Protein 8UF3 (pdb70)

Structure (mmCIF, N/CA/C/O backbone):
data_8UF3
#
_entry.id   8UF3
#
_cell.length_a   168.047
_cell.length_b   168.047
_cell.length_c   168.047
_cell.angle_alpha   90.000
_cell.angle_beta   90.000
_cell.angle_gamma   90.000
#
_symmetry.space_group_name_H-M   'I 2 3'
#
loop_
_entity.id
_entity.type
_entity.pdbx_description
1 polymer 'Cytochrome C4'
2 non-polymer 'HEME C'
3 non-polymer 'SULFATE ION'
4 water water
#
loop_
_atom_site.group_PDB
_atom_site.id
_atom_site.type_symbol
_atom_site.label_atom_id
_atom_site.label_alt_id
_atom_site.label_comp_id
_atom_site.label_asym_id
_atom_site.label_entity_id
_atom_site.label_seq_id
_atom_site.pdbx_PDB_ins_code
_atom_site.Cartn_x
_atom_site.Cartn_y
_atom_site.Cartn_z
_atom_site.occupancy
_atom_site.B_iso_or_equiv
_atom_site.auth_seq_id
_atom_site.auth_comp_id
_atom_site.auth_asym_id
_atom_site.auth_atom_id
_atom_site.pdbx_PDB_model_num
ATOM 1 N N . LYS A 1 5 ? -49.27080 -41.24001 -23.35110 1.000 74.34441 3 LYS A N 1
ATOM 2 C CA . LYS A 1 5 ? -50.01024 -40.68942 -22.22264 1.000 74.57957 3 LYS A CA 1
ATOM 3 C C . LYS A 1 5 ? -49.52081 -41.27211 -20.88687 1.000 77.04845 3 LYS A C 1
ATOM 4 O O . LYS A 1 5 ? -49.47428 -40.55562 -19.87903 1.000 76.69899 3 LYS A O 1
ATOM 10 N N . ALA A 1 6 ? -49.16033 -42.56009 -20.87485 1.000 72.25894 4 ALA A N 1
ATOM 11 C CA . ALA A 1 6 ? -48.60684 -43.16618 -19.66614 1.000 68.38159 4 ALA A CA 1
ATOM 12 C C . ALA A 1 6 ? -47.28030 -42.50189 -19.30099 1.000 60.81774 4 ALA A C 1
ATOM 13 O O . ALA A 1 6 ? -46.49731 -42.12451 -20.17143 1.000 64.20964 4 ALA A O 1
ATOM 15 N N . ASP A 1 7 ? -47.03811 -42.34266 -18.00300 1.000 59.31566 5 ASP A N 1
ATOM 16 C CA . ASP A 1 7 ? -45.93397 -41.53008 -17.49382 1.000 60.20295 5 ASP A CA 1
ATOM 17 C C . ASP A 1 7 ? -44.81835 -42.45050 -17.00476 1.000 57.48519 5 ASP A C 1
ATOM 18 O O . ASP A 1 7 ? -44.87921 -42.98931 -15.89286 1.000 58.42547 5 ASP A O 1
ATOM 23 N N . VAL A 1 8 ? -43.77410 -42.59350 -17.82194 1.000 56.09979 6 VAL A N 1
ATOM 24 C CA . VAL A 1 8 ? -42.72321 -43.55203 -17.49254 1.000 57.24792 6 VAL A CA 1
ATOM 25 C C . VAL A 1 8 ? -41.92584 -43.08502 -16.28052 1.000 56.46540 6 VAL A C 1
ATOM 26 O O . VAL A 1 8 ? -41.46733 -43.91303 -15.47692 1.000 56.93406 6 VAL A O 1
ATOM 30 N N . GLU A 1 9 ? -41.75669 -41.76580 -16.11555 1.000 56.95506 7 GLU A N 1
ATOM 31 C CA . GLU A 1 9 ? -41.06386 -41.24853 -14.93927 1.000 53.94919 7 GLU A CA 1
ATOM 32 C C . GLU A 1 9 ? -41.80049 -41.64927 -13.66447 1.000 57.67247 7 GLU A C 1
ATOM 33 O O . GLU A 1 9 ? -41.19812 -42.18220 -12.72422 1.000 55.08075 7 GLU A O 1
ATOM 35 N N . LYS A 1 10 ? -43.12009 -41.42648 -13.62866 1.000 57.33394 8 LYS A N 1
ATOM 36 C CA . LYS A 1 10 ? -43.91370 -41.89279 -12.49740 1.000 58.36291 8 LYS A CA 1
ATOM 37 C C . LYS A 1 10 ? -43.84370 -43.40291 -12.36847 1.000 57.86006 8 LYS A C 1
ATOM 38 O O . LYS A 1 10 ? -43.70189 -43.92787 -11.25775 1.000 59.22780 8 LYS A O 1
ATOM 44 N N . GLY A 1 11 ? -43.95659 -44.11841 -13.49297 1.000 53.92067 9 GLY A N 1
ATOM 45 C CA . GLY A 1 11 ? -43.75222 -45.55468 -13.46780 1.000 53.08305 9 GLY A CA 1
ATOM 46 C C . GLY A 1 11 ? -42.43799 -45.94913 -12.82551 1.000 53.20040 9 GLY A C 1
ATOM 47 O O . GLY A 1 11 ? -42.36072 -46.97172 -12.12938 1.000 54.64799 9 GLY A O 1
ATOM 48 N N . LYS A 1 12 ? -41.39874 -45.13102 -13.01909 1.000 54.63134 10 LYS A N 1
ATOM 49 C CA . LYS A 1 12 ? -40.09519 -45.41181 -12.42084 1.000 56.10420 10 LYS A CA 1
ATOM 50 C C . LYS A 1 12 ? -40.16861 -45.37788 -10.89791 1.000 54.83294 10 LYS A C 1
ATOM 51 O O . LYS A 1 12 ? -39.68758 -46.29535 -10.22212 1.000 51.51735 10 LYS A O 1
ATOM 57 N N . GLN A 1 13 ? -40.78266 -44.32471 -10.34063 1.000 57.09673 11 GLN A N 1
ATOM 58 C CA . GLN A 1 13 ? -40.86520 -44.18591 -8.88753 1.000 55.45654 11 GLN A CA 1
ATOM 59 C C . GLN A 1 13 ? -41.69109 -45.30696 -8.28250 1.000 53.09835 11 GLN A C 1
ATOM 60 O O . GLN A 1 13 ? -41.33797 -45.85107 -7.22654 1.000 49.25903 11 GLN A O 1
ATOM 66 N N . VAL A 1 14 ? -42.79325 -45.67003 -8.94919 1.000 51.73630 12 VAL A N 1
ATOM 67 C CA . VAL A 1 14 ? -43.62524 -46.78220 -8.49554 1.000 47.92594 12 VAL A CA 1
ATOM 68 C C . VAL A 1 14 ? -42.80377 -48.05927 -8.42302 1.000 52.50856 12 VAL A C 1
ATOM 69 O O . VAL A 1 14 ? -42.83725 -48.79005 -7.42463 1.000 54.14491 12 VAL A O 1
ATOM 73 N N . ALA A 1 15 ? -42.07144 -48.36450 -9.49776 1.000 52.07054 13 ALA A N 1
ATOM 74 C CA . ALA A 1 15 ? -41.23033 -49.55484 -9.46957 1.000 51.97492 13 ALA A CA 1
ATOM 75 C C . ALA A 1 15 ? -40.19586 -49.45209 -8.36278 1.000 51.76600 13 ALA A C 1
ATOM 76 O O . ALA A 1 15 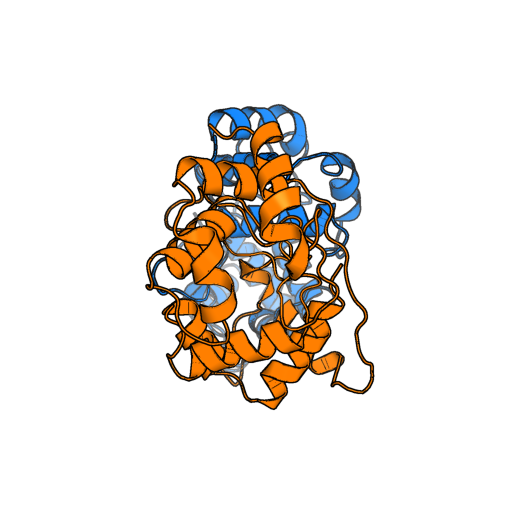? -39.93575 -50.43222 -7.65203 1.000 52.55009 13 ALA A O 1
ATOM 78 N N . ALA A 1 16 ? -39.63503 -48.25723 -8.16673 1.000 52.80525 14 ALA A N 1
ATOM 79 C CA . ALA A 1 16 ? -38.60101 -48.08595 -7.14998 1.000 53.61032 14 ALA A CA 1
ATOM 80 C C . ALA A 1 16 ? -39.16807 -48.22949 -5.74399 1.000 53.89918 14 ALA A C 1
ATOM 81 O O . ALA A 1 16 ? -38.55622 -48.87959 -4.89008 1.000 57.44574 14 ALA A O 1
ATOM 83 N N . THR A 1 17 ? -40.33363 -47.64063 -5.47821 1.000 54.00561 15 THR A N 1
ATOM 84 C CA . THR A 1 17 ? -40.83343 -47.62534 -4.10567 1.000 54.54742 15 THR A CA 1
ATOM 85 C C . THR A 1 17 ? -41.76909 -48.77954 -3.78170 1.000 52.87225 15 THR A C 1
ATOM 86 O O . THR A 1 17 ? -41.91582 -49.11902 -2.60266 1.000 50.91934 15 THR A O 1
ATOM 90 N N . VAL A 1 18 ? -42.39799 -49.40605 -4.77626 1.000 51.66964 16 VAL A N 1
ATOM 91 C CA . VAL A 1 18 ? -43.34323 -50.48441 -4.53295 1.000 49.81495 16 VAL A CA 1
ATOM 92 C C . VAL A 1 18 ? -42.80501 -51.82710 -5.00977 1.000 46.58508 16 VAL A C 1
ATOM 93 O O . VAL A 1 18 ? -42.75070 -52.78657 -4.24714 1.000 49.13092 16 VAL A O 1
ATOM 97 N N . CYS A 1 19 ? -42.42037 -51.92095 -6.27667 1.000 50.01549 17 CYS A N 1
ATOM 98 C CA . CYS A 1 19 ? -42.13786 -53.22931 -6.85878 1.000 47.58194 17 CYS A CA 1
ATOM 99 C C . CYS A 1 19 ? -40.71526 -53.72163 -6.60993 1.000 47.58326 17 CYS A C 1
ATOM 100 O O . CYS A 1 19 ? -40.51872 -54.92857 -6.41391 1.000 46.03000 17 CYS A O 1
ATOM 103 N N . ALA A 1 20 ? -39.72831 -52.81367 -6.60325 1.000 46.94009 18 ALA A N 1
ATOM 104 C CA . ALA A 1 20 ? -38.30994 -53.19037 -6.61470 1.000 46.42610 18 ALA A CA 1
ATOM 105 C C . ALA A 1 20 ? -37.95390 -54.25177 -5.57941 1.000 49.45813 18 ALA A C 1
ATOM 106 O O . ALA A 1 20 ? -37.11973 -55.12633 -5.84424 1.000 51.21613 18 ALA A O 1
ATOM 108 N N . ALA A 1 21 ? -38.59009 -54.19984 -4.40552 1.000 49.67243 19 ALA A N 1
ATOM 109 C CA . ALA A 1 21 ? -38.25624 -55.07869 -3.29485 1.000 44.36177 19 ALA A CA 1
ATOM 110 C C . ALA A 1 21 ? -38.34387 -56.53993 -3.67124 1.000 48.54578 19 ALA A C 1
ATOM 111 O O . ALA A 1 21 ? -37.67153 -57.37505 -3.05874 1.000 49.59563 19 ALA A O 1
ATOM 113 N N . CYS A 1 22 ? -39.19272 -56.86892 -4.63164 1.000 48.91468 20 CYS A N 1
ATOM 114 C CA . CYS A 1 22 ? -39.37309 -58.23085 -5.09203 1.000 47.27419 20 CYS A CA 1
ATOM 115 C C . CYS A 1 22 ? -38.89459 -58.42426 -6.52058 1.000 45.81678 20 CYS A C 1
ATOM 116 O O . CYS A 1 22 ? -38.18582 -59.38728 -6.79878 1.000 47.77337 20 CYS A O 1
ATOM 119 N N . HIS A 1 23 ? -39.24354 -57.51582 -7.43499 1.000 47.91047 21 HIS A N 1
ATOM 120 C CA . HIS A 1 23 ? -38.96132 -57.69189 -8.85930 1.000 48.49736 21 HIS A CA 1
ATOM 121 C C . HIS A 1 23 ? -37.70554 -56.96479 -9.33591 1.000 47.03319 21 HIS A C 1
ATOM 122 O O . HIS A 1 23 ? -37.34287 -57.12308 -10.50518 1.000 45.49016 21 HIS A O 1
ATOM 129 N N . ALA A 1 24 ? -37.06549 -56.16129 -8.46820 1.000 46.02776 22 ALA A N 1
ATOM 130 C CA . ALA A 1 24 ? -35.94435 -55.25561 -8.75673 1.000 49.15305 22 ALA A CA 1
ATOM 131 C C . ALA A 1 24 ? -36.42259 -53.96150 -9.41295 1.000 50.07353 22 ALA A C 1
ATOM 132 O O . ALA A 1 24 ? -37.51470 -53.91348 -9.99595 1.000 49.73404 22 ALA A O 1
ATOM 134 N N . 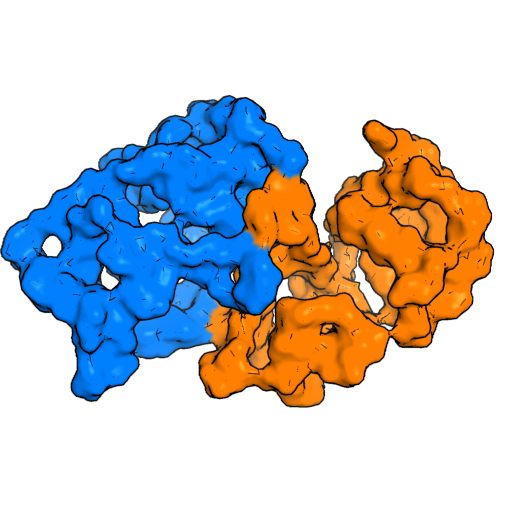ALA A 1 25 ? -35.62015 -52.89755 -9.31478 1.000 48.33240 23 ALA A N 1
ATOM 135 C CA . ALA A 1 25 ? -36.05324 -51.60697 -9.84418 1.000 48.80066 23 ALA A CA 1
ATOM 136 C C . ALA A 1 25 ? -36.05934 -51.58334 -11.36665 1.000 49.35534 23 ALA A C 1
ATOM 137 O O . ALA A 1 25 ? -36.76162 -50.76123 -11.96154 1.000 51.36211 23 ALA A O 1
ATOM 139 N N . ASP A 1 26 ? -35.28793 -52.45062 -12.01473 1.000 48.44484 24 ASP A N 1
ATOM 140 C CA . ASP A 1 26 ? -35.32836 -52.54419 -13.46359 1.000 48.33314 24 ASP A CA 1
ATOM 141 C C . ASP A 1 26 ? -36.14846 -53.73001 -13.94469 1.000 49.28915 24 ASP A C 1
ATOM 142 O O . ASP A 1 26 ? -36.30694 -53.90695 -15.15871 1.000 49.43943 24 ASP A O 1
ATOM 147 N N . GLY A 1 27 ? -36.66172 -54.55139 -13.02690 1.000 47.15811 25 GLY A N 1
ATOM 148 C CA . GLY A 1 27 ? -37.46546 -55.69736 -13.38244 1.000 43.98063 25 GLY A CA 1
ATOM 149 C C . GLY A 1 27 ? -36.68994 -56.97905 -13.53164 1.000 47.38160 25 GLY A C 1
ATOM 150 O O . GLY A 1 27 ? -37.29709 -58.03024 -13.81079 1.000 47.41539 25 GLY A O 1
ATOM 151 N N . ASN A 1 28 ? -35.36890 -56.93077 -13.35009 1.000 50.26887 26 ASN A N 1
ATOM 152 C CA . ASN A 1 28 ? -34.51199 -58.10857 -13.48453 1.000 50.86745 26 ASN A CA 1
ATOM 153 C C . ASN A 1 28 ? -34.29464 -58.74561 -12.10502 1.000 50.70976 26 ASN A C 1
ATOM 154 O O . ASN A 1 28 ? -33.20218 -58.75200 -11.54089 1.000 51.03742 26 ASN A O 1
ATOM 159 N N . SER A 1 29 ? -35.37517 -59.32660 -11.58684 1.000 49.49406 27 SER A N 1
ATOM 160 C CA . SER A 1 29 ? -35.38864 -59.86551 -10.23489 1.000 51.40362 27 SER A CA 1
ATOM 161 C C . SER A 1 29 ? -34.31069 -60.92945 -10.04934 1.000 54.49652 27 SER A C 1
ATOM 162 O O . SER A 1 29 ? -34.05254 -61.74146 -10.94129 1.000 52.89303 27 SER A O 1
ATOM 165 N N . GLY A 1 30 ? -33.68408 -60.92452 -8.87210 1.000 55.18843 28 GLY A N 1
ATOM 166 C CA . GLY A 1 30 ? -32.74280 -61.95007 -8.48868 1.000 47.00809 28 GLY A CA 1
ATOM 167 C C . GLY A 1 30 ? -33.29147 -63.10179 -7.66542 1.000 49.96443 28 GLY A C 1
ATOM 168 O O . GLY A 1 30 ? -32.53569 -64.01639 -7.33511 1.000 58.00926 28 GLY A O 1
ATOM 169 N N . ILE A 1 31 ? -34.57178 -63.10857 -7.31810 1.000 52.95792 29 ILE A N 1
ATOM 170 C CA . ILE A 1 31 ? -35.13994 -64.18551 -6.51744 1.000 53.20490 29 ILE A CA 1
ATOM 171 C C . ILE A 1 31 ? -36.06415 -64.99331 -7.40987 1.000 51.78442 29 ILE A C 1
ATOM 172 O O . ILE A 1 31 ? -37.01301 -64.44861 -7.99166 1.000 50.23675 29 ILE A O 1
ATOM 177 N N . ALA A 1 32 ? -35.79504 -66.29624 -7.50124 1.000 47.76596 30 ALA A N 1
ATOM 178 C CA . ALA A 1 32 ? -36.51206 -67.13356 -8.45108 1.000 50.57555 30 ALA A CA 1
ATOM 179 C C . ALA A 1 32 ? -38.01452 -67.13461 -8.19924 1.000 53.09180 30 ALA A C 1
ATOM 180 O O . ALA A 1 32 ? -38.78418 -67.48315 -9.10697 1.000 50.34294 30 ALA A O 1
ATOM 182 N N . MET A 1 33 ? -38.44824 -66.73604 -6.99489 1.000 53.47352 31 MET A N 1
ATOM 183 C CA . MET A 1 33 ? -39.87445 -66.66067 -6.67669 1.000 52.87531 31 MET A CA 1
ATOM 184 C C . MET A 1 33 ? -40.55951 -65.48401 -7.36141 1.000 48.83108 31 MET A C 1
ATOM 185 O O . MET A 1 33 ? -41.75981 -65.55493 -7.64353 1.000 46.35482 31 MET A O 1
ATOM 190 N N . TYR A 1 34 ? -39.82870 -64.40267 -7.62161 1.000 45.95480 32 TYR A N 1
ATOM 191 C CA . TYR A 1 34 ? -40.41663 -63.19888 -8.19215 1.000 47.26130 32 TYR A CA 1
ATOM 192 C C . TYR A 1 34 ? -40.07437 -63.10682 -9.67139 1.000 46.06159 32 TYR A C 1
ATOM 193 O O . TYR A 1 34 ? -38.90716 -62.87159 -10.01419 1.000 48.52148 32 TYR A O 1
ATOM 202 N N . PRO A 1 35 ? -41.04194 -63.26804 -10.57351 1.000 42.52397 33 PRO A N 1
ATOM 203 C CA . PRO A 1 35 ? -40.71786 -63.31799 -12.00536 1.000 43.37162 33 PRO A CA 1
ATOM 204 C C . PRO A 1 35 ? -40.10325 -62.01786 -12.50459 1.000 43.20788 33 PRO A C 1
ATOM 205 O O . PRO A 1 35 ? -40.37476 -60.93015 -11.98678 1.000 42.95119 33 PRO A O 1
ATOM 209 N N . ARG A 1 36 ? -39.25097 -62.15194 -13.52047 1.000 44.45336 34 ARG A N 1
ATOM 210 C CA . ARG A 1 36 ? -38.68349 -60.99022 -14.19239 1.000 48.32535 34 ARG A CA 1
ATOM 211 C C . ARG A 1 36 ? -39.78366 -60.20285 -14.89850 1.000 44.85880 34 ARG A C 1
ATOM 212 O O . ARG A 1 36 ? -40.76806 -60.76733 -15.38605 1.000 42.10923 34 ARG A O 1
ATOM 220 N N . LEU A 1 37 ? -39.60648 -58.87762 -14.94348 1.000 44.44226 35 LEU A N 1
ATOM 221 C CA . LEU A 1 37 ? -40.55379 -57.97920 -15.59826 1.000 43.72582 35 LEU A CA 1
ATOM 222 C C . LEU A 1 37 ? -39.92922 -57.08310 -16.66111 1.000 44.17657 35 LEU A C 1
ATOM 223 O O . LEU A 1 37 ? -40.67859 -56.42546 -17.39873 1.000 46.04289 35 LEU A O 1
ATOM 228 N N . ALA A 1 38 ? -38.59893 -57.00750 -16.74239 1.000 44.40434 36 ALA A N 1
ATOM 229 C CA . ALA A 1 38 ? -37.92884 -56.14027 -17.70893 1.000 44.71847 36 ALA A CA 1
ATOM 230 C C . ALA A 1 38 ? -38.30461 -56.50807 -19.14104 1.000 42.48349 36 ALA A C 1
ATOM 231 O O . ALA A 1 38 ? -38.14078 -57.65631 -19.56174 1.000 47.81328 36 ALA A O 1
ATOM 233 N N . ALA A 1 39 ? -38.81747 -55.53016 -19.88845 1.000 43.00484 37 ALA A N 1
ATOM 234 C CA . ALA A 1 39 ? -39.24519 -55.67053 -21.28053 1.000 42.84358 37 ALA A CA 1
ATOM 235 C C . ALA A 1 39 ? -40.45895 -56.57134 -21.45070 1.000 42.74033 37 ALA A C 1
ATOM 236 O O . ALA A 1 39 ? -40.80839 -56.91456 -22.59576 1.000 42.19623 37 ALA A O 1
ATOM 238 N N . GLN A 1 40 ? -41.11045 -56.97689 -20.36358 1.000 40.87530 38 GLN A N 1
ATOM 239 C CA . GLN A 1 40 ? -42.41512 -57.60382 -20.49802 1.000 41.19592 38 GLN A CA 1
ATOM 240 C C . GLN A 1 40 ? -43.38374 -56.57091 -21.07541 1.000 43.80265 38 GLN A C 1
ATOM 241 O O . GLN A 1 40 ? -43.20020 -55.35703 -20.91379 1.000 44.36381 38 GLN A O 1
ATOM 247 N N . HIS A 1 41 ? -44.38897 -57.04798 -21.79664 1.000 38.70232 39 HIS A N 1
ATOM 248 C CA . HIS A 1 41 ? -45.21430 -56.14261 -22.57170 1.000 40.68743 39 HIS A CA 1
ATOM 249 C C . HIS A 1 41 ? -46.22180 -55.42195 -21.68798 1.000 43.82168 39 HIS A C 1
ATOM 250 O O . HIS A 1 41 ? -46.73403 -55.98308 -20.71176 1.000 44.36456 39 HIS A O 1
ATOM 257 N N . THR A 1 42 ? -46.51285 -54.17528 -22.06631 1.000 46.81032 40 THR A N 1
ATOM 258 C CA . THR A 1 42 ? -47.26789 -53.26162 -21.21445 1.000 43.21179 40 THR A CA 1
ATOM 259 C C . THR A 1 42 ? -48.62756 -53.83276 -20.84083 1.000 42.34040 40 THR A C 1
ATOM 260 O O . THR A 1 42 ? -48.97694 -53.90440 -19.65764 1.000 41.85471 40 THR A O 1
ATOM 264 N N . ALA A 1 43 ? -49.42177 -54.22107 -21.83931 1.000 43.51863 41 ALA A N 1
ATOM 265 C CA . ALA A 1 43 ? -50.75010 -54.73895 -21.53833 1.000 43.58210 41 ALA A CA 1
ATOM 266 C C . ALA A 1 43 ? -50.66645 -55.99456 -20.69032 1.000 41.58785 41 ALA A C 1
ATOM 267 O O . ALA A 1 43 ? -51.49543 -56.19951 -19.79964 1.000 42.62355 41 ALA A O 1
ATOM 269 N N . TYR A 1 44 ? -49.65016 -56.82005 -20.91935 1.000 44.13546 42 TYR A N 1
ATOM 270 C CA . TYR A 1 44 ? -49.51758 -58.04487 -20.14546 1.000 39.77320 42 TYR A CA 1
ATOM 271 C C . TYR A 1 44 ? -49.18263 -57.74067 -18.69132 1.000 42.73961 42 TYR A C 1
ATOM 272 O O . TYR A 1 44 ? -49.77275 -58.33263 -17.78103 1.000 42.73915 42 TYR A O 1
ATOM 281 N N . ILE A 1 45 ? -48.21531 -56.84561 -18.44915 1.000 40.45699 43 ILE A N 1
ATOM 282 C CA . ILE A 1 45 ? -47.91982 -56.45650 -17.07231 1.000 41.61153 43 ILE A CA 1
ATOM 283 C C . ILE A 1 45 ? -49.15385 -55.85682 -16.41783 1.000 42.55304 43 ILE A C 1
ATOM 284 O O . ILE A 1 45 ? -49.49709 -56.19378 -15.27748 1.000 40.84124 43 ILE A O 1
ATOM 289 N N . TYR A 1 46 ? -49.83701 -54.95763 -17.13154 1.000 41.65096 44 TYR A N 1
ATOM 290 C CA . TYR A 1 46 ? -50.97509 -54.24933 -16.55685 1.000 39.35159 44 TYR A CA 1
ATOM 291 C C . TYR A 1 46 ? -52.06360 -55.22801 -16.12028 1.000 42.87596 44 TYR A C 1
ATOM 292 O O . TYR A 1 46 ? -52.50122 -55.21373 -14.96484 1.000 38.62706 44 TYR A O 1
ATOM 301 N N . HIS A 1 47 ? -52.49372 -56.11339 -17.03096 1.000 42.53247 45 HIS A N 1
ATOM 302 C CA . HIS A 1 47 ? -53.62448 -56.98413 -16.72559 1.000 42.73419 45 HIS A CA 1
ATOM 303 C C . HIS A 1 47 ? -53.27233 -58.02718 -15.66280 1.000 44.81391 45 HIS A C 1
ATOM 304 O O . HIS A 1 47 ? -54.14331 -58.43167 -14.87633 1.000 43.30441 45 HIS A O 1
ATOM 311 N N . GLN A 1 48 ? -52.01577 -58.47870 -15.61982 1.000 41.32284 46 GLN A N 1
ATOM 312 C CA . GLN A 1 48 ? -51.61788 -59.42543 -14.58077 1.000 40.72556 46 GLN A CA 1
ATOM 313 C C . GLN A 1 48 ? -51.58951 -58.75275 -13.20466 1.000 42.45653 46 GLN A C 1
ATOM 314 O O . GLN A 1 48 ? -52.04109 -59.33823 -12.21192 1.000 42.28740 46 GLN A O 1
ATOM 320 N N . THR A 1 49 ? -51.07100 -57.52077 -13.12413 1.000 41.24966 47 THR A N 1
ATOM 321 C CA . THR A 1 49 ? -51.07644 -56.79830 -11.85554 1.000 39.97397 47 THR A CA 1
ATOM 322 C C . THR A 1 49 ? -52.49885 -56.58410 -11.35203 1.000 43.11725 47 THR A C 1
ATOM 323 O O . THR A 1 49 ? -52.83542 -56.96383 -10.21992 1.000 45.54546 47 THR A O 1
ATOM 327 N N . ILE A 1 50 ? -53.35626 -56.01936 -12.19988 1.000 41.37473 48 ILE A N 1
ATOM 328 C CA . ILE A 1 50 ? -54.76288 -55.81234 -11.85116 1.000 43.94045 48 ILE A CA 1
ATOM 329 C C . ILE A 1 50 ? -55.39302 -57.11083 -11.37381 1.000 41.81406 48 ILE A C 1
ATOM 330 O O . ILE A 1 50 ? -56.13384 -57.13653 -10.38509 1.000 45.56168 48 ILE A O 1
ATOM 335 N N . GLY A 1 51 ? -55.10012 -58.21180 -12.06286 1.000 43.38135 49 GLY A N 1
ATOM 336 C CA . GLY A 1 51 ? -55.68919 -59.48741 -11.67592 1.000 42.55224 49 GLY A CA 1
ATOM 337 C C . GLY A 1 51 ? -55.24635 -59.92687 -10.29606 1.000 45.35481 49 GLY A C 1
ATOM 338 O O . GLY A 1 51 ? -56.05111 -60.43153 -9.50662 1.000 46.74846 49 GLY A O 1
ATOM 339 N N . ILE A 1 52 ? -53.96262 -59.72195 -9.98098 1.000 41.27964 50 ILE A N 1
ATOM 340 C CA . ILE A 1 52 ? -53.45885 -60.08992 -8.66628 1.000 43.80043 50 ILE A CA 1
ATOM 341 C C . ILE A 1 52 ? -54.00879 -59.15026 -7.59493 1.000 45.47225 50 ILE A C 1
ATOM 342 O O . ILE A 1 52 ? -54.45918 -59.59648 -6.52547 1.000 43.75893 50 ILE A O 1
ATOM 347 N N . ARG A 1 53 ? -54.01062 -57.84219 -7.87422 1.000 44.53598 51 ARG A N 1
ATOM 348 C CA . ARG A 1 53 ? -54.57900 -56.88190 -6.92763 1.000 46.41490 51 ARG A CA 1
ATOM 349 C C . ARG A 1 53 ? -56.05124 -57.17177 -6.64982 1.000 48.32309 51 ARG A C 1
ATOM 350 O O . ARG A 1 53 ? -56.49296 -57.11314 -5.50099 1.000 49.17732 51 ARG A O 1
ATOM 358 N N . ASP A 1 54 ? -56.82484 -57.50360 -7.68109 1.000 47.69804 52 ASP A N 1
ATOM 359 C CA . ASP A 1 54 ? -58.27078 -57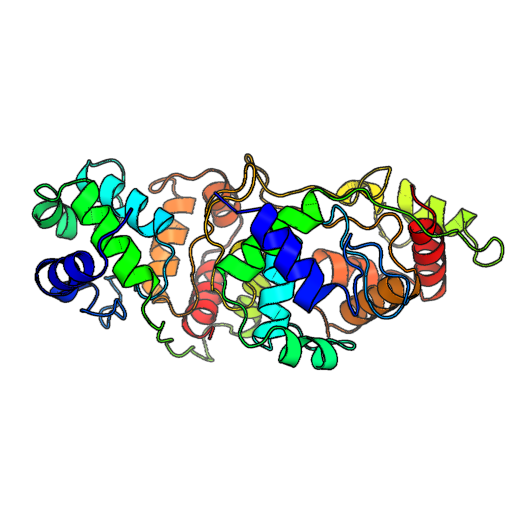.67261 -7.54990 1.000 46.35417 52 ASP A CA 1
ATOM 360 C C . ASP A 1 54 ? -58.68489 -59.09189 -7.17779 1.000 48.86895 52 ASP A C 1
ATOM 361 O O . ASP A 1 54 ? -59.87516 -59.41501 -7.25324 1.000 46.93195 52 ASP A O 1
ATOM 366 N N . GLY A 1 55 ? -57.74396 -59.94788 -6.78857 1.000 45.64132 53 GLY A N 1
ATOM 367 C CA . GLY A 1 55 ? -58.10583 -61.28796 -6.38506 1.000 41.73810 53 GLY A CA 1
ATOM 368 C C . GLY A 1 55 ? -58.50639 -62.23289 -7.49682 1.000 48.36978 53 GLY A C 1
ATOM 369 O O . GLY A 1 55 ? -59.06439 -63.29608 -7.19912 1.000 50.34621 53 GLY A O 1
ATOM 370 N N . LYS A 1 56 ? -58.23133 -61.90793 -8.76909 1.000 50.60647 54 LYS A N 1
ATOM 371 C CA . LYS A 1 56 ? -58.60541 -62.81942 -9.85510 1.000 45.76567 54 LYS A CA 1
ATOM 372 C C . LYS A 1 56 ? -57.51604 -63.82805 -10.18363 1.000 44.99575 54 LYS A C 1
ATOM 373 O O . LYS A 1 56 ? -57.82756 -64.96976 -10.53253 1.000 43.70529 54 LYS A O 1
ATOM 379 N N . ARG A 1 57 ? -56.24724 -63.42343 -10.10764 1.000 50.28222 55 ARG A N 1
ATOM 380 C CA . ARG A 1 57 ? -55.11251 -64.33735 -10.25834 1.000 47.24094 55 ARG A CA 1
ATOM 381 C C . ARG A 1 57 ? -54.69173 -64.80888 -8.86855 1.000 41.37916 55 ARG A C 1
ATOM 382 O O . ARG A 1 57 ? -54.08905 -64.05246 -8.10605 1.000 40.93140 55 ARG A O 1
ATOM 390 N N . THR A 1 58 ? -55.00291 -66.05145 -8.53044 1.000 45.11239 56 THR A N 1
ATOM 391 C CA . THR A 1 58 ? -54.79200 -66.50766 -7.16196 1.000 49.39716 56 THR A CA 1
ATOM 392 C C . THR A 1 58 ? -53.76157 -67.61459 -7.00016 1.000 46.83614 56 THR A C 1
ATOM 393 O O . THR A 1 58 ? -53.33958 -67.86415 -5.87185 1.000 52.18058 56 THR A O 1
ATOM 397 N N . HIS A 1 59 ? -53.34039 -68.27097 -8.07230 1.000 47.01358 57 HIS A N 1
ATOM 398 C CA . HIS A 1 59 ? -52.47267 -69.42835 -7.94558 1.000 47.14583 57 HIS A CA 1
ATOM 399 C C . HIS A 1 59 ? -51.07542 -69.00477 -7.49402 1.000 47.37056 57 HIS A C 1
ATOM 400 O O . HIS A 1 59 ? -50.77385 -67.81614 -7.33513 1.000 45.76219 57 HIS A O 1
ATOM 407 N N . GLY A 1 60 ? -50.23386 -70.00971 -7.23945 1.000 43.96413 58 GLY A N 1
ATOM 408 C CA . GLY A 1 60 ? -48.84555 -69.75210 -6.87035 1.000 47.22423 58 GLY A CA 1
ATOM 409 C C . GLY A 1 60 ? -48.72312 -68.92298 -5.60764 1.000 46.14515 58 GLY A C 1
ATOM 410 O O . GLY A 1 60 ? -49.46557 -69.11364 -4.64114 1.000 47.00848 58 GLY A O 1
ATOM 411 N N . SER A 1 61 ? -47.77852 -67.98112 -5.61218 1.000 46.23325 59 SER A N 1
ATOM 412 C CA . SER A 1 61 ? -47.56712 -67.06059 -4.49203 1.000 46.82813 59 SER A CA 1
ATOM 413 C C . SER A 1 61 ? -48.14173 -65.68020 -4.75677 1.000 43.06313 59 SER A C 1
ATOM 414 O O . SER A 1 61 ? -47.56417 -64.68509 -4.31624 1.000 43.87519 59 SER A O 1
ATOM 417 N N . ALA A 1 62 ? -49.25867 -65.58271 -5.48223 1.000 44.11383 60 ALA A N 1
ATOM 418 C CA . ALA A 1 62 ? -49.86259 -64.27207 -5.71889 1.000 46.25345 60 ALA A CA 1
ATOM 419 C C . ALA A 1 62 ? -50.28445 -63.58723 -4.41345 1.000 42.80609 60 ALA A C 1
ATOM 420 O O . ALA A 1 62 ? -50.35826 -62.35422 -4.35854 1.000 45.76324 60 ALA A O 1
ATOM 422 N N . ALA A 1 63 ? -50.52569 -64.35462 -3.34609 1.000 37.77937 61 ALA A N 1
ATOM 423 C CA . ALA A 1 63 ? -51.06234 -63.75656 -2.12102 1.000 44.53151 61 ALA A CA 1
ATOM 424 C C . ALA A 1 63 ? -50.08609 -62.78378 -1.46607 1.000 44.29599 61 ALA A C 1
ATOM 425 O O . ALA A 1 63 ? -50.52341 -61.83931 -0.80097 1.000 47.87656 61 ALA A O 1
ATOM 427 N N . VAL A 1 64 ? -48.77242 -62.98633 -1.63848 1.000 43.73995 62 VAL A N 1
ATOM 428 C CA . VAL A 1 64 ? -47.79594 -62.08803 -1.02539 1.000 39.55740 62 VAL A CA 1
ATOM 429 C C . VAL A 1 64 ? -47.77084 -60.74688 -1.74727 1.000 44.57387 62 VAL A C 1
ATOM 430 O O . VAL A 1 64 ? -47.44964 -59.71886 -1.14273 1.000 44.22329 62 VAL A O 1
ATOM 434 N N . MET A 1 65 ? -48.12335 -60.71937 -3.03716 1.000 48.31893 63 MET A N 1
ATOM 435 C CA . MET A 1 65 ? -48.08966 -59.46888 -3.78862 1.000 48.50945 63 MET A CA 1
ATOM 436 C C . MET A 1 65 ? -49.35728 -58.63409 -3.61639 1.000 45.67795 63 MET A C 1
ATOM 437 O O . MET A 1 65 ? -49.28028 -57.39804 -3.59293 1.000 44.83428 63 MET A O 1
ATOM 442 N N . LYS A 1 66 ? -50.51734 -59.27994 -3.48632 1.000 44.59126 64 LYS A N 1
ATOM 443 C CA . LYS A 1 66 ? -51.78870 -58.55145 -3.46199 1.000 46.92895 64 LYS A CA 1
ATOM 444 C C . LYS A 1 66 ? -51.84371 -57.40857 -2.45031 1.000 44.99726 64 LYS A C 1
ATOM 445 O O . LYS A 1 66 ? -52.31202 -56.31729 -2.81411 1.000 44.39608 64 LYS A O 1
ATOM 451 N N . PRO A 1 67 ? -51.39716 -57.56800 -1.20026 1.000 47.29204 65 PRO A N 1
ATOM 452 C CA . PRO A 1 67 ? -51.52103 -56.44445 -0.26194 1.000 44.25902 65 PRO A CA 1
ATOM 453 C C . PRO A 1 67 ? -50.68794 -55.25697 -0.66735 1.000 49.98709 65 PRO A C 1
ATOM 454 O O . PRO A 1 67 ? -51.12295 -54.10932 -0.50226 1.000 49.70598 65 PRO A O 1
ATOM 458 N N . VAL A 1 68 ? -49.50116 -55.50658 -1.22825 1.000 51.44715 66 VAL A N 1
ATOM 459 C CA . VAL A 1 68 ? -48.59619 -54.41079 -1.54933 1.000 49.12431 66 VAL A CA 1
ATOM 460 C C . VAL A 1 68 ? -49.14594 -53.52752 -2.65972 1.000 49.61869 66 VAL A C 1
ATOM 461 O O . VAL A 1 68 ? -48.83341 -52.33157 -2.70004 1.000 53.32639 66 VAL A O 1
ATOM 465 N N . VAL A 1 69 ? -49.96514 -54.07918 -3.56430 1.000 46.15886 67 VAL A N 1
ATOM 466 C CA . VAL A 1 69 ? -50.49073 -53.33664 -4.71390 1.000 50.33384 67 VAL A CA 1
ATOM 467 C C . VAL A 1 69 ? -51.95752 -52.94819 -4.52598 1.000 52.07218 67 VAL A C 1
ATOM 468 O O . VAL A 1 69 ? -52.57639 -52.42053 -5.45337 1.000 50.49416 67 VAL A O 1
ATOM 472 N N . MET A 1 70 ? -52.50892 -53.15907 -3.32155 1.000 52.62509 68 MET A N 1
ATOM 473 C CA . MET A 1 70 ? -53.94432 -53.01052 -3.05990 1.000 53.36599 68 MET A CA 1
ATOM 474 C C . MET A 1 70 ? -54.46085 -51.60074 -3.35208 1.000 52.93963 68 MET A C 1
ATOM 475 O O . MET A 1 70 ? -55.59117 -51.44229 -3.83027 1.000 53.06061 68 MET A O 1
ATOM 480 N N . ASN A 1 71 ? -53.67808 -50.56820 -3.03284 1.000 51.55150 69 ASN A N 1
ATOM 481 C CA . ASN A 1 71 ? -54.10416 -49.17736 -3.18447 1.000 56.76814 69 ASN A CA 1
ATOM 482 C C . ASN A 1 71 ? -53.45640 -48.48754 -4.37738 1.000 57.56095 69 ASN A C 1
ATOM 483 O O . ASN A 1 71 ? -53.50358 -47.25510 -4.47114 1.000 60.29782 69 ASN A O 1
ATOM 488 N N . LEU A 1 72 ? -52.84348 -49.24370 -5.28305 1.000 54.05699 70 LEU A N 1
ATOM 489 C CA . LEU A 1 72 ? -52.38903 -48.65995 -6.53316 1.000 50.34437 70 LEU A CA 1
ATOM 490 C C . LEU A 1 72 ? -53.59046 -48.34758 -7.41790 1.000 50.37163 70 LEU A C 1
ATOM 491 O O . LEU A 1 72 ? -54.51466 -49.15772 -7.54337 1.000 52.17655 70 LEU A O 1
ATOM 496 N N . SER A 1 73 ? -53.58556 -47.16726 -8.01926 1.000 46.50923 71 SER A N 1
ATOM 497 C CA . SER A 1 73 ? -54.62129 -46.82968 -8.97912 1.000 50.64975 71 SER A CA 1
ATOM 498 C C . SER A 1 73 ? -54.37762 -47.54839 -10.31077 1.000 52.64572 71 SER A C 1
ATOM 499 O O . SER A 1 73 ? -53.30569 -48.10389 -10.57396 1.000 51.42161 71 SER A O 1
ATOM 502 N N . ASP A 1 74 ? -55.40247 -47.53598 -11.15912 1.000 50.54098 72 ASP A N 1
ATOM 503 C CA . ASP A 1 74 ? -55.25405 -48.13044 -12.47790 1.000 52.45065 72 ASP A CA 1
ATOM 504 C C . ASP A 1 74 ? -54.19734 -47.38768 -13.28418 1.000 51.32544 72 ASP A C 1
ATOM 505 O O . ASP A 1 74 ? -53.37501 -48.00823 -13.96895 1.000 50.45629 72 ASP A O 1
ATOM 510 N N . GLN A 1 75 ? -54.18257 -46.05942 -13.17976 1.000 50.93698 73 GLN A N 1
ATOM 511 C CA . GLN A 1 75 ? -53.14849 -45.25109 -13.82336 1.000 52.61875 73 GLN A CA 1
ATOM 512 C C . GLN A 1 75 ? -51.76378 -45.54986 -13.25100 1.000 51.23140 73 GLN A C 1
ATOM 513 O O . GLN A 1 75 ? -50.77106 -45.53358 -13.98443 1.000 52.75521 73 GLN A O 1
ATOM 519 N N . ASP A 1 76 ? -51.67489 -45.80038 -11.94237 1.000 48.48324 74 ASP A N 1
ATOM 520 C CA . ASP A 1 76 ? -50.40514 -46.20212 -11.34392 1.000 49.80998 74 ASP A CA 1
ATOM 521 C C . ASP A 1 76 ? -49.89548 -47.48549 -11.97698 1.000 52.74620 74 ASP A C 1
ATOM 522 O O . ASP A 1 76 ? -48.71495 -47.59025 -12.33292 1.000 53.69602 74 ASP A O 1
ATOM 527 N N . ILE A 1 77 ? -50.77618 -48.48453 -12.11498 1.000 49.70512 75 ILE A N 1
ATOM 528 C CA . ILE A 1 77 ? -50.34822 -49.76011 -12.67764 1.000 48.31932 75 ILE A CA 1
ATOM 529 C C . ILE A 1 77 ? -49.96961 -49.59178 -14.15728 1.000 49.19399 75 ILE A C 1
ATOM 530 O O . ILE A 1 77 ? -48.95501 -50.13765 -14.61587 1.000 44.97767 75 ILE A O 1
ATOM 535 N N . LEU A 1 78 ? -50.72534 -48.76947 -14.90497 1.000 49.87008 76 LEU A N 1
ATOM 536 C CA . LEU A 1 78 ? -50.37098 -48.49935 -16.29899 1.000 45.68238 76 LEU A CA 1
ATOM 537 C C . LEU A 1 78 ? -49.02866 -47.78831 -16.41267 1.000 48.15997 76 LEU A C 1
ATOM 538 O O . LEU A 1 78 ? -48.24418 -48.07692 -17.32283 1.000 45.28236 76 LEU A O 1
ATOM 543 N N . ASN A 1 79 ? -48.73619 -46.87065 -15.49088 1.000 46.39868 77 ASN A N 1
ATOM 544 C CA . ASN A 1 79 ? -47.46591 -46.16771 -15.55462 1.000 45.92869 77 ASN A CA 1
ATOM 545 C C . ASN A 1 79 ? -46.28825 -47.10384 -15.29666 1.000 49.68767 77 ASN A C 1
ATOM 546 O O . ASN A 1 79 ? -45.28623 -47.05719 -16.02069 1.000 49.07482 77 ASN A O 1
ATOM 551 N N . VAL A 1 80 ? -46.37773 -47.95985 -14.27547 1.000 44.85381 78 VAL A N 1
ATOM 552 C CA . VAL A 1 80 ? -45.23198 -48.81088 -13.98333 1.000 46.57270 78 VAL A CA 1
ATOM 553 C C . VAL A 1 80 ? -45.10010 -49.91774 -15.02715 1.000 45.93250 78 VAL A C 1
ATOM 554 O O . VAL A 1 80 ? -43.99134 -50.38854 -15.30318 1.000 42.05169 78 VAL A O 1
ATOM 558 N N . SER A 1 81 ? -46.21699 -50.33870 -15.63106 1.000 47.92666 79 SER A N 1
ATOM 559 C CA . SER A 1 81 ? -46.15816 -51.25793 -16.76726 1.000 44.07995 79 SER A CA 1
ATOM 560 C C . SER A 1 81 ? -45.34615 -50.66649 -17.92121 1.000 44.53023 79 SER A C 1
ATOM 561 O O . SER A 1 81 ? -44.41112 -51.29717 -18.42717 1.000 45.63508 79 SER A O 1
ATOM 564 N N . ALA A 1 82 ? -45.69323 -49.45260 -18.35325 1.000 43.60989 80 ALA A N 1
ATOM 565 C CA . ALA A 1 82 ? -44.95918 -48.81131 -19.43923 1.000 44.46373 80 ALA A CA 1
ATOM 566 C C . ALA A 1 82 ? -43.48969 -48.64669 -19.08054 1.000 49.55261 80 ALA A C 1
ATOM 567 O O . ALA A 1 82 ? -42.61407 -48.74050 -19.94726 1.000 52.66606 80 ALA A O 1
ATOM 569 N N . PHE A 1 83 ? -43.20182 -48.39644 -17.80218 1.000 48.47746 81 PHE A N 1
ATOM 570 C CA . PHE A 1 83 ? -41.82061 -48.27043 -17.37313 1.000 45.15896 81 PHE A CA 1
ATOM 571 C C . PHE A 1 83 ? -41.09638 -49.59586 -17.52426 1.000 47.80222 81 PHE A C 1
ATOM 572 O O . PHE A 1 83 ? -40.04853 -49.67037 -18.17499 1.000 51.31144 81 PHE A O 1
ATOM 580 N N . TYR A 1 84 ? -41.65101 -50.66448 -16.94749 1.000 46.52869 82 TYR A N 1
ATOM 581 C CA . TYR A 1 84 ? -40.97566 -51.95754 -17.02654 1.000 50.82805 82 TYR A CA 1
ATOM 582 C C . TYR A 1 84 ? -40.81523 -52.42435 -18.47050 1.000 48.66610 82 TYR A C 1
ATOM 583 O O . TYR A 1 84 ? -39.79120 -53.03409 -18.81432 1.000 45.48941 82 TYR A O 1
ATOM 592 N N . ALA A 1 85 ? -41.79408 -52.11830 -19.32946 1.000 44.50418 83 ALA A N 1
ATOM 593 C CA . ALA A 1 85 ? -41.72973 -52.55007 -20.71836 1.000 47.43903 83 ALA A CA 1
ATOM 594 C C . ALA A 1 85 ? -40.55058 -51.94084 -21.45647 1.000 49.36418 83 ALA A C 1
ATOM 595 O O . ALA A 1 85 ? -40.07906 -52.52683 -22.43556 1.000 53.53825 83 ALA A O 1
ATOM 597 N N . LYS A 1 86 ? -40.03798 -50.81086 -20.99198 1.000 52.60971 84 LYS A N 1
ATOM 598 C CA . LYS A 1 86 ? -38.91401 -50.17300 -21.65939 1.000 52.84876 84 LYS A CA 1
ATOM 599 C C . LYS A 1 86 ? -37.56754 -50.61256 -21.10294 1.000 48.99096 84 LYS A C 1
ATOM 600 O O . LYS A 1 86 ? -36.53494 -50.22547 -21.65131 1.000 51.84871 84 LYS A O 1
ATOM 606 N N . GLN A 1 87 ? -37.54276 -51.40171 -20.03416 1.000 49.80730 85 GLN A N 1
ATOM 607 C CA . GLN A 1 87 ? -36.27022 -51.79226 -19.44409 1.000 48.34348 85 GLN A CA 1
ATOM 608 C C . GLN A 1 87 ? -35.54341 -52.82399 -20.31767 1.000 50.70390 85 GLN A C 1
ATOM 609 O O . GLN A 1 87 ? -36.12072 -53.44627 -21.21580 1.000 51.38792 85 GLN A O 1
ATOM 615 N N . GLN A 1 88 ? -34.22959 -52.98447 -20.04943 1.000 48.67579 86 GLN A N 1
ATOM 616 C CA . GLN A 1 88 ? -33.40159 -53.92357 -20.79857 1.000 48.20524 86 GLN A CA 1
ATOM 617 C C . GLN A 1 88 ? -33.39822 -55.28767 -20.10853 1.000 49.64215 86 GLN A C 1
ATOM 618 O O . GLN A 1 88 ? -33.17280 -55.36494 -18.89263 1.000 50.34003 86 GLN A O 1
ATOM 620 N N . PRO A 1 89 ? -33.62760 -56.37426 -20.83109 1.000 47.66226 87 PRO A N 1
ATOM 621 C CA . PRO A 1 89 ? -33.76344 -57.68176 -20.17207 1.000 46.21673 87 PRO A CA 1
ATOM 622 C C . PRO A 1 89 ? -32.40573 -58.32880 -19.95656 1.000 51.65048 87 PRO A C 1
ATOM 623 O O . PRO A 1 89 ? -31.54411 -58.29746 -20.83673 1.000 55.06048 87 PRO A O 1
ATOM 627 N N . LYS A 1 90 ? -32.22707 -58.92115 -18.78742 1.000 53.46601 88 LYS A N 1
ATOM 628 C CA . LYS A 1 90 ? -31.07000 -59.73506 -18.47892 1.000 56.03873 88 LYS A CA 1
ATOM 629 C C . LYS A 1 90 ? -31.51665 -61.18729 -18.36377 1.000 54.88734 88 LYS A C 1
ATOM 630 O O . LYS A 1 90 ? -32.67384 -61.47913 -18.05353 1.000 52.60565 88 LYS A O 1
ATOM 636 N N . SER A 1 91 ? -30.60860 -62.10555 -18.65640 1.000 61.74698 89 SER A N 1
ATOM 637 C CA . SER A 1 91 ? -30.94883 -63.51661 -18.63058 1.000 58.80587 89 SER A CA 1
ATOM 638 C C . SER A 1 91 ? -30.14374 -64.24630 -17.56808 1.000 57.18760 89 SER A C 1
ATOM 639 O O . SER A 1 91 ? -29.09589 -63.78655 -17.10355 1.000 53.75215 89 SER A O 1
ATOM 642 N N . GLY A 1 92 ? -30.69378 -65.37548 -17.15336 1.000 56.84737 90 GLY A N 1
ATOM 643 C CA . GLY A 1 92 ? -29.96972 -66.31904 -16.33358 1.000 53.70717 90 GLY A CA 1
ATOM 644 C C . GLY A 1 92 ? -29.11267 -67.18378 -17.22605 1.000 59.26916 90 GLY A C 1
ATOM 645 O O . GLY A 1 92 ? -28.77456 -66.81625 -18.36023 1.000 60.52272 90 GLY A O 1
ATOM 646 N N . GLU A 1 93 ? -28.76423 -68.35390 -16.72069 1.000 58.49252 91 GLU A N 1
ATOM 647 C CA . GLU A 1 93 ? -27.91437 -69.26747 -17.45358 1.000 59.93198 91 GLU A CA 1
ATOM 648 C C . GLU A 1 93 ? -28.56186 -70.63938 -17.45952 1.000 55.90783 91 GLU A C 1
ATOM 649 O O . GLU A 1 93 ? -29.27500 -71.00800 -16.52867 1.000 56.17490 91 GLU A O 1
ATOM 655 N N . ALA A 1 94 ? -28.33324 -71.37780 -18.53473 1.000 57.10089 92 ALA A N 1
ATOM 656 C CA . ALA A 1 94 ? -28.87431 -72.71866 -18.67626 1.000 55.95838 92 ALA A CA 1
ATOM 657 C C . ALA A 1 94 ? -27.95511 -73.70831 -17.96546 1.000 61.22206 92 ALA A C 1
ATOM 658 O O . ALA A 1 94 ? -26.73378 -73.64645 -18.11770 1.000 59.42334 92 ALA A O 1
ATOM 660 N N . ASN A 1 95 ? -28.54200 -74.60241 -17.17705 1.000 65.80233 93 ASN A N 1
ATOM 661 C CA . ASN A 1 95 ? -27.76636 -75.60584 -16.46417 1.000 65.32062 93 ASN A CA 1
ATOM 662 C C . ASN A 1 95 ? -27.43668 -76.73855 -17.42156 1.000 64.88274 93 ASN A C 1
ATOM 663 O O . ASN A 1 95 ? -28.35806 -77.39378 -17.93029 1.000 61.13545 93 ASN A O 1
ATOM 668 N N . PRO A 1 96 ? -26.15850 -77.00793 -17.68433 1.000 65.83859 94 PRO A N 1
ATOM 669 C CA . PRO A 1 96 ? -25.79983 -78.05592 -18.66022 1.000 64.17057 94 PRO A CA 1
ATOM 670 C C . PRO A 1 96 ? -26.32440 -79.43553 -18.30956 1.000 63.18732 94 PRO A C 1
ATOM 671 O O . PRO A 1 96 ? -26.39339 -80.29720 -19.19504 1.000 61.02484 94 PRO A O 1
ATOM 675 N N . LYS A 1 97 ? -26.67755 -79.68234 -17.05245 1.000 62.22725 95 LYS A N 1
ATOM 676 C CA . LYS A 1 97 ? -27.17111 -80.98567 -16.63037 1.000 67.50339 95 LYS A CA 1
ATOM 677 C C . LYS A 1 97 ? -28.69149 -81.09549 -16.70890 1.000 68.15157 95 LYS A C 1
ATOM 678 O O . LYS A 1 97 ? -29.24191 -82.13853 -16.32789 1.000 63.88838 95 LYS A O 1
ATOM 680 N N . GLU A 1 98 ? -29.38016 -80.05363 -17.19886 1.000 66.20792 96 GLU A N 1
ATOM 681 C CA . GLU A 1 98 ? -30.83949 -80.03706 -17.28942 1.000 62.67675 96 GLU A CA 1
ATOM 682 C C . GLU A 1 98 ? -31.32250 -80.17835 -18.72990 1.000 58.44143 96 GLU A C 1
ATOM 683 O O . GLU A 1 98 ? -32.31673 -79.57030 -19.13869 1.000 60.14218 96 GLU A O 1
ATOM 689 N N . ASN A 1 99 ? -30.62426 -81.01397 -19.49182 1.000 55.04489 97 ASN A N 1
ATOM 690 C CA . ASN A 1 99 ? -30.93592 -81.34455 -20.88243 1.000 54.11537 97 ASN A CA 1
ATOM 691 C C . ASN A 1 99 ? -31.28386 -80.10192 -21.70586 1.000 57.14628 97 ASN A C 1
ATOM 692 O O . ASN A 1 99 ? -32.36039 -80.03388 -22.30833 1.000 53.84106 97 ASN A O 1
ATOM 697 N N . PRO A 1 100 ? -30.40267 -79.10294 -21.75232 1.000 56.06097 98 PRO A N 1
ATOM 698 C CA . PRO A 1 100 ? -30.70885 -77.91526 -22.54971 1.000 55.52299 98 PRO A CA 1
ATOM 699 C C . PRO A 1 100 ? -30.84287 -78.22629 -24.02505 1.000 56.08917 98 PRO A C 1
ATOM 700 O O . PRO A 1 100 ? -31.52113 -77.47690 -24.73956 1.000 54.15788 98 PRO A O 1
ATOM 704 N N . GLU A 1 101 ? -30.21714 -79.30635 -24.50481 1.000 52.44829 99 GLU A N 1
ATOM 705 C CA . GLU A 1 101 ? -30.38954 -79.70197 -25.89820 1.000 54.58356 99 GLU A CA 1
ATOM 706 C C . GLU A 1 101 ? -31.83807 -80.08934 -26.18379 1.000 54.72470 99 GLU A C 1
ATOM 707 O O . GLU A 1 101 ? -32.39007 -79.71749 -27.22789 1.000 53.99055 99 GLU A O 1
ATOM 713 N N . LEU A 1 102 ? -32.48448 -80.81423 -25.26932 1.000 49.25348 100 LEU A N 1
ATOM 714 C CA . LEU A 1 102 ? -33.89963 -81.09096 -25.48324 1.000 51.15790 100 LEU A CA 1
ATOM 715 C C . LEU A 1 102 ? -34.73413 -79.81882 -25.33640 1.000 50.66080 100 LEU A C 1
ATOM 716 O O . LEU A 1 102 ? -35.65182 -79.57739 -26.13507 1.000 49.01525 100 LEU A O 1
ATOM 721 N N . GLY A 1 103 ? -34.40405 -78.97633 -24.34930 1.000 45.06595 101 GLY A N 1
ATOM 722 C CA . GLY A 1 103 ? -35.12802 -77.72662 -24.18854 1.000 45.48646 101 GLY A CA 1
ATOM 723 C C . GLY A 1 103 ? -35.11681 -76.88597 -25.44859 1.000 49.60510 101 GLY A C 1
ATOM 724 O O . GLY A 1 103 ? -36.15927 -76.39295 -25.89169 1.000 48.16025 101 GLY A O 1
ATOM 725 N N . ALA A 1 104 ? -33.93016 -76.72654 -26.05208 1.000 46.25962 102 ALA A N 1
ATOM 726 C CA . ALA A 1 104 ? -33.80873 -76.01898 -27.32319 1.000 45.04500 102 ALA A CA 1
ATOM 727 C C . ALA A 1 104 ? -34.64606 -76.67152 -28.41263 1.000 46.60354 102 ALA A C 1
ATOM 728 O O . ALA A 1 104 ? -35.26319 -75.97520 -29.21924 1.000 48.56552 102 ALA A O 1
ATOM 730 N N . LYS A 1 105 ? -34.68083 -78.00241 -28.46208 1.000 45.71736 103 LYS A N 1
ATOM 731 C CA . LYS A 1 105 ? -35.48197 -78.66282 -29.48858 1.000 49.66767 103 LYS A CA 1
ATOM 732 C C . LYS A 1 105 ? -36.97235 -78.43421 -29.25916 1.000 49.70405 103 LYS A C 1
ATOM 733 O O . LYS A 1 105 ? -37.72806 -78.23939 -30.21983 1.000 47.90973 103 LYS A O 1
ATOM 739 N N . ILE A 1 106 ? -37.41947 -78.47032 -27.99933 1.000 47.08472 104 ILE A N 1
ATOM 740 C CA . ILE A 1 106 ? -38.81459 -78.14492 -27.71342 1.000 47.67946 104 ILE A CA 1
ATOM 741 C C . ILE A 1 106 ? -39.10418 -76.71298 -28.12898 1.000 44.99143 104 ILE A C 1
ATOM 742 O O . ILE A 1 106 ? -40.11808 -76.41923 -28.77352 1.000 45.13371 104 ILE A O 1
ATOM 747 N N . TYR A 1 107 ? -38.19523 -75.80680 -27.79035 1.000 43.73843 105 TYR A N 1
ATOM 748 C CA . TYR A 1 107 ? -38.45173 -74.39379 -28.00826 1.000 44.77799 105 TYR A CA 1
ATOM 749 C C . TYR A 1 107 ? -38.50734 -74.05373 -29.49414 1.000 44.65275 105 TYR A C 1
ATOM 750 O O . TYR A 1 107 ? -39.40621 -73.32380 -29.92877 1.000 44.36750 105 TYR A O 1
ATOM 759 N N . ARG A 1 108 ? -37.56495 -74.57958 -30.29181 1.000 42.01121 106 ARG A N 1
ATOM 760 C CA . ARG A 1 108 ? -37.42009 -74.15196 -31.68221 1.000 45.78739 106 ARG A CA 1
ATOM 761 C C . ARG A 1 108 ? -38.16331 -75.03245 -32.66971 1.000 48.61378 106 ARG A C 1
ATOM 762 O O . ARG A 1 108 ? -38.51738 -74.54711 -33.75510 1.000 46.57786 106 ARG A O 1
ATOM 770 N N . GLY A 1 109 ? -38.34914 -76.32062 -32.35362 1.000 44.83033 107 GLY A N 1
ATOM 771 C CA . GLY A 1 109 ? -39.04673 -77.21199 -33.25853 1.000 42.92591 107 GLY A CA 1
ATOM 772 C C . GLY A 1 109 ? -40.20417 -78.00640 -32.67790 1.000 44.30807 107 GLY A C 1
ATOM 773 O O . GLY A 1 109 ? -40.72295 -78.90006 -33.35540 1.000 47.45450 107 GLY A O 1
ATOM 774 N N . GLY A 1 110 ? -40.61054 -77.71804 -31.43244 1.000 46.03642 108 GLY A N 1
ATOM 775 C CA . GLY A 1 110 ? -41.68029 -78.46041 -30.76761 1.000 47.49370 108 GLY A CA 1
ATOM 776 C C . GLY A 1 110 ? -41.43464 -79.95140 -30.56485 1.000 52.82983 108 GLY A C 1
ATOM 777 O O . GLY A 1 110 ? -40.29991 -80.43681 -30.68229 1.000 53.33052 108 GLY A O 1
ATOM 778 N N . LEU A 1 111 ? -42.49229 -80.69220 -30.23986 1.000 52.36579 109 LEU A N 1
ATOM 779 C CA . LEU A 1 111 ? -42.44747 -82.14550 -30.07381 1.000 50.29105 109 LEU A CA 1
ATOM 780 C C . LEU A 1 111 ? -43.56850 -82.69085 -30.94284 1.000 51.90890 109 LEU A C 1
ATOM 781 O O . LEU A 1 111 ? -44.69323 -82.84519 -30.46887 1.000 55.05575 109 LEU A O 1
ATOM 786 N N . SER A 1 112 ? -43.25878 -82.96393 -32.21171 1.000 53.45307 110 SER A N 1
ATOM 787 C CA . SER A 1 112 ? -44.30038 -83.28575 -33.18215 1.000 55.26257 110 SER A CA 1
ATOM 788 C C . SER A 1 112 ? -45.06180 -84.55331 -32.80276 1.000 56.87140 110 SER A C 1
ATOM 789 O O . SER A 1 112 ? -46.26285 -84.66031 -33.07805 1.000 57.34082 110 SER A O 1
ATOM 792 N N . ASP A 1 113 ? -44.38787 -85.52257 -32.17796 1.000 57.15830 111 ASP A N 1
ATOM 793 C CA . ASP A 1 113 ? -45.06796 -86.75473 -31.77927 1.000 62.68820 111 ASP A CA 1
ATOM 794 C C . ASP A 1 113 ? -46.18640 -86.49196 -30.76723 1.000 63.78500 111 ASP A C 1
ATOM 795 O O . ASP A 1 113 ? -47.21712 -87.17507 -30.78735 1.000 58.57048 111 ASP A O 1
ATOM 800 N N . LYS A 1 114 ? -46.00054 -85.52761 -29.86109 1.000 59.01150 112 LYS A N 1
ATOM 801 C CA . LYS A 1 114 ? -47.01232 -85.22612 -28.85699 1.000 57.91845 112 LYS A CA 1
ATOM 802 C C . LYS A 1 114 ? -47.81821 -83.97362 -29.18925 1.000 56.87242 112 LYS A C 1
ATOM 803 O O . LYS A 1 114 ? -48.49820 -83.43826 -28.30731 1.000 55.76245 112 LYS A O 1
ATOM 809 N N . LYS A 1 115 ? -47.76314 -83.50625 -30.43883 1.000 53.38646 113 LYS A N 1
ATOM 810 C CA . LYS A 1 115 ? -48.51040 -82.32751 -30.88750 1.000 57.84320 113 LYS A CA 1
ATOM 811 C C . LYS A 1 115 ? -48.19699 -81.08916 -30.03863 1.000 53.99538 113 LYS A C 1
ATOM 812 O O . LYS A 1 115 ? -49.04145 -80.20619 -29.86999 1.000 54.48998 113 LYS A O 1
ATOM 818 N N . VAL A 1 116 ? -46.99379 -81.01470 -29.48125 1.000 52.14670 114 VAL A N 1
ATOM 819 C CA . VAL A 1 116 ? -46.52698 -79.81816 -28.78540 1.000 51.67084 114 VAL A CA 1
ATOM 820 C C . VAL A 1 116 ? -45.87685 -78.90667 -29.82358 1.000 47.38016 114 VAL A C 1
ATOM 821 O O . VAL A 1 116 ? -44.83695 -79.27661 -30.38235 1.000 48.49199 114 VAL A O 1
ATOM 825 N N . PRO A 1 117 ? -46.45648 -77.74925 -30.11573 1.000 52.65004 115 PRO A N 1
ATOM 826 C CA . PRO A 1 117 ? -45.85609 -76.84128 -31.09807 1.000 44.05900 115 PRO A CA 1
ATOM 827 C C . PRO A 1 117 ? -44.64496 -76.13238 -30.51742 1.000 42.66606 115 PRO A C 1
ATOM 828 O O . PRO A 1 117 ? -44.50006 -75.97916 -29.30384 1.000 46.03463 115 PRO A O 1
ATOM 832 N N . ALA A 1 118 ? -43.77789 -75.68664 -31.41828 1.000 41.73753 116 ALA A N 1
ATOM 833 C CA . ALA A 1 118 ? -42.59287 -74.92716 -31.03398 1.000 44.24796 116 ALA A CA 1
ATOM 834 C C . ALA A 1 118 ? -42.97833 -73.64336 -30.29872 1.000 45.67150 116 ALA A C 1
ATOM 835 O O . ALA A 1 118 ? -43.73113 -72.81163 -30.83460 1.000 43.16326 116 ALA A O 1
ATOM 837 N N . CYS A 1 119 ? -42.44636 -73.47874 -29.07844 1.000 41.76781 117 CYS A N 1
ATOM 838 C CA . CYS A 1 119 ? -42.74931 -72.28132 -28.29659 1.000 43.25279 117 CYS A CA 1
ATOM 839 C C . CYS A 1 119 ? -42.41830 -71.02034 -29.07642 1.000 45.19987 117 CYS A C 1
ATOM 840 O O . CYS A 1 119 ? -43.16741 -70.03135 -29.03494 1.000 43.83079 117 CYS A O 1
ATOM 843 N N . MET A 1 120 ? -41.30911 -71.05744 -29.81743 1.000 43.80256 118 MET A N 1
ATOM 844 C CA . MET A 1 120 ? -40.81290 -69.89841 -30.54826 1.000 42.28609 118 MET A CA 1
ATOM 845 C C . MET A 1 120 ? -41.84652 -69.33351 -31.51152 1.000 40.84467 118 MET A C 1
ATOM 846 O O . MET A 1 120 ? -41.85482 -68.12431 -31.76620 1.000 41.34135 118 MET A O 1
ATOM 851 N N . SER A 1 121 ? -42.74880 -70.17667 -32.01575 1.000 40.04052 119 SER A N 1
ATOM 852 C CA . SER A 1 121 ? -43.73636 -69.72748 -32.99709 1.000 42.60196 119 SER A CA 1
ATOM 853 C C . SER A 1 121 ? -44.65930 -68.65370 -32.42598 1.000 44.36426 119 SER A C 1
ATOM 854 O O . SER A 1 121 ? -45.20733 -67.84784 -33.18183 1.000 42.22657 119 SER A O 1
ATOM 857 N N . CYS A 1 122 ? -44.84432 -68.62692 -31.10552 1.000 44.36298 120 CYS A N 1
ATOM 858 C CA . CYS A 1 122 ? -45.56388 -67.55446 -30.43646 1.000 42.09545 120 CYS A CA 1
ATOM 859 C C . CYS A 1 122 ? -44.66629 -66.67441 -29.58943 1.000 41.91206 120 CYS A C 1
ATOM 860 O O . CYS A 1 122 ? -44.85597 -65.45648 -29.55269 1.000 43.75032 120 CYS A O 1
ATOM 863 N N . HIS A 1 123 ? -43.68525 -67.24867 -28.91154 1.000 40.95006 121 HIS A N 1
ATOM 864 C CA . HIS A 1 123 ? -42.91847 -66.46235 -27.96139 1.000 40.68573 121 HIS A CA 1
ATOM 865 C C . HIS A 1 123 ? -41.63932 -65.87942 -28.56670 1.000 41.61421 121 HIS A C 1
ATOM 866 O O . HIS A 1 123 ? -40.91817 -65.16274 -27.86770 1.000 41.16076 121 HIS A O 1
ATOM 873 N N . GLY A 1 124 ? -41.35193 -66.14910 -29.84612 1.000 38.13507 122 GLY A N 1
ATOM 874 C CA . GLY A 1 124 ? -40.24098 -65.51868 -30.52930 1.000 43.24159 122 GLY A CA 1
ATOM 875 C C . GLY A 1 124 ? -38.89014 -66.22413 -30.44036 1.000 43.87385 122 GLY A C 1
ATOM 876 O O . GLY A 1 124 ? -38.60743 -67.01035 -29.52550 1.000 43.34017 122 GLY A O 1
ATOM 877 N N . PRO A 1 125 ? -38.01039 -65.91410 -31.39409 1.000 43.50150 123 PRO A N 1
ATOM 878 C CA . PRO A 1 125 ? -36.71788 -66.61306 -31.46151 1.000 42.54748 123 PRO A CA 1
ATOM 879 C C . PRO A 1 125 ? -35.80309 -66.30354 -30.29655 1.000 42.29468 123 PRO A C 1
ATOM 880 O O . PRO A 1 125 ? -34.87566 -67.08067 -30.03887 1.000 41.77708 123 PRO A O 1
ATOM 884 N N . SER A 1 126 ? -36.01022 -65.17826 -29.61713 1.000 41.15927 124 SER A N 1
ATOM 885 C CA . SER A 1 126 ? -35.27172 -64.82479 -28.41355 1.000 43.83486 124 SER A CA 1
ATOM 886 C C . SER A 1 126 ? -36.17111 -64.78032 -27.19890 1.000 45.18428 124 SER A C 1
ATOM 887 O O . SER A 1 126 ? -35.78001 -64.20789 -26.18090 1.000 47.21018 124 SER A O 1
ATOM 890 N N . GLY A 1 127 ? -37.37879 -65.33202 -27.30215 1.000 42.60202 125 GLY A N 1
ATOM 891 C CA . GLY A 1 127 ? -38.34411 -65.25225 -26.22951 1.000 43.81497 125 GLY A CA 1
ATOM 892 C C . GLY A 1 127 ? -38.85349 -63.86323 -25.92123 1.000 44.09669 125 GLY A C 1
ATOM 893 O O . GLY A 1 127 ? -39.27257 -63.61603 -24.78598 1.000 44.08313 125 GLY A O 1
ATOM 894 N N . ALA A 1 128 ? -38.84122 -62.94615 -26.89677 1.000 40.53577 126 ALA A N 1
ATOM 895 C CA . ALA A 1 128 ? -39.28675 -61.58696 -26.61007 1.000 46.01318 126 ALA A CA 1
ATOM 896 C C . ALA A 1 128 ? -40.80895 -61.47650 -26.54172 1.000 45.22781 126 ALA A C 1
ATOM 897 O O . ALA A 1 128 ? -41.31938 -60.45690 -26.06352 1.000 41.10006 126 ALA A O 1
ATOM 899 N N . GLY A 1 129 ? -41.54364 -62.49957 -27.00098 1.000 42.47901 127 GLY A N 1
ATOM 900 C CA . GLY A 1 129 ? -42.97707 -62.36892 -27.11214 1.000 43.56128 127 GLY A CA 1
ATOM 901 C C . GLY A 1 129 ? -43.36245 -61.32990 -28.16127 1.000 48.07677 127 GLY A C 1
ATOM 902 O O . GLY A 1 129 ? -42.54017 -60.83844 -28.92610 1.000 45.10276 127 GLY A O 1
ATOM 903 N N . MET A 1 130 ? -44.65892 -60.98702 -28.15649 1.000 48.77394 128 MET A N 1
ATOM 904 C CA . MET A 1 130 ? -45.28764 -60.06027 -29.10556 1.000 49.44701 128 MET A CA 1
ATOM 905 C C . MET A 1 130 ? -46.23065 -59.16031 -28.31382 1.000 52.63107 128 MET A C 1
ATOM 906 O O . MET A 1 130 ? -47.09859 -59.67071 -27.58184 1.000 50.42075 128 MET A O 1
ATOM 911 N N . PRO A 1 131 ? -46.13687 -57.84404 -28.46242 1.000 52.99039 129 PRO A N 1
ATOM 912 C CA . PRO A 1 131 ? -47.10557 -56.96329 -27.80889 1.000 53.07376 129 PRO A CA 1
ATOM 913 C C . PRO A 1 131 ? -48.39584 -56.88520 -28.61034 1.000 53.37532 129 PRO A C 1
ATOM 914 O O . PRO A 1 131 ? -48.46485 -57.29830 -29.76935 1.000 58.75085 129 PRO A O 1
ATOM 918 N N . GLY A 1 132 ? -49.43550 -56.36662 -27.95873 1.000 54.18795 130 GLY A N 1
ATOM 919 C CA . GLY A 1 132 ? -50.68488 -56.11666 -28.65168 1.000 63.17502 130 GLY A CA 1
ATOM 920 C C . GLY A 1 132 ? -50.62682 -54.87943 -29.53325 1.000 65.96021 130 GLY A C 1
ATOM 921 O O . GLY A 1 132 ? -49.76947 -54.00843 -29.39113 1.000 69.43378 130 GLY A O 1
ATOM 922 N N . GLY A 1 133 ? -51.56791 -54.79414 -30.46874 1.000 69.68734 131 GLY A N 1
ATOM 923 C CA . GLY A 1 133 ? -51.62310 -53.63475 -31.34022 1.000 69.56418 131 GLY A CA 1
ATOM 924 C C . GLY A 1 133 ? -51.81805 -53.95704 -32.80899 1.000 78.59556 131 GLY A C 1
ATOM 925 O O . GLY A 1 133 ? -51.75106 -55.12341 -33.22423 1.000 75.58134 131 GLY A O 1
ATOM 926 N N . GLY A 1 134 ? -52.04380 -52.91646 -33.60937 1.000 79.74401 132 GLY A N 1
ATOM 927 C CA . GLY A 1 134 ? -52.37240 -53.11811 -35.01046 1.000 76.96825 132 GLY A CA 1
ATOM 928 C C . GLY A 1 134 ? -53.70148 -53.83342 -35.15926 1.000 79.05837 132 GLY A C 1
ATOM 929 O O . GLY A 1 134 ? -54.68364 -53.52961 -34.47027 1.000 76.54886 132 GLY A O 1
ATOM 930 N N . SER A 1 135 ? -53.73613 -54.79988 -36.08053 1.000 81.93390 133 SER A N 1
ATOM 931 C CA . SER A 1 135 ? -54.84172 -55.73911 -36.22275 1.000 78.22964 133 SER A CA 1
ATOM 932 C C . SER A 1 135 ? -54.54001 -57.08464 -35.55190 1.000 77.57285 133 SER A C 1
ATOM 933 O O . SER A 1 135 ? -55.13125 -58.11194 -35.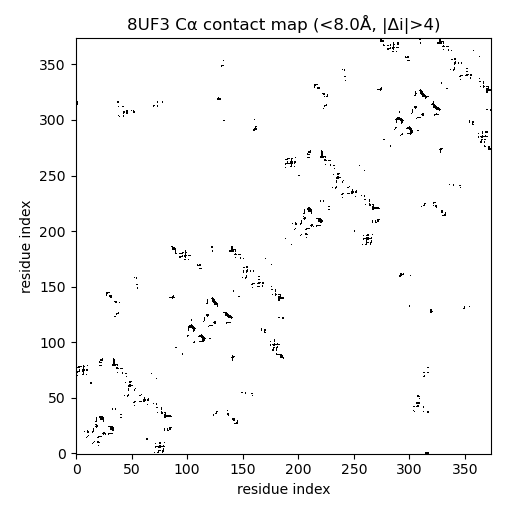91738 1.000 73.41421 133 SER A O 1
ATOM 936 N N . GLU A 1 136 ? -53.61925 -57.09662 -34.58552 1.000 75.58339 134 GLU A N 1
ATOM 937 C CA . GLU A 1 136 ? -53.29402 -58.31313 -33.85736 1.000 73.39508 134 GLU A CA 1
ATOM 938 C C . GLU A 1 136 ? -54.31746 -58.50616 -32.75664 1.000 65.95307 134 GLU A C 1
ATOM 939 O O . GLU A 1 136 ? -54.47887 -57.64229 -31.88808 1.000 65.21675 134 GLU A O 1
ATOM 945 N N . ILE A 1 137 ? -55.02518 -59.63467 -32.81192 1.000 59.08737 135 ILE A N 1
ATOM 946 C CA . ILE A 1 137 ? -55.99128 -59.96752 -31.78181 1.000 61.56127 135 ILE A CA 1
ATOM 947 C C . ILE A 1 137 ? -55.38086 -60.76326 -30.63394 1.000 62.14884 135 ILE A C 1
ATOM 948 O O . ILE A 1 137 ? -56.10293 -61.12158 -29.68810 1.000 54.36380 135 ILE A O 1
ATOM 953 N N . GLN A 1 138 ? -54.08768 -61.08486 -30.70061 1.000 58.74983 136 GLN A N 1
ATOM 954 C CA . GLN A 1 138 ? -53.47233 -61.97417 -29.72431 1.000 58.10242 136 GLN A CA 1
ATOM 955 C C . GLN A 1 138 ? -52.00887 -61.58687 -29.54175 1.000 53.18857 136 GLN A C 1
ATOM 956 O O . GLN A 1 138 ? -51.22541 -61.61207 -30.49403 1.000 57.52682 136 GLN A O 1
ATOM 962 N N . ALA A 1 139 ? -51.66036 -61.19632 -28.32462 1.000 52.68842 137 ALA A N 1
ATOM 963 C CA . ALA A 1 139 ? -50.31289 -60.86279 -27.90480 1.000 46.50791 137 ALA A CA 1
ATOM 964 C C . ALA A 1 139 ? -49.74927 -62.03146 -27.10608 1.000 46.64536 137 ALA A C 1
ATOM 965 O O . ALA A 1 139 ? -50.49209 -62.88378 -26.61435 1.000 48.02269 137 ALA A O 1
ATOM 967 N N . TYR A 1 140 ? -48.42164 -62.07209 -26.98700 1.000 43.12357 138 TYR A N 1
ATOM 968 C CA . TYR A 1 140 ? -47.74086 -63.17045 -26.31315 1.000 42.69238 138 TYR A CA 1
ATOM 969 C C . TYR A 1 140 ? -46.68890 -62.60862 -25.37175 1.000 42.96039 138 TYR A C 1
ATOM 970 O O . TYR A 1 140 ? -45.82694 -61.82949 -25.80492 1.000 45.79081 138 TYR A O 1
ATOM 979 N N . PRO A 1 141 ? -46.69583 -62.98973 -24.09771 1.000 40.96814 139 PRO A N 1
ATOM 980 C CA . PRO A 1 141 ? -45.72693 -62.42462 -23.16183 1.000 39.11114 139 PRO A CA 1
ATOM 981 C C . PRO A 1 141 ? -44.31331 -62.89113 -23.45626 1.000 41.33915 139 PRO A C 1
ATOM 982 O O . PRO A 1 141 ? -44.06269 -63.97335 -23.99708 1.000 41.23662 139 PRO A O 1
ATOM 986 N N . ARG A 1 142 ? -43.38411 -62.02824 -23.08611 1.000 41.33933 140 ARG A N 1
ATOM 987 C CA . ARG A 1 142 ? -41.97464 -62.36478 -23.10953 1.000 40.84211 140 ARG A CA 1
ATOM 988 C C . ARG A 1 142 ? -41.69670 -63.54035 -22.17637 1.000 39.72849 140 ARG A C 1
ATOM 989 O O . ARG A 1 142 ? -42.29052 -63.64323 -21.10601 1.000 40.83344 140 ARG A O 1
ATOM 997 N N . LEU A 1 143 ? -40.77315 -64.42341 -22.58332 1.000 44.25897 141 LEU A N 1
ATOM 998 C CA . LEU A 1 143 ? -40.29171 -65.53689 -21.76492 1.000 40.11718 141 LEU A CA 1
ATOM 999 C C . LEU A 1 143 ? -38.76743 -65.57675 -21.60433 1.000 43.51439 141 LEU A C 1
ATOM 1000 O O . LEU A 1 143 ? -38.28210 -66.16322 -20.63137 1.000 42.99140 141 LEU A O 1
ATOM 1005 N N . GLY A 1 144 ? -38.00336 -64.97685 -22.51438 1.000 45.75039 142 GLY A N 1
ATOM 1006 C CA . GLY A 1 144 ? -36.54820 -65.12036 -22.47952 1.000 44.77634 142 GLY A CA 1
ATOM 1007 C C . GLY A 1 144 ? -35.94646 -64.62167 -21.17663 1.000 44.37745 142 GLY A C 1
ATOM 1008 O O . GLY A 1 144 ? -36.32319 -63.57430 -20.65838 1.000 44.81266 142 GLY A O 1
ATOM 1009 N N . GLY A 1 145 ? -35.00757 -65.40595 -20.63168 1.000 47.92806 143 GLY A N 1
ATOM 1010 C CA . GLY A 1 145 ? -34.31748 -65.09139 -19.39008 1.000 44.01379 143 GLY A CA 1
ATOM 1011 C C . GLY A 1 145 ? -35.14314 -65.24451 -18.13403 1.000 46.88243 143 GLY A C 1
ATOM 1012 O O . GLY A 1 145 ? -34.64449 -64.94924 -17.04632 1.000 47.43884 143 GLY A O 1
ATOM 1013 N N . GLN A 1 146 ? -36.38987 -65.69336 -18.24814 1.000 48.65795 144 GLN A N 1
ATOM 1014 C CA . GLN A 1 146 ? -37.25978 -65.84360 -17.08963 1.000 48.39952 144 GLN A CA 1
ATOM 1015 C C . GLN A 1 146 ? -36.74381 -66.95695 -16.18720 1.000 47.06983 144 GLN A C 1
ATOM 1016 O O . GLN A 1 146 ? -36.15726 -67.93551 -16.65268 1.000 47.75836 144 GLN A O 1
ATOM 1022 N N . HIS A 1 147 ? -36.94815 -66.79244 -14.88195 1.000 46.89080 145 HIS A N 1
ATOM 1023 C CA . HIS A 1 147 ? -36.49255 -67.80269 -13.93142 1.000 45.78849 145 HIS A CA 1
ATOM 1024 C C . HIS A 1 147 ? -37.12605 -69.14348 -14.25968 1.000 46.67157 145 HIS A C 1
ATOM 1025 O O . HIS A 1 147 ? -38.34605 -69.23817 -14.44353 1.000 47.98180 145 HIS A O 1
ATOM 1032 N N . GLN A 1 148 ? -36.28733 -70.18003 -14.35190 1.000 45.27540 146 GLN A N 1
ATOM 1033 C CA . GLN A 1 148 ? -36.78262 -71.47701 -14.80198 1.000 46.89226 146 GLN A CA 1
ATOM 1034 C C . GLN A 1 148 ? -37.80457 -72.04277 -13.82609 1.000 49.59838 146 GLN A C 1
ATOM 1035 O O . GLN A 1 148 ? -38.77064 -72.69588 -14.24239 1.000 49.21118 146 GLN A O 1
ATOM 1041 N N . ALA A 1 149 ? -37.62519 -71.78375 -12.52909 1.000 51.61612 147 ALA A N 1
ATOM 1042 C CA . ALA A 1 149 ? -38.56534 -72.29906 -11.53756 1.000 50.68724 147 ALA A CA 1
ATOM 1043 C C . ALA A 1 149 ? -39.94892 -71.68020 -11.72251 1.000 47.89280 147 ALA A C 1
ATOM 1044 O O . ALA A 1 149 ? -40.97123 -72.37182 -11.62173 1.000 49.38890 147 ALA A O 1
ATOM 1046 N N . TYR A 1 150 ? -39.99722 -70.37083 -11.99956 1.000 45.62371 148 TYR A N 1
ATOM 1047 C CA . TYR A 1 150 ? -41.27131 -69.71317 -12.26930 1.000 43.17467 148 TYR A CA 1
ATOM 1048 C C . TYR A 1 150 ? -41.95437 -70.32551 -13.48686 1.000 44.21862 148 TYR A C 1
ATOM 1049 O O . TYR A 1 150 ? -43.17423 -70.54781 -13.49105 1.000 44.83287 148 TYR A O 1
ATOM 1058 N N . ILE A 1 151 ? -41.18017 -70.59993 -14.53543 1.000 41.21820 149 ILE A N 1
ATOM 1059 C CA . ILE A 1 151 ? -41.76216 -71.12510 -15.76529 1.000 42.08482 149 ILE A CA 1
ATOM 1060 C C . ILE A 1 151 ? -42.41715 -72.46665 -15.50478 1.000 44.73237 149 ILE A C 1
ATOM 1061 O O . ILE A 1 151 ? -43.53287 -72.73911 -15.96799 1.000 46.37873 149 ILE A O 1
ATOM 1066 N N . VAL A 1 152 ? -41.73146 -73.32720 -14.75605 1.000 48.08171 150 VAL A N 1
ATOM 1067 C CA . VAL A 1 152 ? -42.27305 -74.65290 -14.49162 1.000 46.59293 150 VAL A CA 1
ATOM 1068 C C . VAL A 1 152 ? -43.53054 -74.53974 -13.64906 1.000 43.51692 150 VAL A C 1
ATOM 1069 O O . VAL A 1 152 ? -44.53023 -75.22315 -13.90320 1.000 44.40996 150 VAL A O 1
ATOM 1073 N N . GLU A 1 153 ? -43.52257 -73.63585 -12.67034 1.000 44.49678 151 GLU A N 1
ATOM 1074 C CA . GLU A 1 153 ? -44.70398 -73.44556 -11.83201 1.000 47.32514 151 GLU A CA 1
ATOM 1075 C C . GLU A 1 153 ? -45.91343 -72.99598 -12.65253 1.000 49.07490 151 GLU A C 1
ATOM 1076 O O . GLU A 1 153 ? -47.01117 -73.55023 -12.50590 1.000 46.62133 151 GLU A O 1
ATOM 1082 N N . GLN A 1 154 ? -45.73175 -72.01213 -13.54422 1.000 45.53250 152 GLN A N 1
ATOM 1083 C CA . GLN A 1 154 ? -46.85537 -71.57768 -14.36639 1.000 43.54673 152 GLN A CA 1
ATOM 1084 C C . GLN A 1 154 ? -47.35162 -72.71790 -15.25112 1.000 45.72469 152 GLN A C 1
ATOM 1085 O O . GLN A 1 154 ? -48.56405 -72.96435 -15.34454 1.000 44.94936 152 GLN A O 1
ATOM 1091 N N . MET A 1 155 ? -46.41652 -73.42468 -15.90712 1.000 44.20381 153 MET A N 1
ATOM 1092 C CA . MET A 1 155 ? -46.75631 -74.56420 -16.76283 1.000 47.30282 153 MET A CA 1
ATOM 1093 C C . MET A 1 155 ? -47.58856 -75.58951 -15.99434 1.000 47.88975 153 MET A C 1
ATOM 1094 O O . MET A 1 155 ? -48.51740 -76.18804 -16.54445 1.000 46.64827 153 MET A O 1
ATOM 1099 N N . ASN A 1 156 ? -47.26173 -75.80634 -14.71183 1.000 48.46542 154 ASN A N 1
ATOM 1100 C CA . ASN A 1 156 ? -48.05803 -76.70817 -13.87671 1.000 52.00172 154 ASN A CA 1
ATOM 1101 C C . ASN A 1 156 ? -49.42918 -76.12773 -13.56439 1.000 49.24808 154 ASN A C 1
ATOM 1102 O O . ASN A 1 156 ? -50.42498 -76.85527 -13.59894 1.000 51.31493 154 ASN A O 1
ATOM 1107 N N . ALA A 1 157 ? -49.49946 -74.83533 -13.21945 1.000 47.76441 155 ALA A N 1
ATOM 1108 C CA . ALA A 1 157 ? -50.80437 -74.20764 -13.02604 1.000 47.35010 155 ALA A CA 1
ATOM 1109 C C . ALA A 1 157 ? -51.67272 -74.36242 -14.26823 1.000 48.64185 155 ALA A C 1
ATOM 1110 O O . ALA A 1 157 ? -52.85972 -74.69309 -14.16042 1.000 48.31864 155 ALA A O 1
ATOM 1112 N N . TYR A 1 158 ? -51.09405 -74.14407 -15.45964 1.000 46.53443 156 TYR A N 1
ATOM 1113 C CA . TYR A 1 158 ? -51.84893 -74.36412 -16.68771 1.000 44.53442 156 TYR A CA 1
ATOM 1114 C C . TYR A 1 158 ? -52.28751 -75.81211 -16.78977 1.000 46.87951 156 TYR A C 1
ATOM 1115 O O . TYR A 1 158 ? -53.42895 -76.10037 -17.156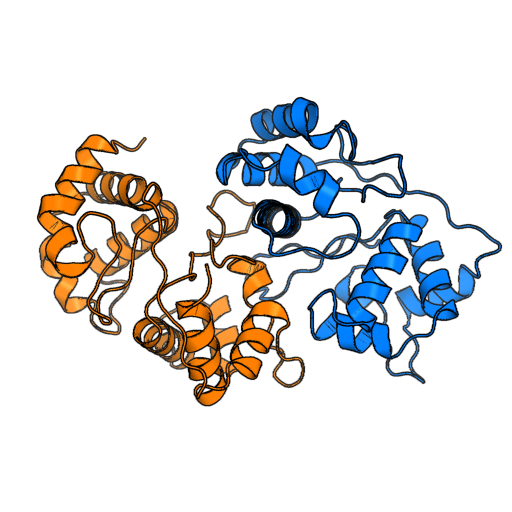11 1.000 51.65549 156 TYR A O 1
ATOM 1124 N N . LYS A 1 159 ? -51.38612 -76.73646 -16.46667 1.000 48.10717 157 LYS A N 1
ATOM 1125 C CA . LYS A 1 159 ? -51.70414 -78.16172 -16.50719 1.000 52.81264 157 LYS A CA 1
ATOM 1126 C C . LYS A 1 159 ? -52.89631 -78.48365 -15.61990 1.000 53.15686 157 LYS A C 1
ATOM 1127 O O . LYS A 1 159 ? -53.82302 -79.18594 -16.03815 1.000 51.68582 157 LYS A O 1
ATOM 1133 N N . SER A 1 160 ? -52.88678 -77.97657 -14.38453 1.000 49.78097 158 SER A N 1
ATOM 1134 C CA . SER A 1 160 ? -53.92593 -78.32802 -13.43593 1.000 48.92093 158 SER A CA 1
ATOM 1135 C C . SER A 1 160 ? -55.20100 -77.52818 -13.66581 1.000 54.68146 158 SER A C 1
ATOM 1136 O O . SER A 1 160 ? -56.26375 -77.91918 -13.17023 1.000 52.48225 158 SER A O 1
ATOM 1139 N N . GLY A 1 161 ? -55.12708 -76.42891 -14.41809 1.000 54.38419 159 GLY A N 1
ATOM 1140 C CA . GLY A 1 161 ? -56.25989 -75.53596 -14.56063 1.000 51.75445 159 GLY A CA 1
ATOM 1141 C C . GLY A 1 161 ? -56.35868 -74.45651 -13.50749 1.000 48.75674 159 GLY A C 1
ATOM 1142 O O . GLY A 1 161 ? -57.31332 -73.67295 -13.54795 1.000 50.22271 159 GLY A O 1
ATOM 1143 N N . GLN A 1 162 ? -55.41166 -74.39611 -12.56280 1.000 45.29734 160 GLN A N 1
ATOM 1144 C CA . GLN A 1 162 ? -55.37023 -73.28856 -11.61740 1.000 44.41885 160 GLN A CA 1
ATOM 1145 C C . GLN A 1 162 ? -55.12659 -71.96300 -12.32453 1.000 50.40249 160 GLN A C 1
ATOM 1146 O O . GLN A 1 162 ? -55.49115 -70.90026 -11.79854 1.000 48.21047 160 GLN A O 1
ATOM 1152 N N . ARG A 1 163 ? -54.47863 -72.00040 -13.48943 1.000 48.14182 161 ARG A N 1
ATOM 1153 C CA . ARG A 1 163 ? -54.32754 -70.83905 -14.36026 1.000 50.17400 161 ARG A CA 1
ATOM 1154 C C . ARG A 1 163 ? -55.02989 -71.12068 -15.68025 1.000 46.72047 161 ARG A C 1
ATOM 1155 O O . ARG A 1 163 ? -54.86303 -72.20153 -16.26145 1.000 44.98133 161 ARG A O 1
ATOM 1163 N N . LYS A 1 164 ? -55.79459 -70.14721 -16.15831 1.000 45.27033 162 LYS A N 1
ATOM 1164 C CA . LYS A 1 164 ? -56.64720 -70.34442 -17.31862 1.000 44.07089 162 LYS A CA 1
ATOM 1165 C C . LYS A 1 164 ? -56.00327 -69.73164 -18.55133 1.000 41.21873 162 LYS A C 1
ATOM 1166 O O . LYS A 1 164 ? -55.59060 -68.56897 -18.52698 1.000 43.93803 162 LYS A O 1
ATOM 1172 N N . ASN A 1 165 ? -55.85996 -70.54916 -19.59470 1.000 42.74576 163 ASN A N 1
ATOM 1173 C CA . ASN A 1 165 ? -55.59755 -70.13695 -20.97387 1.000 47.25858 163 ASN A CA 1
ATOM 1174 C C . ASN A 1 165 ? -55.68242 -71.37764 -21.84308 1.000 45.67480 163 ASN A C 1
ATOM 1175 O O . ASN A 1 165 ? -54.84259 -72.27894 -21.73340 1.000 47.81179 163 ASN A O 1
ATOM 1180 N N . THR A 1 166 ? -56.67958 -71.42244 -22.71525 1.000 41.22822 164 THR A N 1
ATOM 1181 C CA . THR A 1 166 ? -56.95917 -72.65116 -23.44321 1.000 45.24672 164 THR A CA 1
ATOM 1182 C C . THR A 1 166 ? -55.75288 -73.07433 -24.27730 1.000 48.61702 164 THR A C 1
ATOM 1183 O O . THR A 1 166 ? -55.40270 -74.26066 -24.31210 1.000 46.29290 164 THR A O 1
ATOM 1187 N N . ILE A 1 167 ? -55.07713 -72.10576 -24.91146 1.000 44.35739 165 ILE A N 1
ATOM 1188 C CA . ILE A 1 167 ? -53.87630 -72.40314 -25.68548 1.000 43.27842 165 ILE A CA 1
ATOM 1189 C C . ILE A 1 167 ? -52.81478 -73.03810 -24.79274 1.000 47.58457 165 ILE A C 1
ATOM 1190 O O . ILE A 1 167 ? -52.28571 -74.11712 -25.09097 1.000 44.84529 165 ILE A O 1
ATOM 1195 N N . MET A 1 168 ? -52.49288 -72.38739 -23.67677 1.000 45.02243 166 MET A N 1
ATOM 1196 C CA . MET A 1 168 ? -51.39379 -72.90400 -22.87530 1.000 45.50701 166 MET A CA 1
ATOM 1197 C C . MET A 1 168 ? -51.78919 -74.13691 -22.06763 1.000 49.12313 166 MET A C 1
ATOM 1198 O O . MET A 1 168 ? -50.95332 -75.02801 -21.85928 1.000 45.73931 166 MET A O 1
ATOM 1203 N N . GLU A 1 169 ? -53.04659 -74.21585 -21.62124 1.000 48.20199 167 GLU A N 1
ATOM 1204 C CA . GLU A 1 169 ? -53.51068 -75.41738 -20.92926 1.000 50.00215 167 GLU A CA 1
ATOM 1205 C C . GLU A 1 169 ? -53.35422 -76.64377 -21.81582 1.000 48.14078 167 GLU A C 1
ATOM 1206 O O . GLU A 1 169 ? -52.81584 -77.66301 -21.37770 1.000 49.79789 167 GLU A O 1
ATOM 1212 N N . ASP A 1 170 ? -53.79476 -76.54916 -23.07960 1.000 46.48809 168 ASP A N 1
ATOM 1213 C CA . ASP A 1 170 ? -53.66118 -77.66758 -24.01041 1.000 46.16988 168 ASP A CA 1
ATOM 1214 C C . ASP A 1 170 ? -52.19193 -78.00731 -24.27073 1.000 54.44718 168 ASP A C 1
ATOM 1215 O O . ASP A 1 170 ? -51.82418 -79.18442 -24.36026 1.000 53.09828 168 ASP A O 1
ATOM 1220 N N . ILE A 1 171 ? -51.33173 -76.99350 -24.38687 1.000 51.52216 169 ILE A N 1
ATOM 1221 C CA . ILE A 1 171 ? -49.91333 -77.25921 -24.60751 1.000 50.35648 169 ILE A CA 1
ATOM 1222 C C . ILE A 1 171 ? -49.28836 -77.92061 -23.38121 1.000 50.10320 169 ILE A C 1
ATOM 1223 O O . ILE A 1 171 ? -48.60861 -78.94812 -23.49285 1.000 52.57401 169 ILE A O 1
ATOM 1228 N N . ALA A 1 172 ? -49.51188 -77.34896 -22.19507 1.000 49.63345 170 ALA A N 1
ATOM 1229 C CA . ALA A 1 172 ? -48.86991 -77.86845 -20.99151 1.000 49.62939 170 ALA A CA 1
ATOM 1230 C C . ALA A 1 172 ? -49.27853 -79.31234 -20.71895 1.000 55.80790 170 ALA A C 1
ATOM 1231 O O . ALA A 1 172 ? -48.46399 -80.11630 -20.24327 1.000 57.70386 170 ALA A O 1
ATOM 1233 N N . ASN A 1 173 ? -50.53117 -79.66744 -21.01885 1.000 53.26007 171 ASN A N 1
ATOM 1234 C CA . ASN A 1 173 ? -51.00711 -81.00377 -20.67850 1.000 54.66400 171 ASN A CA 1
ATOM 1235 C C . ASN A 1 173 ? -50.45373 -82.07879 -21.60429 1.000 58.71386 171 ASN A C 1
ATOM 1236 O O . ASN A 1 173 ? -50.44259 -83.25297 -21.22518 1.000 59.51578 171 ASN A O 1
ATOM 1241 N N . ARG A 1 174 ? -50.01286 -81.71809 -22.80659 1.000 57.28203 172 ARG A N 1
ATOM 1242 C CA . ARG A 1 174 ? -49.38296 -82.66639 -23.71050 1.000 52.29640 172 ARG A CA 1
ATOM 1243 C C . ARG A 1 174 ? -47.93408 -82.96138 -23.34718 1.000 52.90792 172 ARG A C 1
ATOM 1244 O O . ARG A 1 174 ? -47.32292 -83.83294 -23.97144 1.000 57.04415 172 ARG A O 1
ATOM 1252 N N . MET A 1 175 ? -47.36692 -82.26897 -22.36639 1.000 52.17735 173 MET A N 1
ATOM 1253 C CA . MET A 1 175 ? -45.94225 -82.35857 -22.09758 1.000 51.31177 173 MET A CA 1
ATOM 1254 C C . MET A 1 175 ? -45.69903 -83.09465 -20.79282 1.000 52.68174 173 MET A C 1
ATOM 1255 O O . MET A 1 175 ? -46.58129 -83.20708 -19.94654 1.000 58.19936 173 MET A O 1
ATOM 1260 N N . SER A 1 176 ? -44.47303 -83.55605 -20.62343 1.000 52.70205 174 SER A N 1
ATOM 1261 C CA . SER A 1 176 ? -44.05691 -84.27542 -19.43146 1.000 52.63184 174 SER A CA 1
ATOM 1262 C C . SER A 1 176 ? -43.22116 -83.37841 -18.52030 1.000 55.72638 174 SER A C 1
ATOM 1263 O O . SER A 1 176 ? -42.72011 -82.32483 -18.93153 1.000 54.12664 174 SER A O 1
ATOM 1266 N N . GLU A 1 177 ? -43.08970 -83.81386 -17.25833 1.000 58.12547 175 GLU A N 1
ATOM 1267 C CA . GLU A 1 177 ? -42.27482 -83.08346 -16.29208 1.000 56.17637 175 GLU A CA 1
ATOM 1268 C C . GLU A 1 177 ? -40.87368 -82.87535 -16.83104 1.000 56.16287 175 GLU A C 1
ATOM 1269 O O . GLU A 1 177 ? -40.28678 -81.79861 -16.67019 1.000 54.00872 175 GLU A O 1
ATOM 1271 N N . GLU A 1 178 ? -40.33307 -83.89576 -17.49798 1.000 55.50659 176 GLU A N 1
ATOM 1272 C CA . GLU A 1 178 ? -39.00828 -83.77951 -18.09508 1.000 59.38090 176 GLU A CA 1
ATOM 1273 C C . GLU A 1 178 ? -38.99626 -82.71988 -19.19302 1.000 55.62330 176 GLU A C 1
ATOM 1274 O O . GLU A 1 178 ? -38.10589 -81.86527 -19.23511 1.000 50.24286 176 GLU A O 1
ATOM 1280 N N . ASP A 1 179 ? -39.98685 -82.77195 -20.09200 1.000 56.21004 177 ASP A N 1
ATOM 1281 C CA . ASP A 1 179 ? -40.16897 -81.74669 -21.11452 1.000 50.96896 177 ASP A CA 1
ATOM 1282 C C . ASP A 1 179 ? -40.15982 -80.34731 -20.50549 1.000 53.17228 177 ASP A C 1
ATOM 1283 O O . ASP A 1 179 ? -39.40959 -79.46842 -20.94822 1.000 49.92512 177 ASP A O 1
ATOM 1288 N N . LEU A 1 180 ? -40.97589 -80.13112 -19.46501 1.000 49.02145 178 LEU A N 1
ATOM 1289 C CA . LEU A 1 180 ? -41.09536 -78.79659 -18.88429 1.000 49.63559 178 LEU A CA 1
ATOM 1290 C C . LEU A 1 180 ? -39.77240 -78.35388 -18.27749 1.000 51.45465 178 LEU A C 1
ATOM 1291 O O . LEU A 1 180 ? -39.31715 -77.21675 -18.48742 1.000 49.38120 178 LEU A O 1
ATOM 1296 N N . LYS A 1 181 ? -39.14714 -79.23744 -17.49833 1.000 47.97547 179 LYS A N 1
ATOM 1297 C CA . LYS A 1 181 ? -37.91304 -78.85122 -16.82901 1.000 48.01549 179 LYS A CA 1
ATOM 1298 C C . LYS A 1 181 ? -36.84125 -78.48843 -17.85141 1.000 46.44730 179 LYS A C 1
ATOM 1299 O O . LYS A 1 181 ? -36.12351 -77.49571 -17.68347 1.000 46.73078 179 LYS A O 1
ATOM 1301 N N . ALA A 1 182 ? -36.77491 -79.24045 -18.95371 1.000 46.63192 180 ALA A N 1
ATOM 1302 C CA . ALA A 1 182 ? -35.80200 -78.96497 -20.01196 1.000 45.90133 180 ALA A CA 1
ATOM 1303 C C . ALA A 1 182 ? -36.07831 -77.62380 -20.68645 1.000 46.83964 180 ALA A C 1
ATOM 1304 O O . ALA A 1 182 ? -35.18193 -76.78564 -20.80852 1.000 46.05121 180 ALA A O 1
ATOM 1306 N N . VAL A 1 183 ? -37.31561 -77.40599 -21.14716 1.000 44.74405 181 VAL A N 1
ATOM 1307 C CA . VAL A 1 183 ? -37.58568 -76.17270 -21.87555 1.000 47.65068 181 VAL A CA 1
ATOM 1308 C C . VAL A 1 183 ? -37.45320 -74.97824 -20.94818 1.000 45.89825 181 VAL A C 1
ATOM 1309 O O . VAL A 1 183 ? -36.92706 -73.93498 -21.35200 1.000 42.92001 181 VAL A O 1
ATOM 1313 N N . ALA A 1 184 ? -37.87261 -75.11944 -19.68583 1.000 44.61297 182 ALA A N 1
ATOM 1314 C CA . ALA A 1 184 ? -37.65129 -74.04574 -18.72537 1.000 43.45169 182 ALA A CA 1
ATOM 1315 C C . ALA A 1 184 ? -36.17071 -73.72886 -18.58250 1.000 45.62256 182 ALA A C 1
ATOM 1316 O O . ALA A 1 184 ? -35.78050 -72.55624 -18.54821 1.000 45.70476 182 ALA A O 1
ATOM 1318 N N . ASN A 1 185 ? -35.33194 -74.76155 -18.49994 1.000 46.19496 183 ASN A N 1
ATOM 1319 C CA . ASN A 1 185 ? -33.89607 -74.54120 -18.36553 1.000 46.91066 183 ASN A CA 1
ATOM 1320 C C . ASN A 1 185 ? -33.35721 -73.75780 -19.55830 1.000 46.30158 183 ASN A C 1
ATOM 1321 O O . ASN A 1 185 ? -32.63235 -72.76967 -19.40035 1.000 46.79698 183 ASN A O 1
ATOM 1326 N N . PHE A 1 186 ? -33.73686 -74.16990 -20.76449 1.000 46.47412 184 PHE A N 1
ATOM 1327 C CA . PHE A 1 186 ? -33.28474 -73.48222 -21.96699 1.000 47.74357 184 PHE A CA 1
ATOM 1328 C C . PHE A 1 186 ? -33.74301 -72.01786 -21.98027 1.000 46.94473 184 PHE A C 1
ATOM 1329 O O . PHE A 1 186 ? -32.96348 -71.10906 -22.28226 1.000 48.92956 184 PHE A O 1
ATOM 1337 N N . ILE A 1 187 ? -35.00402 -71.77293 -21.62294 1.000 45.84401 185 ILE A N 1
ATOM 1338 C CA . ILE A 1 187 ? -35.57489 -70.42721 -21.63156 1.000 44.91477 185 ILE A CA 1
ATOM 1339 C C . ILE A 1 187 ? -34.82893 -69.48051 -20.68873 1.000 47.01761 185 ILE A C 1
ATOM 1340 O O . ILE A 1 187 ? -34.68980 -68.28256 -20.98333 1.000 45.76072 185 ILE A O 1
ATOM 1345 N N . GLN A 1 188 ? -34.33655 -69.99355 -19.54884 1.000 48.60441 186 GLN A N 1
ATOM 1346 C CA . GLN A 1 188 ? -33.59092 -69.16688 -18.59767 1.000 46.22461 186 GLN A CA 1
ATOM 1347 C C . GLN A 1 188 ? -32.34940 -68.56332 -19.22871 1.000 48.83736 186 GLN A C 1
ATOM 1348 O O . GLN A 1 188 ? -31.94824 -67.45145 -18.86847 1.000 47.64356 186 GLN A O 1
ATOM 1354 N N . GLY A 1 189 ? -31.73121 -69.27934 -20.16909 1.000 48.53513 187 GLY A N 1
ATOM 1355 C CA . GLY A 1 189 ? -30.51781 -68.83364 -20.80810 1.000 44.33891 187 GLY A CA 1
ATOM 1356 C C . GLY A 1 189 ? -30.72488 -68.17181 -22.13599 1.000 46.58161 187 GLY A C 1
ATOM 1357 O O . GLY A 1 189 ? -29.74663 -67.80033 -22.78095 1.000 56.79437 187 GLY A O 1
ATOM 1358 N N . LEU A 1 190 ? -31.97339 -68.01213 -22.56513 1.000 50.06204 188 LEU A N 1
ATOM 1359 C CA . LEU A 1 190 ? -32.29258 -67.31282 -23.80884 1.000 48.48324 188 LEU A CA 1
ATOM 1360 C C . LEU A 1 190 ? -32.03769 -65.81105 -23.68541 1.000 51.04918 188 LEU A C 1
ATOM 1361 O O . LEU A 1 190 ? -32.69980 -65.13172 -22.89712 1.000 54.67576 188 LEU A O 1
ATOM 1366 N N . ARG A 1 191 ? -31.10560 -65.28751 -24.47761 1.000 51.49537 189 ARG A N 1
ATOM 1367 C CA . ARG A 1 191 ? -30.76305 -63.86411 -24.42660 1.000 56.28049 189 ARG A CA 1
ATOM 1368 C C . ARG A 1 191 ? -31.02732 -63.21924 -25.80560 1.000 56.08975 189 ARG A C 1
ATOM 1369 O O . ARG A 1 191 ? -31.56017 -63.86203 -26.72819 1.000 48.51780 189 ARG A O 1
ATOM 1377 N N . LYS B 1 5 ? -57.10643 -30.68325 -20.13398 1.000 55.16792 3 LYS B N 1
ATOM 1378 C CA . LYS B 1 5 ? -57.51681 -31.06666 -18.78547 1.000 61.46739 3 LYS B CA 1
ATOM 1379 C C . LYS B 1 5 ? -59.02829 -31.20565 -18.76227 1.000 61.78758 3 LYS B C 1
ATOM 1380 O O . LYS B 1 5 ? -59.70661 -30.66430 -19.62597 1.000 67.09894 3 LYS B O 1
ATOM 1382 N N . ALA B 1 6 ? -59.56073 -31.93394 -17.78562 1.000 56.86480 4 ALA B N 1
ATOM 1383 C CA . ALA B 1 6 ? -60.99695 -32.10380 -17.64939 1.000 53.40023 4 ALA B CA 1
ATOM 1384 C C . ALA B 1 6 ? -61.45864 -31.44651 -16.36398 1.000 58.49854 4 ALA B C 1
ATOM 1385 O O . ALA B 1 6 ? -60.72878 -31.40937 -15.37048 1.000 64.26807 4 ALA B O 1
ATOM 1387 N N . ASP B 1 7 ? -62.67163 -30.91074 -16.40504 1.000 59.30004 5 ASP B N 1
ATOM 1388 C CA . ASP B 1 7 ? -63.31478 -30.30361 -15.24770 1.000 54.19674 5 ASP B CA 1
ATOM 1389 C C . ASP B 1 7 ? -64.37734 -31.28954 -14.78759 1.000 57.09397 5 ASP B C 1
ATOM 1390 O O . ASP B 1 7 ? -65.51015 -31.29592 -15.27570 1.000 57.31840 5 ASP B O 1
ATOM 1395 N N . VAL B 1 8 ? -63.99163 -32.14439 -13.84335 1.000 56.16706 6 VAL B N 1
ATOM 1396 C CA . VAL B 1 8 ? -64.89497 -33.18773 -13.36880 1.000 54.17841 6 VAL B CA 1
ATOM 1397 C C . VAL B 1 8 ? -66.13537 -32.57751 -12.73676 1.000 58.22539 6 VAL B C 1
ATOM 1398 O O . VAL B 1 8 ? -67.25428 -33.08319 -12.91383 1.000 57.26875 6 VAL B O 1
ATOM 1402 N N . GLU B 1 9 ? -65.95460 -31.47781 -11.99235 1.000 57.24957 7 GLU B N 1
ATOM 1403 C CA . GLU B 1 9 ? -67.08688 -30.77198 -11.40345 1.000 56.89022 7 GLU B CA 1
ATOM 1404 C C . GLU B 1 9 ? -68.10574 -30.40963 -12.47785 1.000 53.08288 7 GLU B C 1
ATOM 1405 O O . GLU B 1 9 ? -69.27419 -30.79239 -12.39032 1.000 51.37187 7 GLU B O 1
ATOM 1407 N N . LYS B 1 10 ? -67.66321 -29.71037 -13.52516 1.000 54.08163 8 LYS B N 1
ATOM 1408 C CA . LYS B 1 10 ? -68.52139 -29.46800 -14.68373 1.000 55.57662 8 LYS B CA 1
ATOM 1409 C C . LYS B 1 10 ? -69.07509 -30.77039 -15.25278 1.000 55.38516 8 LYS B C 1
ATOM 1410 O O . LYS B 1 10 ? -70.27639 -30.87568 -15.52386 1.000 54.69906 8 LYS B O 1
ATOM 1416 N N . GLY B 1 11 ? -68.21025 -31.77977 -15.43627 1.000 53.15350 9 GLY B N 1
ATOM 1417 C CA . GLY B 1 11 ? -68.67457 -33.05865 -15.95722 1.000 50.87965 9 GLY B CA 1
ATOM 1418 C C . GLY B 1 11 ? -69.84848 -33.62346 -15.18174 1.000 54.97083 9 GLY B C 1
ATOM 1419 O O . GLY B 1 11 ? -70.75029 -34.23903 -15.76177 1.000 56.79033 9 GLY B O 1
ATOM 1420 N N . LYS B 1 12 ? -69.86669 -33.40174 -13.85882 1.000 55.02702 10 LYS B N 1
ATOM 1421 C CA . LYS B 1 12 ? -70.95083 -33.91485 -13.02134 1.000 57.27808 10 LYS B CA 1
ATOM 1422 C C . LYS B 1 12 ? -72.29928 -33.29960 -13.38018 1.000 54.81074 10 LYS B C 1
ATOM 1423 O O . LYS B 1 12 ? -73.31149 -34.01118 -13.44933 1.000 57.74746 10 LYS B O 1
ATOM 1429 N N . GLN B 1 13 ? -72.34708 -31.97287 -13.56367 1.000 52.82196 11 GLN B N 1
ATOM 1430 C CA . GLN B 1 13 ? -73.61307 -31.33642 -13.92835 1.000 53.63104 11 GLN B CA 1
ATOM 1431 C C . GLN B 1 13 ? -74.07236 -31.79623 -15.29966 1.000 56.07080 11 GLN B C 1
ATOM 1432 O O . GLN B 1 13 ? -75.27283 -31.99733 -15.52816 1.000 54.19052 11 GLN B O 1
ATOM 1438 N N . VAL B 1 14 ? -73.12639 -31.95642 -16.23174 1.000 54.70721 12 VAL B N 1
ATOM 1439 C CA . VAL B 1 14 ? -73.46841 -32.47997 -17.55109 1.000 52.74242 12 VAL B CA 1
ATOM 1440 C C . VAL B 1 14 ? -74.14365 -33.83184 -17.41214 1.000 48.10946 12 VAL B C 1
ATOM 1441 O O . VAL B 1 14 ? -75.22748 -34.05557 -17.95280 1.000 51.01077 12 VAL B O 1
ATOM 1445 N N . ALA B 1 15 ? -73.52928 -34.74410 -16.65643 1.000 47.84935 13 ALA B N 1
ATOM 1446 C CA . ALA B 1 15 ? -74.15411 -36.04855 -16.45007 1.000 50.92693 13 ALA B CA 1
ATOM 1447 C C . ALA B 1 15 ? -75.51654 -35.90859 -15.77521 1.000 53.80927 13 ALA B C 1
ATOM 1448 O O . ALA B 1 15 ? -76.48873 -36.57374 -16.16584 1.000 51.87958 13 ALA B O 1
ATOM 1450 N N . ALA B 1 16 ? -75.61549 -35.02854 -14.77658 1.000 50.44735 14 ALA B N 1
ATOM 1451 C CA . ALA B 1 16 ? -76.85087 -34.94962 -14.00324 1.000 57.55770 14 ALA B CA 1
ATOM 1452 C C . ALA B 1 16 ? -77.98551 -34.34412 -14.81925 1.000 55.35978 14 ALA B C 1
ATOM 1453 O O . ALA B 1 16 ? -79.15214 -34.70737 -14.62983 1.000 52.76068 14 ALA B O 1
ATOM 1455 N N . THR B 1 17 ? -77.66633 -33.42966 -15.73753 1.000 54.84567 15 THR B N 1
ATOM 1456 C CA . THR B 1 17 ? -78.70639 -32.71102 -16.45636 1.000 52.35092 15 THR B CA 1
ATOM 1457 C C . THR B 1 17 ? -78.96757 -33.24356 -17.85632 1.000 55.19422 15 THR B C 1
ATOM 1458 O O . THR B 1 17 ? -80.05508 -33.00116 -18.39419 1.000 51.86903 15 THR B O 1
ATOM 1462 N N . VAL B 1 18 ? -78.02127 -33.96212 -18.46238 1.000 51.81201 16 VAL B N 1
ATOM 1463 C CA . VAL B 1 18 ? -78.13680 -34.38094 -19.85236 1.000 46.60403 16 VAL B CA 1
ATOM 1464 C C . VAL B 1 18 ? -78.13195 -35.90127 -19.98655 1.000 49.49098 16 VAL B C 1
ATOM 1465 O O . VAL B 1 18 ? -79.01606 -36.47798 -20.63084 1.000 49.13733 16 VAL B O 1
ATOM 1469 N N . CYS B 1 19 ? -77.14865 -36.57362 -19.37468 1.000 46.58062 17 CYS B N 1
ATOM 1470 C CA . CYS B 1 19 ? -77.01019 -38.02046 -19.53336 1.000 44.31613 17 CYS B CA 1
ATOM 1471 C C . CYS B 1 19 ? -77.78759 -38.84996 -18.51522 1.000 49.71170 17 CYS B C 1
ATOM 1472 O O . CYS B 1 19 ? -78.15438 -39.99326 -18.82701 1.000 46.52693 17 CYS B O 1
ATOM 1475 N N . ALA B 1 20 ? -78.05152 -38.29896 -17.32074 1.000 50.52599 18 ALA B N 1
ATOM 1476 C CA . ALA B 1 20 ? -78.61180 -39.07916 -16.21442 1.000 50.15685 18 ALA B CA 1
ATOM 1477 C C . ALA B 1 20 ? -79.90000 -39.80651 -16.57534 1.000 50.16222 18 ALA B C 1
ATOM 1478 O O . ALA B 1 20 ? -80.12094 -40.92846 -16.10371 1.000 52.29191 18 ALA B O 1
ATOM 1480 N N . ALA B 1 21 ? -80.77664 -39.19420 -17.38263 1.000 52.28072 19 ALA B N 1
ATOM 1481 C CA . ALA B 1 21 ? -82.08258 -39.80903 -17.61988 1.000 45.84577 19 ALA B CA 1
ATOM 1482 C C . ALA B 1 21 ? -81.95486 -41.18808 -18.25068 1.000 42.24113 19 ALA B C 1
ATOM 1483 O O . ALA B 1 21 ? -82.83615 -42.03505 -18.07897 1.000 44.15479 19 ALA B O 1
ATOM 1485 N N . CYS B 1 22 ? -80.89637 -41.42271 -19.01685 1.000 48.93823 20 CYS B N 1
ATOM 1486 C CA . CYS B 1 22 ? -80.70130 -42.69851 -19.69497 1.000 48.67852 20 CYS B CA 1
ATOM 1487 C C . CYS B 1 22 ? -79.60960 -43.55265 -19.06937 1.000 49.33876 20 CYS B C 1
ATOM 1488 O O . CYS B 1 22 ? -79.81220 -44.75023 -18.86422 1.000 47.28844 20 CYS B O 1
ATOM 1491 N N . HIS B 1 23 ? -78.46257 -42.95657 -18.73290 1.000 49.42870 21 HIS B N 1
ATOM 1492 C CA . HIS B 1 23 ? -77.29710 -43.69582 -18.25848 1.000 47.58779 21 HIS B CA 1
ATOM 1493 C C . HIS B 1 23 ? -77.17604 -43.72133 -16.73962 1.000 51.24425 21 HIS B C 1
ATOM 1494 O O . HIS B 1 23 ? -76.39639 -44.53282 -16.21875 1.000 47.16187 21 HIS B O 1
ATOM 1501 N N . ALA B 1 24 ? -77.96444 -42.87771 -16.04299 1.000 49.61185 22 ALA B N 1
ATOM 1502 C CA . ALA B 1 24 ? -77.97066 -42.60423 -14.60312 1.000 47.80435 22 ALA B CA 1
ATOM 1503 C C . ALA B 1 24 ? -76.91604 -41.56722 -14.25571 1.000 51.31313 22 ALA B C 1
ATOM 1504 O O . ALA B 1 24 ? -75.91918 -41.42159 -14.97420 1.000 50.42296 22 ALA B O 1
ATOM 1506 N N . ALA B 1 25 ? -77.13772 -40.84477 -13.15072 1.000 47.17056 23 ALA B N 1
ATOM 1507 C CA . ALA B 1 25 ? -76.21791 -39.78632 -12.75590 1.000 49.34898 23 ALA B CA 1
ATOM 1508 C C . ALA B 1 25 ? -74.81843 -40.31641 -12.47653 1.000 48.08815 23 ALA B C 1
ATOM 1509 O O . ALA B 1 25 ? -73.83884 -39.57703 -12.63286 1.000 52.47318 23 ALA B O 1
ATOM 1511 N N . ASP B 1 26 ? -74.70351 -41.57572 -12.04860 1.000 45.79793 24 ASP B N 1
ATOM 1512 C CA . ASP B 1 26 ? -73.41792 -42.20180 -11.76372 1.000 51.64814 24 ASP B CA 1
ATOM 1513 C C . ASP B 1 26 ? -72.97838 -43.18582 -12.84895 1.000 51.93999 24 ASP B C 1
ATOM 1514 O O . ASP B 1 26 ? -71.95104 -43.84837 -12.68880 1.000 52.93670 24 ASP B O 1
ATOM 1519 N N . GLY B 1 27 ? -73.74449 -43.32696 -13.92517 1.000 48.17319 25 GLY B N 1
ATOM 1520 C CA . GLY B 1 27 ? -73.38152 -44.22451 -14.99179 1.000 46.76815 25 GLY B CA 1
ATOM 1521 C C . GLY B 1 27 ? -73.87717 -45.63782 -14.82136 1.000 50.81231 25 GLY B C 1
ATOM 1522 O O . GLY B 1 27 ? -73.59697 -46.48271 -15.68467 1.000 49.69861 25 GLY B O 1
ATOM 1523 N N . ASN B 1 28 ? -74.60876 -45.92559 -13.74642 1.000 52.14974 26 ASN B N 1
ATOM 1524 C CA . ASN B 1 28 ? -75.05080 -47.28704 -13.46131 1.000 54.40399 26 ASN B CA 1
ATOM 1525 C C . ASN B 1 28 ? -76.50795 -47.46809 -13.87914 1.000 53.33645 26 ASN B C 1
ATOM 1526 O O . ASN B 1 28 ? -77.41821 -47.60889 -13.07046 1.000 50.00881 26 ASN B O 1
ATOM 1531 N N . SER B 1 29 ? -76.68130 -47.50536 -15.19746 1.000 56.48299 27 SER B N 1
ATOM 1532 C CA . SER B 1 29 ? -77.99226 -47.58714 -15.82349 1.000 53.88303 27 SER B CA 1
ATOM 1533 C C . SER B 1 29 ? -78.79866 -48.77932 -15.31741 1.000 56.79638 27 SER B C 1
ATOM 1534 O O . SER B 1 29 ? -78.25813 -49.86696 -15.09616 1.000 53.87626 27 SER B O 1
ATOM 1537 N N . GLY B 1 30 ? -80.11208 -48.56703 -15.16181 1.000 55.64122 28 GLY B N 1
ATOM 1538 C CA . GLY B 1 30 ? -81.05398 -49.63710 -14.87945 1.000 48.39572 28 GLY B CA 1
ATOM 1539 C C . GLY B 1 30 ? -81.74406 -50.22084 -16.10328 1.000 55.58094 28 GLY B C 1
ATOM 1540 O O . GLY B 1 30 ? -82.21601 -51.36304 -16.06593 1.000 57.74896 28 GLY B O 1
ATOM 1541 N N . ILE B 1 31 ? -81.80272 -49.46278 -17.19780 1.000 55.08692 29 ILE B N 1
ATOM 1542 C CA . ILE B 1 31 ? -82.45085 -49.90208 -18.43436 1.000 53.78901 29 ILE B CA 1
ATOM 1543 C C . ILE B 1 31 ? -81.43357 -50.64065 -19.29674 1.000 52.15695 29 ILE B C 1
ATOM 1544 O O . ILE B 1 31 ? -80.37324 -50.09632 -19.62209 1.000 50.75350 29 ILE B O 1
ATOM 1549 N N . ALA B 1 32 ? -81.77423 -51.85906 -19.71716 1.000 53.24021 30 ALA B N 1
ATOM 1550 C CA . ALA B 1 32 ? -80.80501 -52.65938 -20.45987 1.000 53.55806 30 ALA B CA 1
ATOM 1551 C C . ALA B 1 32 ? -80.39096 -51.99029 -21.76801 1.000 56.15023 30 ALA B C 1
ATOM 1552 O O . ALA B 1 32 ? -79.26920 -52.20860 -22.24510 1.000 53.96150 30 ALA B O 1
ATOM 1554 N N . MET B 1 33 ? -81.26562 -51.17418 -22.36673 1.000 56.42298 31 MET B N 1
ATOM 1555 C CA . MET B 1 33 ? -80.91731 -50.57122 -23.65017 1.000 56.72184 31 MET B CA 1
ATOM 1556 C C . MET B 1 33 ? -79.94047 -49.40583 -23.51942 1.000 53.13708 31 MET B C 1
ATOM 1557 O O . MET B 1 33 ? -79.39269 -48.96291 -24.53319 1.000 50.89488 31 MET B O 1
ATOM 1562 N N . TYR B 1 34 ? -79.71110 -48.89725 -22.31370 1.000 49.62903 32 TYR B N 1
ATOM 1563 C CA . TYR B 1 34 ? -78.72745 -47.84287 -22.12062 1.000 49.57784 32 TYR B CA 1
ATOM 1564 C C . TYR B 1 34 ? -77.50230 -48.42471 -21.42823 1.000 52.16240 32 TYR B C 1
ATOM 1565 O O . TYR B 1 34 ? -77.60675 -48.89596 -20.28215 1.000 49.29629 32 TYR B O 1
ATOM 1574 N N . PRO B 1 35 ? -76.33999 -48.43141 -22.07925 1.000 52.55232 33 PRO B N 1
ATOM 1575 C CA . PRO B 1 35 ? -75.15853 -49.06441 -21.48661 1.000 46.45917 33 PRO B CA 1
ATOM 1576 C C . PRO B 1 35 ? -74.70550 -48.31529 -20.24709 1.000 48.46164 33 PRO B C 1
ATOM 1577 O O . PRO B 1 35 ? -74.92030 -47.10729 -20.10455 1.000 43.06510 33 PRO B O 1
ATOM 1581 N N . ARG B 1 36 ? -74.06975 -49.06010 -19.33533 1.000 46.05998 34 ARG B N 1
ATOM 1582 C CA . ARG B 1 36 ? -73.46761 -48.44943 -18.16170 1.000 44.73514 34 ARG B CA 1
ATOM 1583 C C . ARG B 1 36 ? -72.23348 -47.67633 -18.58080 1.000 44.35674 34 ARG B C 1
ATOM 1584 O O . ARG B 1 36 ? -71.50313 -48.09950 -19.47678 1.000 44.50149 34 ARG B O 1
ATOM 1592 N N . LEU B 1 37 ? -72.00832 -46.53715 -17.93137 1.000 47.53469 35 LEU B N 1
ATOM 1593 C CA . LEU B 1 37 ? -70.83395 -45.71324 -18.17165 1.000 43.36274 35 LEU B CA 1
ATOM 1594 C C . LEU B 1 37 ? -69.90363 -45.66445 -16.97077 1.000 48.76093 35 LEU B C 1
ATOM 1595 O O . LEU B 1 37 ? -68.78399 -45.14058 -17.08762 1.000 45.13445 35 LEU B O 1
ATOM 1600 N N . ALA B 1 38 ? -70.34515 -46.17691 -15.82121 1.000 47.80020 36 ALA B N 1
ATOM 1601 C CA . ALA B 1 38 ? -69.58864 -46.00760 -14.58779 1.000 48.61490 36 ALA B CA 1
ATOM 1602 C C . ALA B 1 38 ? -68.22879 -46.68791 -14.69859 1.000 48.46129 36 ALA B C 1
ATOM 1603 O O . ALA B 1 38 ? -68.13727 -47.87843 -15.03143 1.000 45.42153 36 ALA B O 1
ATOM 1605 N N . ALA B 1 39 ? -67.16998 -45.92436 -14.42054 1.000 47.79503 37 ALA B N 1
ATOM 1606 C CA . ALA B 1 39 ? -65.78274 -46.38770 -14.46590 1.000 44.20807 37 ALA B CA 1
ATOM 1607 C C . ALA B 1 39 ? -65.31791 -46.75226 -15.86947 1.000 47.53588 37 ALA B C 1
ATOM 1608 O O . ALA B 1 39 ? -64.22649 -47.31336 -16.02458 1.000 46.12558 37 ALA B O 1
ATOM 1610 N N . GLN B 1 40 ? -66.11095 -46.46718 -16.89918 1.000 45.79134 38 GLN B N 1
ATOM 1611 C CA . GLN B 1 40 ? -65.62105 -46.60961 -18.25794 1.000 44.16357 38 GLN B CA 1
ATOM 1612 C C . GLN B 1 40 ? -64.55533 -45.54871 -18.50912 1.000 45.45994 38 GLN B C 1
ATOM 1613 O O . GLN B 1 40 ? -64.67565 -44.40902 -18.05520 1.000 44.41359 38 GLN B O 1
ATOM 1619 N N . HIS B 1 41 ? -63.49643 -45.92687 -19.21915 1.000 44.72509 39 HIS B N 1
ATOM 1620 C CA . HIS B 1 41 ? -62.34044 -45.04139 -19.33787 1.000 47.90221 39 HIS B CA 1
ATOM 1621 C C . HIS B 1 41 ? -62.68158 -43.78260 -20.12664 1.000 43.66656 39 HIS B C 1
ATOM 1622 O O . HIS B 1 41 ? -63.45045 -43.82325 -21.08734 1.000 45.91346 39 HIS B O 1
ATOM 1629 N N . THR B 1 42 ? -62.09085 -42.66222 -19.70060 1.000 45.49561 40 THR B N 1
ATOM 1630 C CA . THR B 1 42 ? -62.35531 -41.34002 -20.27512 1.000 46.91613 40 THR B CA 1
ATOM 1631 C C . THR B 1 42 ? -62.26715 -41.32479 -21.79823 1.000 49.44046 40 THR B C 1
ATOM 1632 O O . THR B 1 42 ? -63.19818 -40.88050 -22.48899 1.000 45.49792 40 THR B O 1
ATOM 1636 N N . ALA B 1 43 ? -61.12761 -41.78004 -22.32914 1.000 52.44796 41 ALA B N 1
ATOM 1637 C CA . ALA B 1 43 ? -60.89941 -41.77129 -23.77160 1.000 49.30956 41 ALA B CA 1
ATOM 1638 C C . ALA B 1 43 ? -62.01230 -42.49600 -24.53158 1.000 47.45136 41 ALA B C 1
ATOM 1639 O O . ALA B 1 43 ? -62.47364 -42.00829 -25.57228 1.000 43.21686 41 ALA B O 1
ATOM 1641 N N . TYR B 1 44 ? -62.44949 -43.66423 -24.03130 1.000 41.52340 42 TYR B N 1
ATOM 1642 C CA . TYR B 1 44 ? -63.48499 -44.43301 -24.72578 1.000 40.41258 42 TYR B CA 1
ATOM 1643 C C . TYR B 1 44 ? -64.84278 -43.73121 -24.66661 1.000 43.70922 42 TYR B C 1
ATOM 1644 O O . TYR B 1 44 ? -65.56148 -43.67683 -25.67492 1.000 46.75467 42 TYR B O 1
ATOM 1653 N N . ILE B 1 45 ? -65.22075 -43.19626 -23.49839 1.000 41.83109 43 ILE B N 1
ATOM 1654 C CA . ILE B 1 45 ? -66.46684 -42.43436 -23.40692 1.000 42.95421 43 ILE B CA 1
ATOM 1655 C C . ILE B 1 45 ? -66.40489 -41.22982 -24.33427 1.000 44.87976 43 ILE B C 1
ATOM 1656 O O . ILE B 1 45 ? -67.36920 -40.91571 -25.05089 1.000 44.14368 43 ILE B O 1
ATOM 1661 N N . TYR B 1 46 ? -65.25907 -40.55316 -24.34459 1.000 41.32607 44 TYR B N 1
ATOM 1662 C CA . TYR B 1 46 ? -65.06682 -39.38912 -25.20121 1.000 45.84427 44 TYR B CA 1
ATOM 1663 C C . TYR B 1 46 ? -65.33687 -39.71315 -26.66929 1.000 44.77663 44 TYR B C 1
ATOM 1664 O O . TYR B 1 46 ? -66.16685 -39.06186 -27.31804 1.000 42.77896 44 TYR B O 1
ATOM 1673 N N . HIS B 1 47 ? -64.63578 -40.72028 -27.20902 1.000 46.56494 45 HIS B N 1
ATOM 1674 C CA . HIS B 1 47 ? -64.65807 -40.97821 -28.64821 1.000 44.44500 45 HIS B CA 1
ATOM 1675 C C . HIS B 1 47 ? -65.98948 -41.58221 -29.08664 1.000 43.80056 45 HIS B C 1
ATOM 1676 O O . HIS B 1 47 ? -66.47589 -41.28164 -30.18092 1.000 43.97040 45 HIS B O 1
ATOM 1683 N N . GLN B 1 48 ? -66.59888 -42.42735 -28.24712 1.000 43.67968 46 GLN B N 1
ATOM 1684 C CA . GLN B 1 48 ? -67.91773 -42.96388 -28.57263 1.000 41.81754 46 GLN B CA 1
ATOM 1685 C C . GLN B 1 48 ? -68.97468 -41.86495 -28.55805 1.000 41.00325 46 GLN B C 1
ATOM 1686 O O . GLN B 1 48 ? -69.87591 -41.85506 -29.40007 1.000 43.75056 46 GLN B O 1
ATOM 1692 N N . THR B 1 49 ? -68.88610 -40.93040 -27.61185 1.000 40.86243 47 THR B N 1
ATOM 1693 C CA . THR B 1 49 ? -69.87026 -39.85193 -27.54957 1.000 40.91705 47 THR B CA 1
ATOM 1694 C C . THR B 1 49 ? -69.73895 -38.93225 -28.76197 1.000 43.12035 47 THR B C 1
ATOM 1695 O O . THR B 1 49 ? -70.72917 -38.64281 -29.44446 1.000 43.45775 47 THR B O 1
ATOM 1699 N N . ILE B 1 50 ? -68.51271 -38.49767 -29.06995 1.000 42.34140 48 ILE B N 1
ATOM 1700 C CA . ILE B 1 50 ? -68.26110 -37.74272 -30.29856 1.000 40.22411 48 ILE B CA 1
ATOM 1701 C C . ILE B 1 50 ? -68.73125 -38.52495 -31.51483 1.000 42.55279 48 ILE B C 1
ATOM 1702 O O . ILE B 1 50 ? -69.29131 -37.95278 -32.45878 1.000 43.92756 48 ILE B O 1
ATOM 1707 N N . GLY B 1 51 ? -68.50927 -39.84452 -31.51679 1.000 40.12477 49 GLY B N 1
ATOM 1708 C CA . GLY B 1 51 ? -68.90493 -40.64620 -32.66455 1.000 37.28387 49 GLY B CA 1
ATOM 1709 C C . GLY B 1 51 ? -70.40946 -40.68220 -32.85430 1.000 44.30154 49 GLY B C 1
ATOM 1710 O O . GLY B 1 51 ? -70.91047 -40.63014 -33.98020 1.000 46.07436 49 GLY B O 1
ATOM 1711 N N . ILE B 1 52 ? -71.15192 -40.76161 -31.75237 1.000 45.32953 50 ILE B N 1
ATOM 1712 C CA . ILE B 1 52 ? -72.60608 -40.73707 -31.82443 1.000 43.25226 50 ILE B CA 1
ATOM 1713 C C . ILE B 1 52 ? -73.09356 -39.33863 -32.19204 1.000 45.16714 50 ILE B C 1
ATOM 1714 O O . ILE B 1 52 ? -73.98988 -39.18180 -33.03066 1.000 45.12408 50 ILE B O 1
ATOM 1719 N N . ARG B 1 53 ? -72.47738 -38.30224 -31.60504 1.000 42.90595 51 ARG B N 1
ATOM 1720 C CA . ARG B 1 53 ? -72.90226 -36.92805 -31.86252 1.000 43.69494 51 ARG B CA 1
ATOM 1721 C C . ARG B 1 53 ? -72.73041 -36.56294 -33.33243 1.000 42.72692 51 ARG B C 1
ATOM 1722 O O . ARG B 1 53 ? -73.58968 -35.90215 -33.92746 1.000 43.92466 51 ARG B O 1
ATOM 1730 N N . ASP B 1 54 ? -71.62412 -36.98748 -33.93357 1.000 41.16010 52 ASP B N 1
ATOM 1731 C CA . ASP B 1 54 ? -71.24206 -36.55059 -35.26234 1.000 39.33667 52 ASP B CA 1
ATOM 1732 C C . ASP B 1 54 ? -71.62195 -37.55496 -36.34490 1.000 43.82539 52 ASP B C 1
ATOM 1733 O O . ASP B 1 54 ? -71.18674 -37.41492 -37.48852 1.000 44.01960 52 ASP B O 1
ATOM 1738 N N . GLY B 1 55 ? -72.44906 -38.54486 -36.01510 1.000 44.43817 53 GLY B N 1
ATOM 1739 C CA . GLY B 1 55 ? -72.96463 -39.45740 -37.01199 1.000 36.90107 53 GLY B CA 1
ATOM 1740 C C . GLY B 1 55 ? -72.00801 -40.53382 -37.45826 1.000 41.85676 53 GLY B C 1
ATOM 1741 O O . GLY B 1 55 ? -72.30514 -41.24398 -38.42245 1.000 46.95906 53 GLY B O 1
ATOM 1742 N N . LYS B 1 56 ? -70.86088 -40.69109 -36.80389 1.000 45.25449 54 LYS B N 1
ATOM 1743 C CA . LYS B 1 56 ? -69.97863 -41.78457 -37.20187 1.000 40.72364 54 LYS B CA 1
ATOM 1744 C C . LYS B 1 56 ? -70.44207 -43.11567 -36.62048 1.000 44.62441 54 LYS B C 1
ATOM 1745 O O . LYS B 1 56 ? -70.29985 -44.15365 -37.27507 1.000 44.16027 54 LYS B O 1
ATOM 1747 N N . ARG B 1 57 ? -71.02508 -43.10671 -35.41406 1.000 42.81944 55 ARG B N 1
ATOM 1748 C CA . ARG B 1 57 ? -71.62839 -44.29461 -34.80305 1.000 41.44339 55 ARG B CA 1
ATOM 1749 C C . ARG B 1 57 ? -73.15122 -44.20989 -34.95474 1.000 45.79383 55 ARG B C 1
ATOM 1750 O O . ARG B 1 57 ? -73.80241 -43.37057 -34.32250 1.000 47.64819 55 ARG B O 1
ATOM 1758 N N . THR B 1 58 ? -73.72707 -45.08757 -35.77460 1.000 44.77119 56 THR B N 1
ATOM 1759 C CA . THR B 1 58 ? -75.15402 -45.00895 -36.07067 1.000 45.74104 56 THR B CA 1
ATOM 1760 C C . THR B 1 58 ? -75.94266 -46.28333 -35.81155 1.000 47.25139 56 THR B C 1
ATOM 1761 O O . THR B 1 58 ? -77.16331 -46.26766 -35.98833 1.000 48.96261 56 THR B O 1
ATOM 1765 N N . HIS B 1 59 ? -75.30124 -47.38237 -35.43584 1.000 47.12247 57 HIS B N 1
ATOM 1766 C CA . HIS B 1 59 ? -76.02222 -48.63359 -35.31815 1.000 45.92535 57 HIS B CA 1
ATOM 1767 C C . HIS B 1 59 ? -76.85709 -48.64211 -34.04221 1.000 45.62327 57 HIS B C 1
ATOM 1768 O O . HIS B 1 59 ? -76.85132 -47.69223 -33.25001 1.000 44.98762 57 HIS B O 1
ATOM 1775 N N . GLY B 1 60 ? -77.59535 -49.72922 -33.86066 1.000 45.06804 58 GLY B N 1
ATOM 1776 C CA . GLY B 1 60 ? -78.37930 -49.87255 -32.64630 1.000 45.69446 58 GLY B CA 1
ATOM 1777 C C . GLY B 1 60 ? -79.32281 -48.70086 -32.46370 1.000 48.84673 58 GLY B C 1
ATOM 1778 O O . GLY B 1 60 ? -80.06441 -48.31879 -33.37847 1.000 43.87362 58 GLY B O 1
ATOM 1779 N N . SER B 1 61 ? -79.28568 -48.10591 -31.26740 1.000 45.49773 59 SER B N 1
ATOM 1780 C CA . SER B 1 61 ? -80.20279 -47.04046 -30.89684 1.000 41.49511 59 SER B CA 1
ATOM 1781 C C . SER B 1 61 ? -79.49174 -45.70883 -30.70531 1.000 43.94825 59 SER B C 1
ATOM 1782 O O . SER B 1 61 ? -79.97243 -44.85090 -29.96499 1.000 39.38970 59 SER B O 1
ATOM 1785 N N . ALA B 1 62 ? -78.35294 -45.52422 -31.38338 1.000 45.04804 60 ALA B N 1
ATOM 1786 C CA . ALA B 1 62 ? -77.63098 -44.25735 -31.31744 1.000 42.89366 60 ALA B CA 1
ATOM 1787 C C . ALA B 1 62 ? -78.55030 -43.05597 -31.54559 1.000 41.01010 60 ALA B C 1
ATOM 1788 O O . ALA B 1 62 ? -78.33539 -41.99063 -30.94917 1.000 42.87511 60 ALA B O 1
ATOM 1790 N N . ALA B 1 63 ? -79.59602 -43.21293 -32.36428 1.000 39.86327 61 ALA B N 1
ATOM 1791 C CA . ALA B 1 63 ? -80.40859 -42.05614 -32.75011 1.000 43.39219 61 ALA B CA 1
ATOM 1792 C C . ALA B 1 63 ? -81.13260 -41.38958 -31.56803 1.000 44.59419 61 ALA B C 1
ATOM 1793 O O . ALA B 1 63 ? -81.38077 -40.18345 -31.62335 1.000 46.85036 61 ALA B O 1
ATOM 1795 N N . VAL B 1 64 ? -81.46863 -42.12251 -30.49627 1.000 42.60587 62 VAL B N 1
ATOM 1796 C CA . VAL B 1 64 ? -82.16370 -41.49244 -29.36389 1.000 39.65896 62 VAL B CA 1
ATOM 1797 C C . VAL B 1 64 ? -81.26531 -40.50790 -28.63811 1.000 44.23630 62 VAL B C 1
ATOM 1798 O O . VAL B 1 64 ? -81.75473 -39.63136 -27.91303 1.000 43.88712 62 VAL B O 1
ATOM 1802 N N . MET B 1 65 ? -79.94937 -40.68330 -28.75006 1.000 46.28803 63 MET B N 1
ATOM 1803 C CA . MET B 1 65 ? -78.97694 -39.97424 -27.92887 1.000 43.66022 63 MET B CA 1
ATOM 1804 C C . MET B 1 65 ? -78.39596 -38.78923 -28.67813 1.000 40.85660 63 MET B C 1
ATOM 1805 O O . MET B 1 65 ? -78.04942 -37.77078 -28.06805 1.000 43.21499 63 MET B O 1
ATOM 1810 N N . LYS B 1 66 ? -78.29248 -38.91921 -29.99844 1.000 43.33190 64 LYS B N 1
ATOM 1811 C CA . LYS B 1 66 ? -77.71000 -37.87262 -30.83375 1.000 41.84997 64 LYS B CA 1
ATOM 1812 C C . LYS B 1 66 ? -78.31056 -36.49285 -30.58069 1.000 43.95953 64 LYS B C 1
ATOM 1813 O O . LYS B 1 66 ? -77.53356 -35.53571 -30.41814 1.000 45.61889 64 LYS B O 1
ATOM 1819 N N . PRO B 1 67 ? -79.64512 -36.31933 -30.48243 1.000 43.42153 65 PRO B N 1
ATOM 1820 C CA . PRO B 1 67 ? -80.19816 -34.95228 -30.42241 1.000 41.61784 65 PRO B CA 1
ATOM 1821 C C . PRO B 1 67 ? -79.70192 -34.10669 -29.26475 1.000 43.00565 65 PRO B C 1
ATOM 1822 O O . PRO B 1 67 ? -79.36484 -32.93202 -29.47671 1.000 44.97153 65 PRO B O 1
ATOM 1826 N N . VAL B 1 68 ? -79.62055 -34.66433 -28.05358 1.000 42.81248 66 VAL B N 1
ATOM 1827 C CA . VAL B 1 68 ? -79.16927 -33.86129 -26.92245 1.000 43.35991 66 VAL B CA 1
ATOM 1828 C C . VAL B 1 68 ? -77.66174 -33.64443 -26.92229 1.000 44.93468 66 VAL B C 1
ATOM 1829 O O . VAL B 1 68 ? -77.18915 -32.72565 -26.24465 1.000 43.37541 66 VAL B O 1
ATOM 1833 N N . VAL B 1 69 ? -76.87612 -34.44778 -27.65742 1.000 42.74121 67 VAL B N 1
ATOM 1834 C CA . VAL B 1 69 ? -75.43994 -34.20590 -27.59246 1.000 43.33895 67 VAL B CA 1
ATOM 1835 C C . VAL B 1 69 ? -74.92841 -33.35013 -28.74011 1.000 45.99642 67 VAL B C 1
ATOM 1836 O O . VAL B 1 69 ? -73.78168 -32.88787 -28.67393 1.000 47.89584 67 VAL B O 1
ATOM 1840 N N . MET B 1 70 ? -75.73875 -33.08706 -29.77250 1.000 46.62617 68 MET B N 1
ATOM 1841 C CA . MET B 1 70 ? -75.22286 -32.31495 -30.90410 1.000 46.52098 68 MET B CA 1
ATOM 1842 C C . MET B 1 70 ? -74.76784 -30.93245 -30.46462 1.000 49.51914 68 MET B C 1
ATOM 1843 O O . MET B 1 70 ? -73.80337 -30.38873 -31.02572 1.000 49.38330 68 MET B O 1
ATOM 1848 N N . ASN B 1 71 ? -75.40688 -30.36816 -29.43621 1.000 47.45180 69 ASN B N 1
ATOM 1849 C CA . ASN B 1 71 ? -75.04782 -29.03477 -28.97508 1.000 49.13979 69 ASN B CA 1
ATOM 1850 C C . ASN B 1 71 ? -74.01788 -29.06919 -27.84546 1.000 51.20633 69 ASN B C 1
ATOM 1851 O O . ASN B 1 71 ? -73.71176 -28.02531 -27.26902 1.000 53.46453 69 ASN B O 1
ATOM 1856 N N . LEU B 1 72 ? -73.46777 -30.23624 -27.51955 1.000 51.57365 70 LEU B N 1
ATOM 1857 C CA . LEU B 1 72 ? -72.36365 -30.31590 -26.57548 1.000 48.03998 70 LEU B CA 1
ATOM 1858 C C . LEU B 1 72 ? -71.03845 -30.09380 -27.29549 1.000 49.18860 70 LEU B C 1
ATOM 1859 O O . LEU B 1 72 ? -70.85031 -30.54407 -28.43153 1.000 53.76078 70 LEU B O 1
ATOM 1864 N N . SER B 1 73 ? -70.13522 -29.37594 -26.63383 1.000 47.42968 71 SER B N 1
ATOM 1865 C CA . SER B 1 73 ? -68.78431 -29.10687 -27.10238 1.000 45.09121 71 SER B CA 1
ATOM 1866 C C . SER B 1 73 ? -67.86208 -30.29014 -26.80925 1.000 46.98824 71 SER B C 1
ATOM 1867 O O . SER B 1 73 ? -68.12726 -31.11140 -25.93223 1.000 48.09512 71 SER B O 1
ATOM 1870 N N . ASP B 1 74 ? -66.75278 -30.35966 -27.55190 1.000 48.47925 72 ASP B N 1
ATOM 1871 C CA . ASP B 1 74 ? -65.74036 -31.38176 -27.27946 1.000 46.87400 72 ASP B CA 1
ATOM 1872 C C . ASP B 1 74 ? -65.28000 -31.34055 -25.82312 1.000 46.72199 72 ASP B C 1
ATOM 1873 O O . ASP B 1 74 ? -65.13251 -32.38536 -25.18056 1.000 44.96170 72 ASP B O 1
ATOM 1878 N N . GLN B 1 75 ? -65.05010 -30.14074 -25.28627 1.000 47.12653 73 GLN B N 1
ATOM 1879 C CA . GLN B 1 75 ? -64.62993 -30.01692 -23.89209 1.000 50.90287 73 GLN B CA 1
ATOM 1880 C C . GLN B 1 75 ? -65.72391 -30.49597 -22.93991 1.000 50.09261 73 GLN B C 1
ATOM 1881 O O . GLN B 1 75 ? -65.43197 -31.12755 -21.91907 1.000 51.13555 73 GLN B O 1
ATOM 1887 N N . ASP B 1 76 ? -66.98705 -30.19088 -23.24716 1.000 46.70702 74 ASP B N 1
ATOM 1888 C CA . ASP B 1 76 ? -68.08671 -30.71174 -22.44627 1.000 47.21119 74 ASP B CA 1
ATOM 1889 C C . ASP B 1 76 ? -68.02153 -32.23321 -22.35319 1.000 50.40479 74 ASP B C 1
ATOM 1890 O O . ASP B 1 76 ? -68.12629 -32.81449 -21.26576 1.000 48.80258 74 ASP B O 1
ATOM 1895 N N . ILE B 1 77 ? -67.86162 -32.89203 -23.50250 1.000 47.52116 75 ILE B N 1
ATOM 1896 C CA . ILE B 1 77 ? -67.86771 -34.35082 -23.56337 1.000 45.20649 75 ILE B CA 1
ATOM 1897 C C . ILE B 1 77 ? -66.66316 -34.93315 -22.81165 1.000 49.36027 75 ILE B C 1
ATOM 1898 O O . ILE B 1 77 ? -66.77958 -35.94060 -22.09849 1.000 48.54421 75 ILE B O 1
ATOM 1903 N N . LEU B 1 78 ? -65.50463 -34.28294 -22.91863 1.000 45.08497 76 LEU B N 1
ATOM 1904 C CA . LEU B 1 78 ? -64.35588 -34.65229 -22.09875 1.000 45.95823 76 LEU B CA 1
ATOM 1905 C C . LEU B 1 78 ? -64.67965 -34.57932 -20.60988 1.000 50.19719 76 LEU B C 1
ATOM 1906 O O . LEU B 1 78 ? -64.40065 -35.52207 -19.85883 1.000 51.65845 76 LEU B O 1
ATOM 1911 N N . ASN B 1 79 ? -65.26209 -33.45877 -20.16559 1.000 48.14473 77 ASN B N 1
ATOM 1912 C CA . ASN B 1 79 ? -65.60218 -33.28441 -18.75524 1.000 50.15569 77 ASN B CA 1
ATOM 1913 C C . ASN B 1 79 ? -66.50673 -34.39439 -18.24656 1.000 52.34332 77 ASN B C 1
ATOM 1914 O O . ASN B 1 79 ? -66.26897 -34.95874 -17.16716 1.000 53.64831 77 ASN B O 1
ATOM 1919 N N . VAL B 1 80 ? -67.57505 -34.69779 -18.98678 1.000 48.79229 78 VAL B N 1
ATOM 1920 C CA . VAL B 1 80 ? -68.48415 -35.71921 -18.49302 1.000 48.68435 78 VAL B CA 1
ATOM 1921 C C . VAL B 1 80 ? -67.84264 -37.09599 -18.59884 1.000 47.98429 78 VAL B C 1
ATOM 1922 O O . VAL B 1 80 ? -68.14986 -37.98967 -17.80002 1.000 48.78085 78 VAL B O 1
ATOM 1926 N N . SER B 1 81 ? -66.95085 -37.29677 -19.57729 1.000 45.93012 79 SER B N 1
ATOM 1927 C CA . SER B 1 81 ? -66.24482 -38.57234 -19.68866 1.000 46.74291 79 SER B CA 1
ATOM 1928 C C . SER B 1 81 ? -65.37668 -38.80953 -18.46290 1.000 48.55408 79 SER B C 1
ATOM 1929 O O . SER B 1 81 ? -65.46723 -39.85826 -17.81087 1.000 48.32539 79 SER B O 1
ATOM 1932 N N . ALA B 1 82 ? -64.52916 -37.82924 -18.13780 1.000 47.35534 80 ALA B N 1
ATOM 1933 C CA . ALA B 1 82 ? -63.68170 -37.90192 -16.95052 1.000 49.45478 80 ALA B CA 1
ATOM 1934 C C . ALA B 1 82 ? -64.49745 -38.17655 -15.69247 1.000 53.13827 80 ALA B C 1
ATOM 1935 O O . ALA B 1 82 ? -64.09717 -38.98993 -14.84509 1.000 50.44780 80 ALA B O 1
ATOM 1937 N N . PHE B 1 83 ? -65.64849 -37.49970 -15.56185 1.000 51.31934 81 PHE B N 1
ATOM 1938 C CA . PHE B 1 83 ? -66.52273 -37.69596 -14.41097 1.000 49.62592 81 PHE B CA 1
ATOM 1939 C C . PHE B 1 83 ? -67.00898 -39.13592 -14.32593 1.000 50.01361 81 PHE B C 1
ATOM 1940 O O . PHE B 1 83 ? -66.88588 -39.77973 -13.28094 1.000 50.39526 81 PHE B O 1
ATOM 1948 N N . TYR B 1 84 ? -67.58954 -39.65527 -15.41043 1.000 51.70144 82 TYR B N 1
ATOM 1949 C CA . TYR B 1 84 ? -68.07386 -41.03355 -15.38317 1.000 51.58475 82 TYR B CA 1
ATOM 1950 C C . TYR B 1 84 ? -66.93530 -42.02812 -15.19926 1.000 47.82667 82 TYR B C 1
ATOM 1951 O O . TYR B 1 84 ? -67.13844 -43.09199 -14.60932 1.000 49.60585 82 TYR B O 1
ATOM 1960 N N . ALA B 1 85 ? -65.74279 -41.70760 -15.68756 1.000 45.87497 83 ALA B N 1
ATOM 1961 C CA . ALA B 1 85 ? -64.62761 -42.62451 -15.49938 1.000 49.66841 83 ALA B CA 1
ATOM 1962 C C . ALA B 1 85 ? -64.30642 -42.80908 -14.02073 1.000 51.35207 83 ALA B C 1
ATOM 1963 O O . ALA B 1 85 ? -63.81667 -43.87400 -13.62132 1.000 50.96438 83 ALA B O 1
ATOM 1965 N N . LYS B 1 86 ? -64.60697 -41.79883 -13.19873 1.000 51.46479 84 LYS B N 1
ATOM 1966 C CA . LYS B 1 86 ? -64.30956 -41.81170 -11.77146 1.000 49.07783 84 LYS B CA 1
ATOM 1967 C C . LYS B 1 86 ? -65.36770 -42.51646 -10.93446 1.000 49.68791 84 LYS B C 1
ATOM 1968 O O . LYS B 1 86 ? -65.13020 -42.73975 -9.74758 1.000 57.80531 84 LYS B O 1
ATOM 1974 N N . GLN B 1 87 ? -66.50523 -42.89007 -11.50726 1.000 48.92175 85 GLN B N 1
ATOM 1975 C CA . GLN B 1 87 ? -67.58372 -43.47948 -10.72737 1.000 51.16838 85 GLN B CA 1
ATOM 1976 C C . GLN B 1 87 ? -67.26941 -44.92211 -10.32722 1.000 53.39967 85 GLN B C 1
ATOM 1977 O O . GLN B 1 87 ? -66.42884 -45.59797 -10.92898 1.000 54.75458 85 GLN B O 1
ATOM 1983 N N . GLN B 1 88 ? -67.99952 -45.40312 -9.31205 1.000 53.09684 86 GLN B N 1
ATOM 1984 C CA . GLN B 1 88 ? -67.88317 -46.78301 -8.84522 1.000 54.51843 86 GLN B CA 1
ATOM 1985 C C . GLN B 1 88 ? -68.77036 -47.68933 -9.68750 1.000 52.85090 86 GLN B C 1
ATOM 1986 O O . GLN B 1 88 ? -69.98973 -47.49212 -9.70850 1.000 52.94216 86 GLN B O 1
ATOM 1992 N N . PRO B 1 89 ? -68.22309 -48.69186 -10.36988 1.000 53.34822 87 PRO B N 1
ATOM 1993 C CA . PRO B 1 89 ? -69.06979 -49.55327 -11.20457 1.000 51.04336 87 PRO B CA 1
ATOM 1994 C C . PRO B 1 89 ? -69.93259 -50.44663 -10.34550 1.000 52.36570 87 PRO B C 1
ATOM 1995 O O . PRO B 1 89 ? -69.48781 -50.96245 -9.32115 1.000 58.80492 87 PRO B O 1
ATOM 1999 N N . LYS B 1 90 ? -71.17343 -50.63682 -10.76179 1.000 53.23385 88 LYS B N 1
ATOM 2000 C CA . LYS B 1 90 ? -72.05569 -51.57377 -10.08919 1.000 57.84526 88 LYS B CA 1
ATOM 2001 C C . LYS B 1 90 ? -72.29110 -52.73875 -11.03574 1.000 67.17993 88 LYS B C 1
ATOM 2002 O O . LYS B 1 90 ? -72.45805 -52.54250 -12.24721 1.000 66.60279 88 LYS B O 1
ATOM 2004 N N . SER B 1 91 ? -72.27591 -53.95041 -10.49514 1.000 65.39730 89 SER B N 1
ATOM 2005 C CA . SER B 1 91 ? -72.41548 -55.12904 -11.33103 1.000 62.36282 89 SER B CA 1
ATOM 2006 C C . SER B 1 91 ? -73.86380 -55.59064 -11.32351 1.000 64.03502 89 SER B C 1
ATOM 2007 O O . SER B 1 91 ? -74.69524 -55.08915 -10.56245 1.000 68.34719 89 SER B O 1
ATOM 2010 N N . GLY B 1 92 ? -74.16290 -56.54460 -12.20722 1.000 65.78470 90 GLY B N 1
ATOM 2011 C CA . GLY B 1 92 ? -75.41880 -57.25269 -12.20075 1.000 69.15578 90 GLY B CA 1
ATOM 2012 C C . GLY B 1 92 ? -75.24001 -58.69793 -11.78420 1.000 69.96122 90 GLY B C 1
ATOM 2013 O O . GLY B 1 92 ? -74.20579 -59.09208 -11.23605 1.000 68.68094 90 GLY B O 1
ATOM 2014 N N . GLU B 1 93 ? -76.26959 -59.49727 -12.04795 1.000 73.21618 91 GLU B N 1
ATOM 2015 C CA . GLU B 1 93 ? -76.26889 -60.90002 -11.66789 1.000 77.56970 91 GLU B CA 1
ATOM 2016 C C . GLU B 1 93 ? -76.32970 -61.77282 -12.91580 1.000 77.61506 91 GLU B C 1
ATOM 2017 O O . GLU B 1 93 ? -76.91981 -61.39302 -13.93474 1.000 79.43782 91 GLU B O 1
ATOM 2019 N N . ALA B 1 94 ? -75.68206 -62.93177 -12.84040 1.000 80.06495 92 ALA B N 1
ATOM 2020 C CA . ALA B 1 94 ? -75.64750 -63.86632 -13.95413 1.000 80.13870 92 ALA B CA 1
ATOM 2021 C C . ALA B 1 94 ? -76.81615 -64.84181 -13.84321 1.000 82.03638 92 ALA B C 1
ATOM 2022 O O . ALA B 1 94 ? -77.53369 -64.87913 -12.84193 1.000 83.66916 92 ALA B O 1
ATOM 2024 N N . ASN B 1 95 ? -77.01816 -65.63291 -14.89159 1.000 80.15131 93 ASN B N 1
ATOM 2025 C CA . ASN B 1 95 ? -78.11656 -66.58663 -14.90598 1.000 83.09511 93 ASN B CA 1
ATOM 2026 C C . ASN B 1 95 ? -77.56295 -68.00114 -15.03649 1.000 86.62968 93 ASN B C 1
ATOM 2027 O O . ASN B 1 95 ? -76.87252 -68.30431 -16.03005 1.000 85.13759 93 ASN B O 1
ATOM 2032 N N . PRO B 1 96 ? -77.84694 -68.89000 -14.06856 1.000 90.70862 94 PRO B N 1
ATOM 2033 C CA . PRO B 1 96 ? -77.24054 -70.23983 -14.07656 1.000 89.10592 94 PRO B CA 1
ATOM 2034 C C . PRO B 1 96 ? -77.71273 -71.13990 -15.21326 1.000 92.24849 94 PRO B C 1
ATOM 2035 O O . PRO B 1 96 ? -77.09732 -72.19761 -15.43179 1.000 92.84629 94 PRO B O 1
ATOM 2039 N N . LYS B 1 97 ? -78.78643 -70.78175 -15.92506 1.000 88.15842 95 LYS B N 1
ATOM 2040 C CA . LYS B 1 97 ? -79.23934 -71.55838 -17.07167 1.000 87.49636 95 LYS B CA 1
ATOM 2041 C C . LYS B 1 97 ? -78.60290 -71.08622 -18.37832 1.000 89.67366 95 LYS B C 1
ATOM 2042 O O . LYS B 1 97 ? -78.88597 -71.66702 -19.43210 1.000 90.63183 95 LYS B O 1
ATOM 2044 N N . GLU B 1 98 ? -77.72560 -70.06847 -18.33209 1.000 90.37470 96 GLU B N 1
ATOM 2045 C CA . GLU B 1 98 ? -77.09312 -69.51162 -19.52843 1.000 86.57723 96 GLU B CA 1
ATOM 2046 C C . GLU B 1 98 ? -75.65236 -69.96436 -19.67559 1.000 80.71977 96 GLU B C 1
ATOM 2047 O O . GLU B 1 98 ? -74.73919 -69.13081 -19.70793 1.000 84.03949 96 GLU B O 1
ATOM 2053 N N . ASN B 1 99 ? -75.46261 -71.28208 -19.78413 1.000 75.63338 97 ASN B N 1
ATOM 2054 C CA . ASN B 1 99 ? -74.17040 -71.95395 -19.85673 1.000 74.65767 97 ASN B CA 1
ATOM 2055 C C . ASN B 1 99 ? -73.07526 -71.14920 -19.17224 1.000 72.99862 97 ASN B C 1
ATOM 2056 O O . ASN B 1 99 ? -72.15598 -70.65815 -19.84161 1.000 68.19693 97 ASN B O 1
ATOM 2061 N N . PRO B 1 100 ? -73.15635 -70.97781 -17.85094 1.000 71.31649 98 PRO B N 1
ATOM 2062 C CA . PRO B 1 100 ? -72.12435 -70.20726 -17.14505 1.000 66.95647 98 PRO B CA 1
ATOM 2063 C C . PRO B 1 100 ? -70.73419 -70.79446 -17.30369 1.000 66.84260 98 PRO B C 1
ATOM 2064 O O . PRO B 1 100 ? -69.74691 -70.05956 -17.17596 1.000 66.48905 98 PRO B O 1
ATOM 2068 N N . GLU B 1 101 ? -70.61923 -72.09569 -17.57259 1.000 65.26228 99 GLU B N 1
ATOM 2069 C CA . GLU B 1 101 ? -69.30797 -72.67912 -17.83585 1.000 63.01897 99 GLU B CA 1
ATOM 2070 C C . GLU B 1 101 ? -68.73633 -72.16105 -19.15175 1.000 63.82442 99 GLU B C 1
ATOM 2071 O O . GLU B 1 101 ? -67.56218 -71.77508 -19.22065 1.000 59.47372 99 GLU B O 1
ATOM 2073 N N . LEU B 1 102 ? -69.55857 -72.11870 -20.20689 1.000 60.95885 100 LEU B N 1
ATOM 2074 C CA . LEU B 1 102 ? -69.04914 -71.66710 -21.49665 1.000 57.23983 100 LEU B CA 1
ATOM 2075 C C . LEU B 1 102 ? -68.64967 -70.19581 -21.45811 1.000 56.39657 100 LEU B C 1
ATOM 2076 O O . LEU B 1 102 ? -67.58115 -69.82773 -21.96433 1.000 54.65962 100 LEU B O 1
ATOM 2081 N N . GLY B 1 103 ? -69.47262 -69.34480 -20.84425 1.000 53.75524 101 GLY B N 1
ATOM 2082 C CA . GLY B 1 103 ? -69.12718 -67.93553 -20.76770 1.000 52.55699 101 GLY B CA 1
ATOM 2083 C C . GLY B 1 103 ? -67.81081 -67.70170 -20.05372 1.000 52.88878 101 GLY B C 1
ATOM 2084 O O . GLY B 1 103 ? -66.99111 -66.87987 -20.48187 1.000 52.71777 101 GLY B O 1
ATOM 2085 N N . ALA B 1 104 ? -67.58295 -68.43533 -18.96603 1.000 54.48757 102 ALA B N 1
ATOM 2086 C CA . ALA B 1 104 ? -66.32448 -68.32058 -18.23848 1.000 54.32718 102 ALA B CA 1
ATOM 2087 C C . ALA B 1 104 ? -65.15159 -68.80791 -19.08066 1.000 51.37197 102 ALA B C 1
ATOM 2088 O O . ALA B 1 104 ? -64.07967 -68.19547 -19.06575 1.000 53.08377 102 ALA B O 1
ATOM 2090 N N . LYS B 1 105 ? -65.33386 -69.89053 -19.83596 1.000 47.70787 103 LYS B N 1
ATOM 2091 C CA . LYS B 1 105 ? -64.24056 -70.38288 -20.67334 1.000 51.28085 103 LYS B CA 1
ATOM 2092 C C . LYS B 1 105 ? -63.85093 -69.34840 -21.72465 1.000 52.32625 103 LYS B C 1
ATOM 2093 O O . LYS B 1 105 ? -62.65842 -69.08425 -21.93696 1.000 52.69569 103 LYS B O 1
ATOM 2099 N N . ILE B 1 106 ? -64.84635 -68.75300 -22.38869 1.000 50.66625 104 ILE B N 1
ATOM 2100 C CA . ILE B 1 106 ? -64.58129 -67.72765 -23.39437 1.000 49.19014 104 ILE B CA 1
ATOM 2101 C C . ILE B 1 106 ? -63.86489 -66.53689 -22.77136 1.000 49.45187 104 ILE B C 1
ATOM 2102 O O . ILE B 1 106 ? -62.85909 -66.05887 -23.30353 1.000 49.09533 104 ILE B O 1
ATOM 2107 N N . TYR B 1 107 ? -64.35195 -66.05187 -21.62378 1.000 49.49069 105 TYR B N 1
ATOM 2108 C CA . TYR B 1 107 ? -63.77660 -64.83024 -21.06591 1.000 49.74080 105 TYR B CA 1
ATOM 2109 C C . TYR B 1 107 ? -62.35760 -65.04705 -20.54032 1.000 49.09468 105 TYR B C 1
ATOM 2110 O O . TYR B 1 107 ? -61.48394 -64.18563 -20.72249 1.000 46.12836 105 TYR B O 1
ATOM 2119 N N . ARG B 1 108 ? -62.11857 -66.17146 -19.86459 1.000 48.45880 106 ARG B N 1
ATOM 2120 C CA . ARG B 1 108 ? -60.86944 -66.43915 -19.16251 1.000 48.49354 106 ARG B CA 1
ATOM 2121 C C . ARG B 1 108 ? -59.86003 -67.21185 -20.01217 1.000 47.18688 106 ARG B C 1
ATOM 2122 O O . ARG B 1 108 ? -58.65614 -66.97111 -19.89446 1.000 50.62552 106 ARG B O 1
ATOM 2130 N N . GLY B 1 109 ? -60.30364 -68.14099 -20.86088 1.000 46.86910 107 GLY B N 1
ATOM 2131 C CA . GLY B 1 109 ? -59.35453 -69.00002 -21.55404 1.000 49.65086 107 GLY B CA 1
ATOM 2132 C C . GLY B 1 109 ? -59.30455 -68.84663 -23.06210 1.000 48.19540 107 GLY B C 1
ATOM 2133 O O . GLY B 1 109 ? -58.24315 -68.99723 -23.67723 1.000 46.63145 107 GLY B O 1
ATOM 2134 N N . GLY B 1 110 ? -60.44824 -68.52001 -23.66440 1.000 50.28017 108 GLY B N 1
ATOM 2135 C CA . GLY B 1 110 ? -60.55842 -68.48675 -25.10728 1.000 51.11158 108 GLY B CA 1
ATOM 2136 C C . GLY B 1 110 ? -60.98882 -69.83656 -25.64329 1.000 52.79482 108 GLY B C 1
ATOM 2137 O O . GLY B 1 110 ? -61.14237 -70.81184 -24.91127 1.000 55.88542 108 GLY B O 1
ATOM 2138 N N . LEU B 1 111 ? -61.21838 -69.88821 -26.95202 1.000 58.63950 109 LEU B N 1
ATOM 2139 C CA . LEU B 1 111 ? -61.62934 -71.11958 -27.61862 1.000 59.51800 109 LEU B CA 1
ATOM 2140 C C . LEU B 1 111 ? -60.625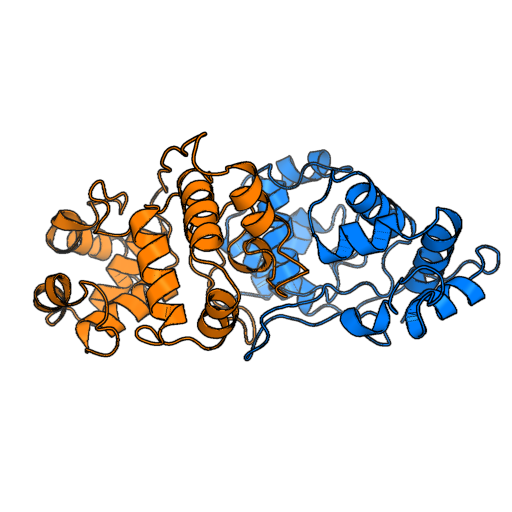32 -71.40713 -28.72095 1.000 61.60814 109 LEU B C 1
ATOM 2141 O O . LEU B 1 111 ? -60.45842 -70.59388 -29.63548 1.000 62.39162 109 LEU B O 1
ATOM 2146 N N . SER B 1 112 ? -59.95367 -72.55359 -28.63057 1.000 69.09538 110 SER B N 1
ATOM 2147 C CA . SER B 1 112 ? -58.92759 -72.89858 -29.61137 1.000 70.22822 110 SER B CA 1
ATOM 2148 C C . SER B 1 112 ? -59.51325 -73.42453 -30.91384 1.000 65.88298 110 SER B C 1
ATOM 2149 O O . SER B 1 112 ? -58.91624 -73.22585 -31.97561 1.000 68.87212 110 SER B O 1
ATOM 2152 N N . ASP B 1 113 ? -60.66051 -74.09929 -30.86097 1.000 70.02324 111 ASP B N 1
ATOM 2153 C CA . ASP B 1 113 ? -61.30606 -74.54704 -32.09037 1.000 74.48778 111 ASP B CA 1
ATOM 2154 C C . ASP B 1 113 ? -61.52217 -73.37084 -33.03688 1.000 73.44535 111 ASP B C 1
ATOM 2155 O O . ASP B 1 113 ? -61.04639 -73.38051 -34.17591 1.000 74.68234 111 ASP B O 1
ATOM 2157 N N . LYS B 1 114 ? -62.19374 -72.31923 -32.55510 1.000 71.71153 112 LYS B N 1
ATOM 2158 C CA . LYS B 1 114 ? -62.54666 -71.16429 -33.37043 1.000 66.21464 112 LYS B CA 1
ATOM 2159 C C . LYS B 1 114 ? -61.47273 -70.06415 -33.37312 1.000 63.64675 112 LYS B C 1
ATOM 2160 O O . LYS B 1 114 ? -61.71117 -68.98798 -33.93441 1.000 64.64915 112 LYS B O 1
ATOM 2162 N N . LYS B 1 115 ? -60.30100 -70.30913 -32.78479 1.000 61.10890 113 LYS B N 1
ATOM 2163 C CA . LYS B 1 115 ? -59.22426 -69.31286 -32.71748 1.000 62.04327 113 LYS B CA 1
ATOM 2164 C C . LYS B 1 115 ? -59.68623 -68.01598 -32.03215 1.000 63.14931 113 LYS B C 1
ATOM 2165 O O . LYS B 1 115 ? -59.41654 -66.90603 -32.50010 1.000 59.20700 113 LYS B O 1
ATOM 2171 N N . VAL B 1 116 ? -60.37153 -68.15949 -30.90296 1.000 57.10604 114 VAL B N 1
ATOM 2172 C CA . VAL B 1 116 ? -60.95045 -67.03266 -30.17238 1.000 57.65631 114 VAL B CA 1
ATOM 2173 C C . VAL B 1 116 ? -60.05607 -66.71765 -28.98271 1.000 51.57113 114 VAL B C 1
ATOM 2174 O O . VAL B 1 116 ? -59.96992 -67.53810 -28.06135 1.000 54.42818 114 VAL B O 1
ATOM 2178 N N . PRO B 1 117 ? -59.41964 -65.54842 -28.93085 1.000 49.93012 115 PRO B N 1
ATOM 2179 C CA . PRO B 1 117 ? -58.57468 -65.22158 -27.77504 1.000 49.78328 115 PRO B CA 1
ATOM 2180 C C . PRO B 1 117 ? -59.41404 -65.03794 -26.51906 1.000 49.03436 115 PRO B C 1
ATOM 2181 O O . PRO B 1 117 ? -60.60106 -64.70915 -26.56900 1.000 48.02477 115 PRO B O 1
ATOM 2185 N N . ALA B 1 118 ? -58.78277 -65.28995 -25.37543 1.000 46.38410 116 ALA B N 1
ATOM 2186 C CA . ALA B 1 118 ? -59.42269 -65.01286 -24.09137 1.000 47.50857 116 ALA B CA 1
ATOM 2187 C C . ALA B 1 118 ? -59.74765 -63.52836 -23.99124 1.000 46.27233 116 ALA B C 1
ATOM 2188 O O . ALA B 1 118 ? -58.84827 -62.68092 -24.06483 1.000 45.79218 116 ALA B O 1
ATOM 2190 N N . CYS B 1 119 ? -61.02264 -63.21437 -23.79841 1.000 42.14516 117 CYS B N 1
ATOM 2191 C CA . CYS B 1 119 ? -61.42035 -61.81449 -23.69695 1.000 45.63111 117 CYS B CA 1
ATOM 2192 C C . CYS B 1 119 ? -60.62727 -61.06743 -22.62911 1.000 44.81049 117 CYS B C 1
ATOM 2193 O O . CYS B 1 119 ? -60.33061 -59.87602 -22.80560 1.000 43.90114 117 CYS B O 1
ATOM 2196 N N . MET B 1 120 ? -60.27011 -61.73183 -21.51934 1.000 41.82384 118 MET B N 1
ATOM 2197 C CA . MET B 1 120 ? -59.58847 -60.98484 -20.46151 1.000 44.07337 118 MET B CA 1
ATOM 2198 C C . MET B 1 120 ? -58.17971 -60.53646 -20.85294 1.000 41.55164 118 MET B C 1
ATOM 2199 O O . MET B 1 120 ? -57.62995 -59.65692 -20.18231 1.000 40.96097 118 MET B O 1
ATOM 2204 N N . SER B 1 121 ? -57.60521 -61.05521 -21.94083 1.000 39.76154 119 SER B N 1
ATOM 2205 C CA . SER B 1 121 ? -56.28749 -60.55791 -22.35998 1.000 42.84812 119 SER B CA 1
ATOM 2206 C C . SER B 1 121 ? -56.29230 -59.07398 -22.71818 1.000 41.88016 119 SER B C 1
ATOM 2207 O O . SER B 1 121 ? -55.23283 -58.45324 -22.68571 1.000 43.41272 119 SER B O 1
ATOM 2210 N N . CYS B 1 122 ? -57.44887 -58.49608 -23.02758 1.000 44.46617 120 CYS B N 1
ATOM 2211 C CA . CYS B 1 122 ? -57.61160 -57.06755 -23.28953 1.000 41.39636 120 CYS B CA 1
ATOM 2212 C C . CYS B 1 122 ? -58.60927 -56.39384 -22.35696 1.000 42.92005 120 CYS B C 1
ATOM 2213 O O . CYS B 1 122 ? -58.38618 -55.25622 -21.93786 1.000 45.83592 120 CYS B O 1
ATOM 2216 N N . HIS B 1 123 ? -59.72316 -57.05261 -22.02835 1.000 43.44324 121 HIS B N 1
ATOM 2217 C CA . HIS B 1 123 ? -60.75339 -56.39251 -21.24286 1.000 43.91171 121 HIS B CA 1
ATOM 2218 C C . HIS B 1 123 ? -60.56468 -56.55323 -19.74267 1.000 47.13515 121 HIS B C 1
ATOM 2219 O O . HIS B 1 123 ? -61.29127 -55.91116 -18.96833 1.000 45.77791 121 HIS B O 1
ATOM 2226 N N . GLY B 1 124 ? -59.59813 -57.36092 -19.31885 1.000 42.46117 122 GLY B N 1
ATOM 2227 C CA . GLY B 1 124 ? -59.22106 -57.41884 -17.93010 1.000 44.52758 122 GLY B CA 1
ATOM 2228 C C . GLY B 1 124 ? -59.76567 -58.62747 -17.20641 1.000 48.63133 122 GLY B C 1
ATOM 2229 O O . GLY B 1 124 ? -60.88133 -59.10576 -17.47039 1.000 50.06353 122 GLY B O 1
ATOM 2230 N N . PRO B 1 125 ? -58.97722 -59.14693 -16.26188 1.000 50.16040 123 PRO B N 1
ATOM 2231 C CA . PRO B 1 125 ? -59.47498 -60.25067 -15.41371 1.000 45.98843 123 PRO B CA 1
ATOM 2232 C C . PRO B 1 125 ? -60.73771 -59.86630 -14.67821 1.000 46.78691 123 PRO B C 1
ATOM 2233 O O . PRO B 1 125 ? -61.59595 -60.71715 -14.41832 1.000 45.74093 123 PRO B O 1
ATOM 2237 N N . SER B 1 126 ? -60.86225 -58.58927 -14.33060 1.000 44.32314 124 SER B N 1
ATOM 2238 C CA . SER B 1 126 ? -62.02069 -58.05684 -13.64594 1.000 48.01235 124 SER B CA 1
ATOM 2239 C C . SER B 1 126 ? -63.04558 -57.44996 -14.58599 1.000 48.57390 124 SER B C 1
ATOM 2240 O O . SER B 1 126 ? -64.08579 -56.97936 -14.11348 1.000 49.89136 124 SER B O 1
ATOM 2243 N N . GLY B 1 127 ? -62.78387 -57.43620 -15.89013 1.000 44.86013 125 GLY B N 1
ATOM 2244 C CA . GLY B 1 127 ? -63.61014 -56.65546 -16.78394 1.000 43.60104 125 GLY B CA 1
ATOM 2245 C C . GLY B 1 127 ? -63.38213 -55.15873 -16.70236 1.000 44.91638 125 GLY B C 1
ATOM 2246 O O . GLY B 1 127 ? -64.22112 -54.39156 -17.18574 1.000 47.91605 125 GLY B O 1
ATOM 2247 N N . ALA B 1 128 ? -62.26857 -54.71456 -16.11846 1.000 41.78606 126 ALA B N 1
ATOM 2248 C CA . ALA B 1 128 ? -61.99112 -53.29198 -15.97466 1.000 40.88158 126 ALA B CA 1
ATOM 2249 C C . ALA B 1 128 ? -61.42550 -52.65933 -17.23735 1.000 45.83812 126 ALA B C 1
ATOM 2250 O O . ALA B 1 128 ? -61.31557 -51.43093 -17.29550 1.000 46.72170 126 ALA B O 1
ATOM 2252 N N . GLY B 1 129 ? -61.03557 -53.45132 -18.23250 1.000 43.50020 127 GLY B N 1
ATOM 2253 C CA . GLY B 1 129 ? -60.41561 -52.81107 -19.36288 1.000 44.15447 127 GLY B CA 1
ATOM 2254 C C . GLY B 1 129 ? -59.03409 -52.29637 -18.98900 1.000 45.43165 127 GLY B C 1
ATOM 2255 O O . GLY B 1 129 ? -58.38703 -52.77402 -18.06022 1.000 43.99408 127 GLY B O 1
ATOM 2256 N N . MET B 1 130 ? -58.58504 -51.30433 -19.76032 1.000 46.18192 128 MET B N 1
ATOM 2257 C CA . MET B 1 130 ? -57.28248 -50.71246 -19.66458 1.000 47.77333 128 MET B CA 1
ATOM 2258 C C . MET B 1 130 ? -57.40470 -49.29069 -20.19875 1.000 49.12927 128 MET B C 1
ATOM 2259 O O . MET B 1 130 ? -57.87614 -49.10792 -21.33112 1.000 49.50198 128 MET B O 1
ATOM 2264 N N . PRO B 1 131 ? -56.98626 -48.28548 -19.43911 1.000 50.73118 129 PRO B N 1
ATOM 2265 C CA . PRO B 1 131 ? -56.96411 -46.92391 -19.97619 1.000 55.20238 129 PRO B CA 1
ATOM 2266 C C . PRO B 1 131 ? -55.92607 -46.78127 -21.07942 1.000 57.26352 129 PRO B C 1
ATOM 2267 O O . PRO B 1 131 ? -55.04053 -47.62043 -21.26819 1.000 54.34122 129 PRO B O 1
ATOM 2271 N N . GLY B 1 132 ? -56.06897 -45.68677 -21.83059 1.000 61.21991 130 GLY B N 1
ATOM 2272 C CA . GLY B 1 132 ? -55.22449 -45.45711 -22.97654 1.000 60.92790 130 GLY B CA 1
ATOM 2273 C C . GLY B 1 132 ? -53.90846 -44.82837 -22.60724 1.000 67.60094 130 GLY B C 1
ATOM 2274 O O . GLY B 1 132 ? -53.69183 -44.34867 -21.49467 1.000 71.36486 130 GLY B O 1
ATOM 2275 N N . GLY B 1 133 ? -53.01150 -44.80841 -23.58300 1.000 74.24992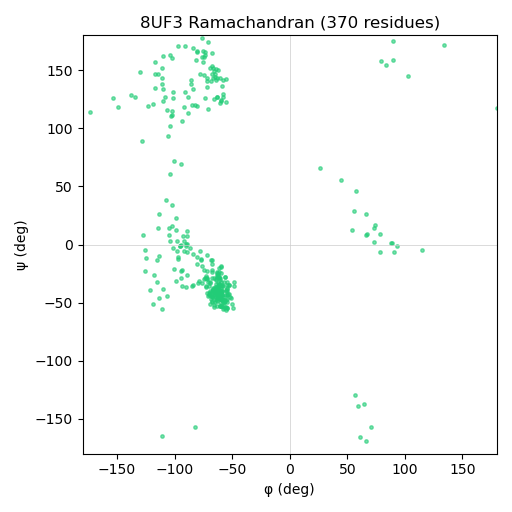 131 GLY B N 1
ATOM 2276 C CA . GLY B 1 133 ? -51.66611 -44.32367 -23.37944 1.000 74.73270 131 GLY B CA 1
ATOM 2277 C C . GLY B 1 133 ? -50.62319 -45.39017 -23.54607 1.000 80.64135 131 GLY B C 1
ATOM 2278 O O . GLY B 1 133 ? -49.42921 -45.07791 -23.46670 1.000 85.00620 131 GLY B O 1
ATOM 2279 N N . GLY B 1 134 ? -51.03877 -46.63929 -23.75842 1.000 82.63885 132 GLY B N 1
ATOM 2280 C CA . GLY B 1 134 ? -50.09551 -47.68768 -24.12385 1.000 85.10687 132 GLY B CA 1
ATOM 2281 C C . GLY B 1 134 ? -49.65731 -47.54650 -25.57378 1.000 90.37623 132 GLY B C 1
ATOM 2282 O O . GLY B 1 134 ? -50.42842 -47.12122 -26.43717 1.000 88.34579 132 GLY B O 1
ATOM 2283 N N . SER B 1 135 ? -48.39133 -47.89980 -25.83757 1.000 93.01800 133 SER B N 1
ATOM 2284 C CA . SER B 1 135 ? -47.80681 -47.73344 -27.17066 1.000 90.44733 133 SER B CA 1
ATOM 2285 C C . SER B 1 135 ? -48.49497 -48.65435 -28.17196 1.000 89.46816 133 SER B C 1
ATOM 2286 O O . SER B 1 135 ? -48.57618 -49.86795 -27.94884 1.000 90.56854 133 SER B O 1
ATOM 2289 N N . GLU B 1 136 ? -49.01035 -48.07097 -29.26175 1.000 89.34005 134 GLU B N 1
ATOM 2290 C CA . GLU B 1 136 ? -49.72613 -48.79689 -30.31652 1.000 88.53498 134 GLU B CA 1
ATOM 2291 C C . GLU B 1 136 ? -50.89156 -49.63230 -29.77243 1.000 83.89505 134 GLU B C 1
ATOM 2292 O O . GLU B 1 136 ? -51.45553 -50.46141 -30.49627 1.000 83.12808 134 GLU B O 1
ATOM 2294 N N . ILE B 1 137 ? -51.26116 -49.40734 -28.50533 1.000 86.67516 135 ILE B N 1
ATOM 2295 C CA . ILE B 1 137 ? -52.41749 -50.02754 -27.85029 1.000 83.09765 135 ILE B CA 1
ATOM 2296 C C . ILE B 1 137 ? -53.47988 -48.94510 -27.66883 1.000 79.27470 135 ILE B C 1
ATOM 2297 O O . ILE B 1 137 ? -53.20281 -47.87558 -27.10396 1.000 83.63055 135 ILE B O 1
ATOM 2302 N N . GLN B 1 138 ? -54.68905 -49.21432 -28.14466 1.000 73.06438 136 GLN B N 1
ATOM 2303 C CA . GLN B 1 138 ? -55.80739 -48.33739 -27.83709 1.000 73.34946 136 GLN B CA 1
ATOM 2304 C C . GLN B 1 138 ? -56.34728 -48.64946 -26.43523 1.000 70.85380 136 GLN B C 1
ATOM 2305 O O . GLN B 1 138 ? -55.99903 -49.65762 -25.81300 1.000 65.42379 136 GLN B O 1
ATOM 2311 N N . ALA B 1 139 ? -57.18344 -47.74971 -25.91923 1.000 68.21686 137 ALA B N 1
ATOM 2312 C CA . ALA B 1 139 ? -57.90404 -48.03896 -24.68891 1.000 61.27171 137 ALA B CA 1
ATOM 2313 C C . ALA B 1 139 ? -58.84259 -49.22427 -24.90664 1.000 59.34170 137 ALA B C 1
ATOM 2314 O O . ALA B 1 139 ? -59.63418 -49.24553 -25.85858 1.000 61.20554 137 ALA B O 1
ATOM 2316 N N . TYR B 1 140 ? -58.73480 -50.22479 -24.03935 1.000 49.00024 138 TYR B N 1
ATOM 2317 C CA . TYR B 1 140 ? -59.65865 -51.34202 -24.07317 1.000 49.33162 138 TYR B CA 1
ATOM 2318 C C . TYR B 1 140 ? -60.82720 -51.03849 -23.14409 1.000 48.92029 138 TYR B C 1
ATOM 2319 O O . TYR B 1 140 ? -60.61476 -50.87027 -21.93582 1.000 46.65703 138 TYR B O 1
ATOM 2328 N N . PRO B 1 141 ? -62.05538 -50.95093 -23.65388 1.000 48.42991 139 PRO B N 1
ATOM 2329 C CA . PRO B 1 141 ? -63.18880 -50.58417 -22.80061 1.000 48.38775 139 PRO B CA 1
ATOM 2330 C C . PRO B 1 141 ? -63.47284 -51.61746 -21.72215 1.000 47.32315 139 PRO B C 1
ATOM 2331 O O . PRO B 1 141 ? -63.35967 -52.83179 -21.93020 1.000 48.47326 139 PRO B O 1
ATOM 2335 N N . ARG B 1 142 ? -63.87819 -51.11135 -20.56374 1.000 44.25333 140 ARG B N 1
ATOM 2336 C CA . ARG B 1 142 ? -64.41224 -51.96633 -19.51800 1.000 46.56066 140 ARG B CA 1
ATOM 2337 C C . ARG B 1 142 ? -65.70529 -52.63465 -19.98587 1.000 46.63567 140 ARG B C 1
ATOM 2338 O O . ARG B 1 142 ? -66.51455 -52.03498 -20.69816 1.000 47.37307 140 ARG B O 1
ATOM 2346 N N . LEU B 1 143 ? -65.87349 -53.90085 -19.61069 1.000 47.03808 141 LEU B N 1
ATOM 2347 C CA . LEU B 1 143 ? -67.07112 -54.67499 -19.90469 1.000 41.30298 141 LEU B CA 1
ATOM 2348 C C . LEU B 1 143 ? -67.78764 -55.12241 -18.64658 1.000 47.36674 141 LEU B C 1
ATOM 2349 O O . LEU B 1 143 ? -69.00549 -55.33234 -18.67237 1.000 46.32972 141 LEU B O 1
ATOM 2354 N N . GLY B 1 144 ? -67.04734 -55.26616 -17.54722 1.000 47.03985 142 GLY B N 1
ATOM 2355 C CA . GLY B 1 144 ? -67.54216 -55.90146 -16.34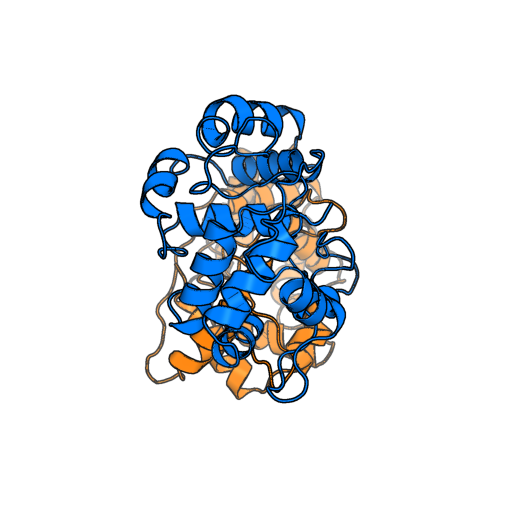495 1.000 46.28341 142 GLY B CA 1
ATOM 2356 C C . GLY B 1 144 ? -68.80504 -55.25395 -15.83293 1.000 46.85860 142 GLY B C 1
ATOM 2357 O O . GLY B 1 144 ? -68.82355 -54.04460 -15.58041 1.000 50.69206 142 GLY B O 1
ATOM 2358 N N . GLY B 1 145 ? -69.86896 -56.04662 -15.70401 1.000 44.91538 143 GLY B N 1
ATOM 2359 C CA . GLY B 1 145 ? -71.12183 -55.57241 -15.17118 1.000 48.52727 143 GLY B CA 1
ATOM 2360 C C . GLY B 1 145 ? -72.09546 -55.02467 -16.19064 1.000 51.92485 143 GLY B C 1
ATOM 2361 O O . GLY B 1 145 ? -73.23149 -54.70631 -15.82422 1.000 55.73545 143 GLY B O 1
ATOM 2362 N N . GLN B 1 146 ? -71.68902 -54.90175 -17.44893 1.000 47.07310 144 GLN B N 1
ATOM 2363 C CA . GLN B 1 146 ? -72.54599 -54.34014 -18.47490 1.000 45.82892 144 GLN B CA 1
ATOM 2364 C C . GLN B 1 146 ? -73.74819 -55.24748 -18.71611 1.000 51.96052 144 GLN B C 1
ATOM 2365 O O . GLN B 1 146 ? -73.66876 -56.47168 -18.56291 1.000 50.20481 144 GLN B O 1
ATOM 2371 N N . HIS B 1 147 ? -74.87196 -54.62771 -19.09393 1.000 48.16596 145 HIS B N 1
ATOM 2372 C CA . HIS B 1 147 ? -76.09201 -55.36613 -19.39615 1.000 47.69177 145 HIS B CA 1
ATOM 2373 C C . HIS B 1 147 ? -75.85043 -56.36576 -20.51201 1.000 48.95442 145 HIS B C 1
ATOM 2374 O O . HIS B 1 147 ? -75.39863 -56.00295 -21.60297 1.000 53.45308 145 HIS B O 1
ATOM 2381 N N . GLN B 1 148 ? -76.19535 -57.62240 -20.26368 1.000 49.15379 146 GLN B N 1
ATOM 2382 C CA . GLN B 1 148 ? -75.84209 -58.64303 -21.23962 1.000 55.26861 146 GLN B CA 1
ATOM 2383 C C . GLN B 1 148 ? -76.49976 -58.38643 -22.58332 1.000 52.86304 146 GLN B C 1
ATOM 2384 O O . GLN B 1 148 ? -75.90539 -58.67228 -23.62601 1.000 50.55293 146 GLN B O 1
ATOM 2390 N N . ALA B 1 149 ? -77.71347 -57.83432 -22.58423 1.000 55.79158 147 ALA B N 1
ATOM 2391 C CA . ALA B 1 149 ? -78.39770 -57.58638 -23.84625 1.000 48.84053 147 ALA B CA 1
ATOM 2392 C C . ALA B 1 149 ? -77.64286 -56.55835 -24.68638 1.000 52.41187 147 ALA B C 1
ATOM 2393 O O . ALA B 1 149 ? -77.54889 -56.70758 -25.91122 1.000 52.34435 147 ALA B O 1
ATOM 2395 N N . TYR B 1 150 ? -77.07593 -55.52179 -24.04119 1.000 50.93387 148 TYR B N 1
ATOM 2396 C CA . TYR B 1 150 ? -76.20719 -54.57573 -24.74488 1.000 47.59589 148 TYR B CA 1
ATOM 2397 C C . TYR B 1 150 ? -74.99674 -55.28096 -25.34611 1.000 47.79677 148 TYR B C 1
ATOM 2398 O O . TYR B 1 150 ? -74.64510 -55.04820 -26.50708 1.000 48.36252 148 TYR B O 1
ATOM 2407 N N . ILE B 1 151 ? -74.35110 -56.15219 -24.56431 1.000 45.56014 149 ILE B N 1
ATOM 2408 C CA . ILE B 1 151 ? -73.18597 -56.89586 -25.04474 1.000 47.90116 149 ILE B CA 1
ATOM 2409 C C . ILE B 1 151 ? -73.52399 -57.69433 -26.30150 1.000 50.34074 149 ILE B C 1
ATOM 2410 O O . ILE B 1 151 ? -72.78206 -57.66409 -27.29279 1.000 49.56615 149 ILE B O 1
ATOM 2415 N N . VAL B 1 152 ? -74.64279 -58.42717 -26.28515 1.000 51.63766 150 VAL B N 1
ATOM 2416 C CA . VAL B 1 152 ? -75.01390 -59.20551 -27.46827 1.000 52.59446 150 VAL B CA 1
ATOM 2417 C C . VAL B 1 152 ? -75.22537 -58.29095 -28.66658 1.000 53.62298 150 VAL B C 1
ATOM 2418 O O . VAL B 1 152 ? -74.76029 -58.57604 -29.78232 1.000 52.98896 150 VAL B O 1
ATOM 2422 N N . GLU B 1 153 ? -75.91896 -57.17329 -28.45044 1.000 53.86252 151 GLU B N 1
ATOM 2423 C CA . GLU B 1 153 ? -76.13968 -56.20465 -29.52155 1.000 57.91635 151 GLU B CA 1
ATOM 2424 C C . GLU B 1 153 ? -74.81925 -55.74955 -30.13085 1.000 50.75277 151 GLU B C 1
ATOM 2425 O O . GLU B 1 153 ? -74.61995 -55.84619 -31.34653 1.000 49.25988 151 GLU B O 1
ATOM 2431 N N . GLN B 1 154 ? -73.89063 -55.26849 -29.29979 1.000 49.95828 152 GLN B N 1
ATOM 2432 C CA . GLN B 1 154 ? -72.62208 -54.78581 -29.84586 1.000 51.79995 152 GLN B CA 1
ATOM 2433 C C . GLN B 1 154 ? -71.84539 -55.91119 -30.52508 1.000 51.72255 152 GLN B C 1
ATOM 2434 O O . GLN B 1 154 ? -71.26562 -55.71067 -31.60004 1.000 48.91432 152 GLN B O 1
ATOM 2440 N N . MET B 1 155 ? -71.82816 -57.10242 -29.92122 1.000 47.19501 153 MET B N 1
ATOM 2441 C CA . MET B 1 155 ? -71.15042 -58.22749 -30.55876 1.000 51.57098 153 MET B CA 1
ATOM 2442 C C . MET B 1 155 ? -71.72782 -58.50113 -31.94758 1.000 50.17619 153 MET B C 1
ATOM 2443 O O . MET B 1 155 ? -70.97961 -58.68569 -32.91388 1.000 50.74908 153 MET B O 1
ATOM 2448 N N . ASN B 1 156 ? -73.05757 -58.49947 -32.07508 1.000 49.93805 154 ASN B N 1
ATOM 2449 C CA . ASN B 1 156 ? -73.66390 -58.79102 -33.37183 1.000 53.42216 154 ASN B CA 1
ATOM 2450 C C . ASN B 1 156 ? -73.42098 -57.66233 -34.37486 1.000 52.93383 154 ASN B C 1
ATOM 2451 O O . ASN B 1 156 ? -73.20765 -57.92124 -35.56402 1.000 53.07209 154 ASN B O 1
ATOM 2456 N N . ALA B 1 157 ? -73.42241 -56.40882 -33.91602 1.000 48.11019 155 ALA B N 1
ATOM 2457 C CA . ALA B 1 157 ? -73.05636 -55.30888 -34.80108 1.000 49.79999 155 ALA B CA 1
ATOM 2458 C C . ALA B 1 157 ? -71.62249 -55.45298 -35.31462 1.000 52.24806 155 ALA B C 1
ATOM 2459 O O . ALA B 1 157 ? -71.35123 -55.16749 -36.48514 1.000 49.41972 155 ALA B O 1
ATOM 2461 N N . TYR B 1 158 ? -70.68093 -55.86197 -34.44954 1.000 52.64014 156 TYR B N 1
ATOM 2462 C CA . TYR B 1 158 ? -69.32793 -56.13494 -34.92989 1.000 53.91784 156 TYR B CA 1
ATOM 2463 C C . TYR B 1 158 ? -69.34364 -57.24629 -35.96667 1.000 56.50859 156 TYR B C 1
ATOM 2464 O O . TYR B 1 158 ? -68.69053 -57.14933 -37.01633 1.000 55.33149 156 TYR B O 1
ATOM 2473 N N . LYS B 1 159 ? -70.07626 -58.31787 -35.67157 1.000 50.98876 157 LYS B N 1
ATOM 2474 C CA . LYS B 1 159 ? -70.15259 -59.45155 -36.57555 1.000 55.34212 157 LYS B CA 1
ATOM 2475 C C . LYS B 1 159 ? -70.64074 -59.00657 -37.95009 1.000 59.26865 157 LYS B C 1
ATOM 2476 O O . LYS B 1 159 ? -69.97182 -59.23229 -38.96553 1.000 65.37307 157 LYS B O 1
ATOM 2482 N N . SER B 1 160 ? -71.79228 -58.32475 -37.99242 1.000 58.18877 158 SER B N 1
ATOM 2483 C CA . SER B 1 160 ? -72.39767 -57.87708 -39.24598 1.000 57.03495 158 SER B CA 1
ATOM 2484 C C . SER B 1 160 ? -71.65225 -56.72523 -39.90429 1.000 57.05478 158 SER B C 1
ATOM 2485 O O . SER B 1 160 ? -71.98509 -56.36987 -41.03992 1.000 61.35912 158 SER B O 1
ATOM 2488 N N . GLY B 1 161 ? -70.67141 -56.12921 -39.23387 1.000 55.41427 159 GLY B N 1
ATOM 2489 C CA . GLY B 1 161 ? -70.04754 -54.92776 -39.73099 1.000 52.13960 159 GLY B CA 1
ATOM 2490 C C . GLY B 1 161 ? -70.83772 -53.65295 -39.52391 1.000 51.31086 159 GLY B C 1
ATOM 2491 O O . GLY B 1 161 ? -70.31194 -52.57302 -39.81650 1.000 54.80736 159 GLY B O 1
ATOM 2492 N N . GLN B 1 162 ? -72.08232 -53.72878 -39.03301 1.000 49.67172 160 GLN B N 1
ATOM 2493 C CA . GLN B 1 162 ? -72.81960 -52.50301 -38.72987 1.000 53.41405 160 GLN B CA 1
ATOM 2494 C C . GLN B 1 162 ? -72.03241 -51.59781 -37.78122 1.000 56.47595 160 GLN B C 1
ATOM 2495 O O . GLN B 1 162 ? -72.11947 -50.36747 -37.89653 1.000 59.02251 160 GLN B O 1
ATOM 2497 N N . ARG B 1 163 ? -71.23636 -52.18118 -36.87066 1.000 55.06211 161 ARG B N 1
ATOM 2498 C CA . ARG B 1 163 ? -70.24789 -51.45712 -36.07000 1.000 53.81212 161 ARG B CA 1
ATOM 2499 C C . ARG B 1 163 ? -68.83890 -51.84439 -36.51338 1.000 51.13309 161 ARG B C 1
ATOM 2500 O O . ARG B 1 163 ? -68.53639 -53.02921 -36.66614 1.000 54.73751 161 ARG B O 1
ATOM 2508 N N . LYS B 1 164 ? -67.97045 -50.84871 -36.70049 1.000 53.91696 162 LYS B N 1
ATOM 2509 C CA . LYS B 1 164 ? -66.65386 -51.05608 -37.30030 1.000 58.51101 162 LYS B CA 1
ATOM 2510 C C . LYS B 1 164 ? -65.54683 -51.09962 -36.25301 1.000 55.13919 162 LYS B C 1
ATOM 2511 O O . LYS B 1 164 ? -65.45334 -50.21284 -35.39558 1.000 55.66768 162 LYS B O 1
ATOM 2517 N N . ASN B 1 165 ? -64.70081 -52.12579 -36.35841 1.000 55.03593 163 ASN B N 1
ATOM 2518 C CA . ASN B 1 165 ? -63.45292 -52.29359 -35.62373 1.000 53.54955 163 ASN B CA 1
ATOM 2519 C C . ASN B 1 165 ? -62.82490 -53.60733 -36.06204 1.000 56.25143 163 ASN B C 1
ATOM 2520 O O . ASN B 1 165 ? -63.41801 -54.66947 -35.85691 1.000 55.53826 163 ASN B O 1
ATOM 2525 N N . THR B 1 166 ? -61.63628 -53.55774 -36.66573 1.000 58.52452 164 THR B N 1
ATOM 2526 C CA . THR B 1 166 ? -61.07604 -54.76718 -37.25862 1.000 57.39592 164 THR B CA 1
ATOM 2527 C C . THR B 1 166 ? -60.84097 -55.84503 -36.20321 1.000 53.93897 164 THR B C 1
ATOM 2528 O O . THR B 1 166 ? -61.21032 -57.00672 -36.40494 1.000 56.86486 164 THR B O 1
ATOM 2532 N N . ILE B 1 167 ? -60.28006 -55.47345 -35.05359 1.000 53.33873 165 ILE B N 1
ATOM 2533 C CA . ILE B 1 167 ? -60.02436 -56.45114 -33.99621 1.000 50.53341 165 ILE B CA 1
ATOM 2534 C C . ILE B 1 167 ? -61.31671 -57.13744 -33.57131 1.000 53.32062 165 ILE B C 1
ATOM 2535 O O . ILE B 1 167 ? -61.42449 -58.37340 -33.59040 1.000 52.69134 165 ILE B O 1
ATOM 2540 N N . MET B 1 168 ? -62.31671 -56.34509 -33.16963 1.000 47.02754 166 MET B N 1
ATOM 2541 C CA . MET B 1 168 ? -63.52473 -56.95658 -32.64256 1.000 46.91534 166 MET B CA 1
ATOM 2542 C C . MET B 1 168 ? -64.38367 -57.57281 -33.73767 1.000 49.90041 166 MET B C 1
ATOM 2543 O O . MET B 1 168 ? -65.09296 -58.54984 -33.48140 1.000 50.79279 166 MET B O 1
ATOM 2548 N N . GLU B 1 169 ? -64.34314 -57.03779 -34.95711 1.000 51.64010 167 GLU B N 1
ATOM 2549 C CA . GLU B 1 169 ? -65.05834 -57.69502 -36.04557 1.000 53.27760 167 GLU B CA 1
ATOM 2550 C C . GLU B 1 169 ? -64.45220 -59.05338 -36.31995 1.000 50.94641 167 GLU B C 1
ATOM 2551 O O . GLU B 1 169 ? -65.16701 -60.04396 -36.50257 1.000 51.52145 167 GLU B O 1
ATOM 2557 N N . ASP B 1 170 ? -63.12593 -59.11681 -36.32810 1.000 53.20482 168 ASP B N 1
ATOM 2558 C CA . ASP B 1 170 ? -62.44618 -60.38779 -36.51411 1.000 51.24457 168 ASP B CA 1
ATOM 2559 C C . ASP B 1 170 ? -62.78778 -61.35733 -35.38157 1.000 53.08221 168 ASP B C 1
ATOM 2560 O O . ASP B 1 170 ? -63.10654 -62.52643 -35.63039 1.000 53.81914 168 ASP B O 1
ATOM 2565 N N . ILE B 1 171 ? -62.78888 -60.87504 -34.13345 1.000 54.06055 169 ILE B N 1
ATOM 2566 C CA . ILE B 1 171 ? -63.10301 -61.74961 -33.00521 1.000 52.44133 169 ILE B CA 1
ATOM 2567 C C . ILE B 1 171 ? -64.57735 -62.14894 -33.02532 1.000 54.06850 169 ILE B C 1
ATOM 2568 O O . ILE B 1 171 ? -64.91381 -63.33843 -32.94751 1.000 53.37334 169 ILE B O 1
ATOM 2573 N N . ALA B 1 172 ? -65.48031 -61.16977 -33.14320 1.000 50.35401 170 ALA B N 1
ATOM 2574 C CA . ALA B 1 172 ? -66.90829 -61.48496 -33.07524 1.000 52.43301 170 ALA B CA 1
ATOM 2575 C C . ALA B 1 172 ? -67.32484 -62.47685 -34.16350 1.000 56.45252 170 ALA B C 1
ATOM 2576 O O . ALA B 1 172 ? -68.18189 -63.34150 -33.93592 1.000 54.82157 170 ALA B O 1
ATOM 2578 N N . ASN B 1 173 ? -66.72320 -62.37689 -35.34917 1.000 52.81974 171 ASN B N 1
ATOM 2579 C CA . ASN B 1 173 ? -67.11455 -63.24254 -36.45130 1.000 56.39642 171 ASN B CA 1
ATOM 2580 C C . ASN B 1 173 ? -66.75676 -64.70199 -36.21093 1.000 60.22706 171 ASN B C 1
ATOM 2581 O O . ASN B 1 173 ? -67.31244 -65.57849 -36.88036 1.000 63.51113 171 ASN B O 1
ATOM 2586 N N . ARG B 1 174 ? -65.87441 -64.98430 -35.25612 1.000 62.21073 172 ARG B N 1
ATOM 2587 C CA . ARG B 1 174 ? -65.45588 -66.34402 -34.95651 1.000 57.04761 172 ARG B CA 1
ATOM 2588 C C . ARG B 1 174 ? -66.36697 -67.04479 -33.97342 1.000 55.87586 172 ARG B C 1
ATOM 2589 O O . ARG B 1 174 ? -66.15450 -68.22885 -33.70834 1.000 64.03693 172 ARG B O 1
ATOM 2597 N N . MET B 1 175 ? -67.37376 -66.36445 -33.44585 1.000 50.28226 173 MET B N 1
ATOM 2598 C CA . MET B 1 175 ? -68.15628 -66.88110 -32.33812 1.000 58.02291 173 MET B CA 1
ATOM 2599 C C . MET B 1 175 ? -69.57074 -67.21425 -32.79041 1.000 64.41174 173 MET B C 1
ATOM 2600 O O . MET B 1 175 ? -70.14679 -66.52059 -33.63681 1.000 63.59645 173 MET B O 1
ATOM 2605 N N . SER B 1 176 ? -70.12033 -68.28684 -32.22930 1.000 62.75450 174 SER B N 1
ATOM 2606 C CA . SER B 1 176 ? -71.50743 -68.62449 -32.47200 1.000 63.48825 174 SER B CA 1
ATOM 2607 C C . SER B 1 176 ? -72.41371 -67.66188 -31.70939 1.000 67.91181 174 SER B C 1
ATOM 2608 O O . SER B 1 176 ? -71.97353 -66.91936 -30.82124 1.000 63.28787 174 SER B O 1
ATOM 2611 N N . GLU B 1 177 ? -73.69810 -67.66726 -32.08068 1.000 66.03665 175 GLU B N 1
ATOM 2612 C CA . GLU B 1 177 ? -74.67196 -66.90006 -31.31535 1.000 67.57102 175 GLU B CA 1
ATOM 2613 C C . GLU B 1 177 ? -74.79116 -67.43172 -29.89394 1.000 67.23282 175 GLU B C 1
ATOM 2614 O O . GLU B 1 177 ? -75.10430 -66.67379 -28.96369 1.000 67.39870 175 GLU B O 1
ATOM 2620 N N . GLU B 1 178 ? -74.55461 -68.73294 -29.71022 1.000 65.50381 176 GLU B N 1
ATOM 2621 C CA . GLU B 1 178 ? -74.57641 -69.30489 -28.37289 1.000 67.30516 176 GLU B CA 1
ATOM 2622 C C . GLU B 1 178 ? -73.34632 -68.87191 -27.57982 1.000 64.63781 176 GLU B C 1
ATOM 2623 O O . GLU B 1 178 ? -73.42730 -68.64390 -26.36157 1.000 62.26345 176 GLU B O 1
ATOM 2629 N N . ASP B 1 179 ? -72.19867 -68.75563 -28.25351 1.000 58.84206 177 ASP B N 1
ATOM 2630 C CA . ASP B 1 179 ? -71.02347 -68.18896 -27.60627 1.000 57.14985 177 ASP B CA 1
ATOM 2631 C C . ASP B 1 179 ? -71.31628 -66.78324 -27.09985 1.000 58.17210 177 ASP B C 1
ATOM 2632 O O . ASP B 1 179 ? -71.04243 -66.46494 -25.93510 1.000 55.26892 177 ASP B O 1
ATOM 2637 N N . LEU B 1 180 ? -71.91125 -65.93771 -27.95395 1.000 52.94272 178 LEU B N 1
ATOM 2638 C CA . LEU B 1 180 ? -72.15227 -64.55457 -27.56759 1.000 55.47751 178 LEU B CA 1
ATOM 2639 C C . LEU B 1 180 ? -73.07836 -64.46565 -26.35771 1.000 56.09118 178 LEU B C 1
ATOM 2640 O O . LEU B 1 180 ? -72.83478 -63.68054 -25.43063 1.000 52.83480 178 LEU B O 1
ATOM 2645 N N . LYS B 1 181 ? -74.15774 -65.24720 -26.34753 1.000 54.41463 179 LYS B N 1
ATOM 2646 C CA . LYS B 1 181 ? -75.08321 -65.14108 -25.22412 1.000 58.24068 179 LYS B CA 1
ATOM 2647 C C . LYS B 1 181 ? -74.42795 -65.61853 -23.93571 1.000 54.39876 179 LYS B C 1
ATOM 2648 O O . LYS B 1 181 ? -74.62300 -65.02481 -22.86645 1.000 57.55786 179 LYS B O 1
ATOM 2650 N N . ALA B 1 182 ? -73.62103 -66.66876 -24.02648 1.000 55.69787 180 ALA B N 1
ATOM 2651 C CA . ALA B 1 182 ? -72.93791 -67.19498 -22.85001 1.000 57.60759 180 ALA B CA 1
ATOM 2652 C C . ALA B 1 182 ? -71.93715 -66.19166 -22.29012 1.000 56.18401 180 ALA B C 1
ATOM 2653 O O . ALA B 1 182 ? -71.93572 -65.91958 -21.08274 1.000 54.00802 180 ALA B O 1
ATOM 2655 N N . VAL B 1 183 ? -71.06873 -65.63402 -23.14592 1.000 49.73829 181 VAL B N 1
ATOM 2656 C CA . VAL B 1 183 ? -70.04383 -64.74379 -22.60455 1.000 50.58638 181 VAL B CA 1
ATOM 2657 C C . VAL B 1 183 ? -70.66999 -63.44351 -22.15514 1.000 48.69106 181 VAL B C 1
ATOM 2658 O O . VAL B 1 183 ? -70.18404 -62.81397 -21.20664 1.000 50.41854 181 VAL B O 1
ATOM 2662 N N . ALA B 1 184 ? -71.77541 -63.03768 -22.79031 1.000 51.80498 182 ALA B N 1
ATOM 2663 C CA . ALA B 1 184 ? -72.49053 -61.84306 -22.34500 1.000 51.17308 182 ALA B CA 1
ATOM 2664 C C . ALA B 1 184 ? -73.09621 -62.05098 -20.96536 1.000 50.95102 182 ALA B C 1
ATOM 2665 O O . ALA B 1 184 ? -73.05890 -61.14712 -20.12144 1.000 50.32565 182 ALA B O 1
ATOM 2667 N N . ASN B 1 185 ? -73.64859 -63.24115 -20.71804 1.000 53.22994 183 ASN B N 1
ATOM 2668 C CA . ASN B 1 185 ? -74.19792 -63.54581 -19.40105 1.000 58.92817 183 ASN B CA 1
ATOM 2669 C C . ASN B 1 185 ? -73.10706 -63.56057 -18.33840 1.000 54.04063 183 ASN B C 1
ATOM 2670 O O . ASN B 1 185 ? -73.30266 -63.04648 -17.23009 1.000 50.36554 183 ASN B O 1
ATOM 2675 N N . PHE B 1 186 ? -71.94539 -64.13383 -18.66917 1.000 54.08536 184 PHE B N 1
ATOM 2676 C CA . PHE B 1 186 ? -70.81299 -64.10029 -17.75117 1.000 49.66189 184 PHE B CA 1
ATOM 2677 C C . PHE B 1 186 ? -70.36306 -62.66843 -17.47888 1.000 47.22182 184 PHE B C 1
ATOM 2678 O O . PHE B 1 186 ? -70.12334 -62.29658 -16.32794 1.000 48.52150 184 PHE B O 1
ATOM 2686 N N . ILE B 1 187 ? -70.25317 -61.84461 -18.52403 1.000 47.59070 185 ILE B N 1
ATOM 2687 C CA . ILE B 1 187 ? -69.77592 -60.47385 -18.33949 1.000 45.09804 185 ILE B CA 1
ATOM 2688 C C . ILE B 1 187 ? -70.67572 -59.70237 -17.37740 1.000 49.21738 185 ILE B C 1
ATOM 2689 O O . ILE B 1 187 ? -70.18744 -58.94546 -16.52896 1.000 46.45057 185 ILE B O 1
ATOM 2694 N N . GLN B 1 188 ? -72.00317 -59.89229 -17.48157 1.000 50.93145 186 GLN B N 1
ATOM 2695 C CA . GLN B 1 188 ? -72.93863 -59.14924 -16.63294 1.000 51.16374 186 GLN B CA 1
ATOM 2696 C C . GLN B 1 188 ? -72.65340 -59.38465 -15.15475 1.000 53.84119 186 GLN B C 1
ATOM 2697 O O . GLN B 1 188 ? -72.75907 -58.45598 -14.34806 1.000 52.67140 186 GLN B O 1
ATOM 2703 N N . GLY B 1 189 ? -72.24461 -60.59971 -14.79317 1.000 54.68788 187 GLY B N 1
ATOM 2704 C CA . GLY B 1 189 ? -71.87448 -60.94667 -13.43998 1.000 54.56452 187 GLY B CA 1
ATOM 2705 C C . GLY B 1 189 ? -70.42649 -60.74347 -13.03773 1.000 55.70151 187 GLY B C 1
ATOM 2706 O O . GLY B 1 189 ? -70.08233 -61.03460 -11.89195 1.000 59.88408 187 GLY B O 1
ATOM 2707 N N . LEU B 1 190 ? -69.56442 -60.24650 -13.91954 1.000 54.47965 188 LEU B N 1
ATOM 2708 C CA . LEU B 1 190 ? -68.16227 -60.05919 -13.56140 1.000 50.86284 188 LEU B CA 1
ATOM 2709 C C . LEU B 1 190 ? -67.98983 -58.86657 -12.62284 1.000 53.75779 188 LEU B C 1
ATOM 2710 O O . LEU B 1 190 ? -68.41074 -57.75140 -12.94366 1.000 59.03243 188 LEU B O 1
ATOM 2715 N N . ARG B 1 191 ? -67.35235 -59.08501 -11.47081 1.000 56.02160 189 ARG B N 1
ATOM 2716 C CA . ARG B 1 191 ? -67.14532 -57.99343 -10.50109 1.000 56.14930 189 ARG B CA 1
ATOM 2717 C C . ARG B 1 191 ? -65.66036 -57.77579 -10.21296 1.000 56.67114 189 ARG B C 1
ATOM 2718 O O . ARG B 1 191 ? -64.87752 -58.73238 -10.20793 1.000 58.21996 189 ARG B O 1
#

Secondary structure (DSSP, 8-state):
---HHHHHHHIIIIIHHHH-SSS--SSTTS---TT--HHHHHHHHHHHHTT---STTHHHHTTTTTT--HHHHHHHHHHHHTSPP------TTS-HHHHHHHHHH-BGGGTB--THHHH-TTS--B--BTTBS--B---TT--HHHHHHHHHHHHHTSS--HHHHHHHHTS-HHHHHHHHHHHHT--/---HHHHHHHIIIIIHHHH-TTS--SSTTS---TT--HHHHHHHHHHHHTTS--STTGGGTHHHHTT--HHHHHHHHHHHHTSPP------TTS-HHHHHHHHHT-BTTTTB--THHHH-TTS--B-S-STT-PPBPP-TT--HHHHHHHHHHHHHTSS--HHHHHHHHTS-HHHHHHHHHHHHT--

Sequence (374 aa):
KADVEKGKQVAATVCAACHAADGNSGIAMYPRLAAQHTAYIYHQTIGIRDGKRTHGSAAVMKPVVMNLSDQDILNVSAFYAKQQPKSGEANPKENPELGAKIYRGGLSDKKVPACMSCHGPSGAGMPGGGSEIQAYPRLGGQHQAYIVEQMNAYKSGQRKNTIMEDIANRMSEEDLKAVANFIQGLRKADVEKGKQVAATVCAACHAADGNSGIAMYPRLAAQHTAYIYHQTIGIRDGKRTHGSAAVMKPVVMNLSDQDILNVSAFYAKQQPKSGEANPKENPELGAKIYRGGLSDKKVPACMSCHGPSGAGMPGGGSEIQAYPRLGGQHQAYIVEQMNAYKSGQRKNTIMEDIANRMSEEDLKAVANFIQGLR

Nearest PDB structures (foldseek):
  8uf3-assembly2_B  TM=9.918E-01  e=1.354E-30  Neisseria gonorrhoeae F62
  8smr-assembly1_N  TM=9.078E-01  e=1.178E-15  Pseudomonas aeruginosa
  6q2u-assembly1_A  TM=9.237E-01  e=1.827E-14  Pseudomonas aeruginosa
  1cno-assembly1_A  TM=9.436E-01  e=3.126E-05  Marinobacter nauticus
  2zzs-assembly1_A  TM=9.324E-01  e=2.119E-04  Vibrio parahaemolyticus RIMD 2210633

Radius of gyration: 21.71 Å; Cα contacts (8 Å, |Δi|>4): 763; chains: 2; bounding box: 57×58×40 Å

Foldseek 3Di:
DAAQVLLQVCLVPQVCVAQNSLQAGPDLLRKGQALWALVVQLVVLVCLLVVNQDPRPSVVRNVSCVPPDSSNSSNNSVNRNNGDYDFAAFDPVLPLVLLVCCQQQNDVVLPQGHVCVALNPLQSWAYDDDPDPDTGTRQARIRLVVQLRVLVCLCVVSDDDPVSVVNSVSDDSSNSSNNSSNRRHRD/DADLVLLLVCCVPQVCVAQNSLQAGPDQLRKGLALWALVVQLVVLVCLLVVVQDPDPSVVRNPSCVPPDSNNSSNNSVNRSNGDYDFAAFDPVLPLVLLCCQQQPNDVVLPAHRVCVACNPQQNGADDDDDVDHTGTRQAQIRLVVQLRVLVCLCVVVDDDVVSVSNSVSDDSSSSSNNSRNRRHRD

Solvent-accessible surface area: 17228 Å² total; per-residue (Å²): 198,22,49,43,65,108,0,130,106,21,0,58,111,38,20,27,95,46,22,27,54,52,0,18,2,78,88,52,102,39,25,35,30,3,20,12,29,10,12,56,8,0,6,42,16,0,0,15,41,52,26,92,39,97,15,55,60,13,82,87,44,92,91,91,8,136,133,29,53,46,77,48,0,0,4,6,0,15,10,2,31,146,42,75,63,136,39,26,145,30,72,120,88,82,74,29,126,48,0,28,96,0,0,108,47,1,23,97,145,81,146,3,65,20,26,59,86,43,18,14,94,53,0,45,6,107,61,14,17,64,82,105,30,41,40,63,31,32,34,3,0,12,17,64,37,36,14,35,102,17,19,69,6,23,70,78,16,126,28,76,31,14,61,35,34,58,31,0,81,95,9,39,70,125,9,3,40,3,5,0,4,29,4,36,24,13,232,129,44,59,48,72,113,0,126,108,22,0,56,108,40,20,25,100,46,20,28,56,55,0,27,1,73,97,48,104,47,25,42,29,4,18,10,17,43,23,43,8,48,103,44,16,32,12,17,32,89,30,91,36,98,22,58,58,12,79,97,49,76,82,77,6,110,144,30,54,72,90,45,0,48,6,6,0,12,14,1,30,152,43,147,58,44,50,32,82,55,71,117,94,65,69,65,74,32,0,14,104,0,1,99,3,0,22,57,106,38,145,2,9,6,26,48,50,35,20,0,19,12,0,11,0,0,20,16,24,11,91,90,15,123,8,31,26,36,33,6,0,14,16,39,51,34,13,35,106,17,21,59,11,21,63,88,13,67,22,154,63,91,44,31,31,56,21,0,85,61,7,56,124,108,19,0,34,4,3,0,1,40,5,31,31,10,91

InterPro domains:
  IPR008168 Cytochrome c, class IC [PR00605] (27-38)
  IPR008168 Cytochrome c, class IC [PR00605] (175-197)
  IPR009056 Cytochrome c-like domain [PF00034] (18-93)
  IPR009056 Cytochrome c-like domain [PF00034] (128-200)
  IPR009056 Cytochrome c-like domain [PS51007] (16-201)
  IPR024167 Cytochrome c4-like [PIRSF000005] (8-201)
  IPR036909 Cytochrome c-like domain superfamily [G3DSA:1.10.760.10] (15-100)
  IPR036909 Cytochrome c-like domain superfamily [G3DSA:1.10.760.10] (111-200)
  IPR036909 Cytochrome c-like domain superfamily [SSF46626] (3-100)
  IPR036909 Cytochrome c-like domain superfamily [SSF46626] (108-199)
  IPR050597 Cytochrome c Oxidase Subunit [PTHR33751] (14-200)

Organism: Neisseria gonorrhoeae (strain NCCP11945) (NCBI:txid521006)

B-factor: mean 51.35, std 10.24, range [32.33, 116.22]